Protein AF-0000000084319871 (afdb_homodimer)

Solvent-accessible surface area (backbone atoms only — not comparable to full-atom values): 32186 Å² total; per-residue (Å²): 137,81,80,76,77,73,80,80,78,73,72,76,67,77,72,72,72,78,71,80,51,62,66,51,58,63,46,41,56,54,48,49,52,47,47,46,64,62,41,46,49,56,52,48,31,56,57,41,17,25,28,37,56,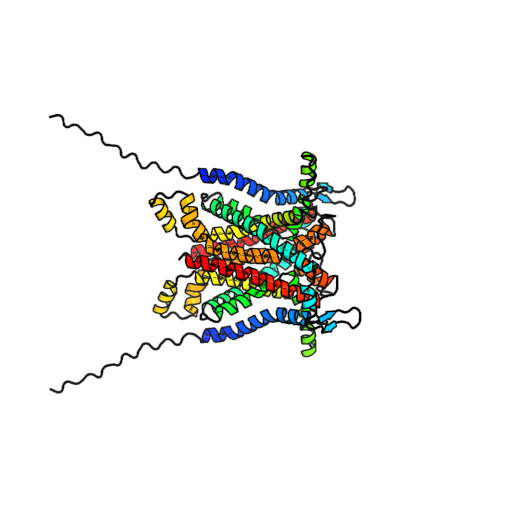38,95,78,86,43,78,39,83,52,54,62,48,38,53,58,50,50,77,67,31,63,57,49,52,50,5,48,50,48,43,50,53,45,40,69,48,44,48,55,53,29,49,50,50,12,46,52,50,21,51,50,46,68,69,46,66,76,84,58,38,60,59,48,52,48,60,44,30,45,42,49,56,40,33,66,67,54,46,43,50,32,45,44,48,36,46,28,55,87,85,9,59,38,26,50,47,16,64,74,66,70,45,83,72,54,51,38,32,59,86,29,27,64,56,45,50,41,52,53,49,36,52,26,44,23,21,56,51,14,50,52,44,34,52,45,57,70,65,51,62,63,63,58,53,51,53,37,51,72,70,66,55,50,70,69,52,41,40,65,70,48,51,49,61,57,36,47,67,54,46,42,51,50,49,36,52,47,49,46,49,51,70,40,46,42,65,59,72,66,49,46,52,80,71,34,94,57,28,62,68,54,68,39,52,30,53,51,40,27,30,49,41,30,39,70,73,60,53,26,47,11,44,18,30,33,49,45,51,49,50,35,51,50,45,50,52,52,37,47,56,50,46,55,55,41,48,54,52,56,59,62,72,103,137,81,78,76,78,71,77,79,77,72,74,74,64,79,72,72,74,76,72,79,53,62,65,53,60,65,45,41,58,56,48,49,52,48,48,46,63,64,41,47,48,56,51,48,32,54,56,42,17,24,28,38,55,38,96,79,86,43,79,39,81,50,54,64,47,39,52,56,50,50,77,68,31,62,58,51,52,50,6,46,50,48,44,51,53,46,42,70,50,45,46,56,52,29,48,51,50,11,46,51,50,21,52,50,47,66,70,45,65,78,84,59,38,59,58,48,50,47,61,46,31,46,43,48,57,40,32,65,67,54,47,45,49,32,47,44,49,38,46,26,56,87,84,9,61,38,27,52,47,16,64,72,68,72,45,84,72,53,53,41,32,58,86,29,28,65,55,45,51,40,51,52,50,36,53,26,44,23,22,57,51,15,51,54,45,35,53,44,58,69,66,52,61,64,64,59,54,52,52,37,52,72,70,63,55,50,69,69,53,41,39,64,69,47,50,50,62,58,36,48,66,54,46,43,52,51,50,36,53,46,50,45,50,52,71,41,48,42,66,58,74,66,50,44,51,81,69,31,84,68,27,61,67,54,68,38,52,29,53,52,39,26,30,49,40,28,39,70,73,60,53,26,48,11,45,19,30,34,49,45,52,51,49,34,49,50,45,50,51,52,38,48,56,49,45,56,56,41,49,55,52,55,58,62,73,102

Sequence (612 aa):
MAQARQPDAAARGPRKPRRPQAGLAFIAPFAALFALVFIVPILYAAYLSFFQDRLVGGTTFVGLDNYTKLVRDPQFWDGVARVARFTLVQVPIMLVLSMALALALDSMRLHGTKFLRVTIFLPYAVPAIVSTLMWGFLLGVKYGLFGSLNKALGTDFDPFSPGTTLISIGVMVTWAFTGFNMLIFYAALKAVPRELYEAAAIDGANELQVVRAIKLPALRGSLVVTVIFSIIGTFQMFNEPQILPSMVANSGVTTFYTPNLYAYNLAFTGSQQGYAAALALVMAAITIAVAYAVQIRGLRNASSGRMAQARQPDAAARGPRKPRRPQAGLAFIAPFAALFALVFIVPILYAAYLSFFQDRLVGGTTFVGLDNYTKLVRDPQFWDGVARVARFTLVQVPIMLVLSMALALALDSMRLHGTKFLRVTIFLPYAVPAIVSTLMWGFLLGVKYGLFGSLNKALGTDFDPFSPGTTLISIGVMVTWAFTGFNMLIFYAALKAVPRELYEAAAIDGANELQVVRAIKLPALRGSLVVTVIFSIIGTFQMFNEPQILPSMVANSGVTTFYTPNLYAYNLAFTGSQQGYAAALALVMAAITIAVAYAVQIRGLRNASSGR

Foldseek 3Di:
DDPPPDPDPPPPPPPPPPDPCVVVVVVVVVVVVVVCVVCVVLVVLVVLLQWWQDPPPGIDGNGCVLVVCQVVPPLAVLQVVLLVVLLVPLLVVLLVLLLVLLLVLVPDDDPCSVVSLCVQQVLLVQDPLNLLVVLLQQQPQPRHVVVVVCVVVVHRDRCLALVNLSVSVSVSVSSNCSSVLSVLLNVLQVPFDPVLVVVCVVVVHDPVRCCVPPSVLSCLVSVLVSSLVSLLVSLQDDNNLVCNCVRYVHSSRDCSNHLNSVLVCCVPVVVTSSSSSSSVVVSVVVSVVVSVVSNVVSVVVSVVVD/DPPPPDPPPPPPPDPPPPDPVVVVVVVVVVVVVVVCVVCVVLVVLVVLLQWWQDPPPGIDGNGCVLVVCQVVPPLAVLQVVLLVVLLVPLLVVLLVLLLVLLLVLVPDDDPCSVVVLCVQQVLLVQDPLNLLVVLLQQQAQPRHVVVVVCVVVVHRDRCLALVNLSVSVSVSVSSNCSSVLSVLLNVLQVVFDPVLVVVCVVVVHDPVRCCVPPSVLSCLVSSLVSSLVSLLVSLQDDNNLVCNCVRYPNSSRDCSNHLNSVLVCCVPVVVTSNSSSSSVVVSVVVSVVVSVVSNVVSVVVSVVVD

Organism: NCBI:txid1909395

InterPro domains:
  IPR000515 ABC transporter type 1, transmembrane domain MetI-like [PF00528] (113-292)
  IPR000515 ABC transporter type 1, transmembrane domain MetI-like [PS50928] (80-294)
  IPR000515 ABC transporter type 1, transmembrane domain MetI-like [cd06261] (87-270)
  IPR035906 MetI-like superfamily [G3DSA:1.10.3720.10] (60-301)
  IPR035906 MetI-like superfamily [SSF161098] (19-302)
  IPR050809 Bacterial G3P & Sugar ABC Transporter Permeases [PTHR43227] (17-302)

Secondary structure (DSSP, 8-state):
---------------------HHHHHHHHHHHHHHHHHHHHHHHHHHHTTEEEETTTEEEE-TTHHHHHHHT-HHHHHHHHHHHHHHHHHHHHHHHHHHHHHHHHHHS-GGGHHHHHHHHHHHHHS-HHHHHHHHHHHH-TTTSHHHHHHHHHT----TTSTTTHHHHHHHHHHHHHHHHHHHHHHHHHHTS-HHHHHHHHHTT--HHHHIIIIIHHHTHHHHHHHHHHHHHHHHT--HHHHHHHHHSTT----TTSSHHHHHHHHHHTS--HHHHHHHHHHHHHHHHHHHHHHHHHHHHHHHHT-/---------------------HHHHHHHHHHHHHHHHHHHHHHHHHHHTTEEEETTTEEEE-TTHHHHHHHT-HHHHHHHHHHHHHHHHHHHHHHHHHHHHHHHHHHS-THHHHHHHHHHHHHHHS-HHHHHHHHHHHH-TTTSHHHHHHHHHT----TTSTTTHHHHHHHHHHHHHHHHHHHHHHHHHHTS-HHHHHHHHHTT--HHHHIIIIIHHHTHHHHHHHHHHHHHHHHT--HHHHHHHHHSTT----TTSSHHHHHHHHHHTS--HHHHHHHHHHHHHHHHHHHHHHHHHHHHHHHHT-

Structure (mmCIF, N/CA/C/O backbone):
data_AF-0000000084319871-model_v1
#
loop_
_entity.id
_entity.type
_entity.pdbx_description
1 polymer 'Sugar ABC transporter permease'
#
loop_
_atom_site.group_PDB
_atom_site.id
_atom_site.type_symbol
_atom_site.label_atom_id
_atom_site.label_alt_id
_atom_site.label_comp_id
_atom_site.label_asym_id
_atom_site.label_entity_id
_atom_site.label_seq_id
_atom_site.pdbx_PDB_ins_code
_atom_site.Cartn_x
_atom_site.Cartn_y
_atom_site.Cartn_z
_atom_site.occupancy
_atom_site.B_iso_or_equiv
_atom_site.auth_seq_id
_atom_site.auth_comp_id
_atom_site.auth_asym_id
_atom_site.auth_atom_id
_atom_site.pdbx_PDB_model_num
ATOM 1 N N . MET A 1 1 ? 47.281 71.312 22.516 1 33.06 1 MET A N 1
ATOM 2 C CA . MET A 1 1 ? 46.281 70.375 23.016 1 33.06 1 MET A CA 1
ATOM 3 C C . MET A 1 1 ? 45.781 69.5 21.922 1 33.06 1 MET A C 1
ATOM 5 O O . MET A 1 1 ? 45 69.875 21.062 1 33.06 1 MET A O 1
ATOM 9 N N . ALA A 1 2 ? 46.688 68.562 21.375 1 43.88 2 ALA A N 1
ATOM 10 C CA . ALA A 1 2 ? 46.688 67.625 20.234 1 43.88 2 ALA A CA 1
ATOM 11 C C . ALA A 1 2 ? 45.594 66.562 20.391 1 43.88 2 ALA A C 1
ATOM 13 O O . ALA A 1 2 ? 45.531 65.875 21.422 1 43.88 2 ALA A O 1
ATOM 14 N N . GLN A 1 3 ? 44.438 66.812 19.766 1 39.69 3 GLN A N 1
ATOM 15 C CA . GLN A 1 3 ? 43.25 65.938 19.672 1 39.69 3 GLN A CA 1
ATOM 16 C C . GLN A 1 3 ? 43.656 64.562 19.125 1 39.69 3 GLN A C 1
ATOM 18 O O . GLN A 1 3 ? 44.188 64.5 18.031 1 39.69 3 GLN A O 1
ATOM 23 N N . ALA A 1 4 ? 44 63.594 20 1 44.62 4 ALA A N 1
ATOM 24 C CA . ALA A 1 4 ? 44.312 62.188 19.75 1 44.62 4 ALA A CA 1
ATOM 25 C C . ALA A 1 4 ? 43.156 61.5 18.984 1 44.62 4 ALA A C 1
ATOM 27 O O . ALA A 1 4 ? 42.031 61.5 19.438 1 44.62 4 ALA A O 1
ATOM 28 N N . ARG A 1 5 ? 43.219 61.562 17.625 1 43.03 5 ARG A N 1
ATOM 29 C CA . ARG A 1 5 ? 42.281 60.875 16.734 1 43.03 5 ARG A CA 1
ATOM 30 C C . ARG A 1 5 ? 42.219 59.406 17.062 1 43.03 5 ARG A C 1
ATOM 32 O O . ARG A 1 5 ? 43.219 58.688 17.047 1 43.03 5 ARG A O 1
ATOM 39 N N . GLN A 1 6 ? 41.312 59 18.016 1 43.16 6 GLN A N 1
ATOM 40 C CA . GLN A 1 6 ? 41.062 57.625 18.359 1 43.16 6 GLN A CA 1
ATOM 41 C C . GLN A 1 6 ? 40.781 56.781 17.125 1 43.16 6 GLN A C 1
ATOM 43 O O . GLN A 1 6 ? 40 57.188 16.266 1 43.16 6 GLN A O 1
ATOM 48 N N . PRO A 1 7 ? 41.688 55.875 16.672 1 47.66 7 PRO A N 1
ATOM 49 C CA . PRO A 1 7 ? 41.5 55.031 15.5 1 47.66 7 PRO A CA 1
ATOM 50 C C . PRO A 1 7 ? 40.125 54.344 15.492 1 47.66 7 PRO A C 1
ATOM 52 O O . PRO A 1 7 ? 39.562 54.062 16.562 1 47.66 7 PRO A O 1
ATOM 55 N N . ASP A 1 8 ? 39.25 54.594 14.492 1 44.5 8 ASP A N 1
ATOM 56 C CA . ASP A 1 8 ? 37.938 54 14.195 1 44.5 8 ASP A CA 1
ATOM 57 C C . ASP A 1 8 ? 38 52.469 14.25 1 44.5 8 ASP A C 1
ATOM 59 O O . ASP A 1 8 ? 38.781 51.844 13.523 1 44.5 8 ASP A O 1
ATOM 63 N N . ALA A 1 9 ? 37.875 51.781 15.422 1 46.97 9 ALA A N 1
ATOM 64 C CA . ALA A 1 9 ? 37.688 50.344 15.539 1 46.97 9 ALA A CA 1
ATOM 65 C C . ALA A 1 9 ? 36.781 49.812 14.453 1 46.97 9 ALA A C 1
ATOM 67 O O . ALA A 1 9 ? 35.562 50.125 14.445 1 46.97 9 ALA A O 1
ATOM 68 N N . ALA A 1 10 ? 37.281 49.625 13.258 1 45.78 10 ALA A N 1
ATOM 69 C CA . ALA A 1 10 ? 36.594 48.906 12.164 1 45.78 10 ALA A CA 1
ATOM 70 C C . ALA A 1 10 ? 35.875 47.688 12.672 1 45.78 10 ALA A C 1
ATOM 72 O O . ALA A 1 10 ? 36.469 46.781 13.281 1 45.78 10 ALA A O 1
ATOM 73 N N . ALA A 1 11 ? 34.594 47.812 12.945 1 47.28 11 ALA A N 1
ATOM 74 C CA . ALA A 1 11 ? 33.625 46.781 13.312 1 47.28 11 ALA A CA 1
ATOM 75 C C . ALA A 1 11 ? 33.781 45.562 12.43 1 47.28 11 ALA A C 1
ATOM 77 O O . ALA A 1 11 ? 33.656 45.656 11.203 1 47.28 11 ALA A O 1
ATOM 78 N N . ARG A 1 12 ? 34.812 44.688 12.703 1 45.12 12 ARG A N 1
ATOM 79 C CA . ARG A 1 12 ? 34.906 43.406 12.023 1 45.12 12 ARG A CA 1
ATOM 80 C C . ARG A 1 12 ? 33.5 42.844 11.758 1 45.12 12 ARG A C 1
ATOM 82 O O . ARG A 1 12 ? 32.688 42.719 12.672 1 45.12 12 ARG A O 1
ATOM 89 N N . GLY A 1 13 ? 33.031 43.094 10.602 1 41.41 13 GLY A N 1
ATOM 90 C CA . GLY A 1 13 ? 31.766 42.562 10.148 1 41.41 13 GLY A CA 1
ATOM 91 C C . GLY A 1 13 ? 31.562 41.125 10.539 1 41.41 13 GLY A C 1
ATOM 92 O O . GLY A 1 13 ? 32.531 40.406 10.828 1 41.41 13 GLY A O 1
ATOM 93 N N . PRO A 1 14 ? 30.5 40.781 11.211 1 46.41 14 PRO A N 1
ATOM 94 C CA . PRO A 1 14 ? 30.203 39.438 11.672 1 46.41 14 PRO A CA 1
ATOM 95 C C . PRO A 1 14 ? 30.578 38.375 10.648 1 46.41 14 PRO A C 1
ATOM 97 O O . PRO A 1 14 ? 30.406 38.562 9.445 1 46.41 14 PRO A O 1
ATOM 100 N N . ARG A 1 15 ? 31.766 37.719 10.766 1 42 15 ARG A N 1
ATOM 101 C CA . ARG A 1 15 ? 32.125 36.562 9.938 1 42 15 ARG A CA 1
ATOM 102 C C . ARG A 1 15 ? 30.891 35.75 9.562 1 42 15 ARG A C 1
ATOM 104 O O . ARG A 1 15 ? 30.062 35.438 10.43 1 42 15 ARG A O 1
ATOM 111 N N . LYS A 1 16 ? 30.5 35.906 8.383 1 44.88 16 LYS A N 1
ATOM 112 C CA . LYS A 1 16 ? 29.438 35.062 7.867 1 44.88 16 LYS A CA 1
ATOM 113 C C . LYS A 1 16 ? 29.609 33.594 8.336 1 44.88 16 LYS A C 1
ATOM 115 O O . LYS A 1 16 ? 30.688 33.031 8.18 1 44.88 16 LYS A O 1
ATOM 120 N N . PRO A 1 17 ? 29.016 33.125 9.375 1 45.03 17 PRO A N 1
ATOM 121 C CA . PRO A 1 17 ? 29.141 31.734 9.82 1 45.03 17 PRO A CA 1
ATOM 122 C C . PRO A 1 17 ? 29.281 30.766 8.656 1 45.03 17 PRO A C 1
ATOM 124 O O . PRO A 1 17 ? 28.609 30.922 7.629 1 45.03 17 PRO A O 1
ATOM 127 N N . ARG A 1 18 ? 30.5 30.391 8.336 1 41.28 18 ARG A N 1
ATOM 128 C CA . ARG A 1 18 ? 30.734 29.297 7.402 1 41.28 18 ARG A CA 1
ATOM 129 C C . ARG A 1 18 ? 29.562 28.312 7.379 1 41.28 18 ARG A C 1
ATOM 131 O O . ARG A 1 18 ? 29.172 27.781 8.414 1 41.28 18 ARG A O 1
ATOM 138 N N . ARG A 1 19 ? 28.719 28.359 6.547 1 45.41 19 ARG A N 1
ATOM 139 C CA . ARG A 1 19 ? 27.562 27.531 6.27 1 45.41 19 ARG A CA 1
ATOM 140 C C . ARG A 1 19 ? 27.875 26.047 6.469 1 45.41 19 ARG A C 1
ATOM 142 O O . ARG A 1 19 ? 28.891 25.562 5.988 1 45.41 19 ARG A O 1
ATOM 149 N N . PRO A 1 20 ? 27.484 25.312 7.535 1 46.09 20 PRO A N 1
ATOM 150 C CA . PRO A 1 20 ? 27.641 23.891 7.871 1 46.09 20 PRO A CA 1
ATOM 151 C C . PRO A 1 20 ? 27.578 22.984 6.645 1 46.09 20 PRO A C 1
ATOM 153 O O . PRO A 1 20 ? 26.484 22.516 6.277 1 46.09 20 PRO A O 1
ATOM 156 N N . GLN A 1 21 ? 28.266 23.266 5.566 1 45.03 21 GLN A N 1
ATOM 157 C CA . GLN A 1 21 ? 28.484 22.359 4.441 1 45.03 21 GLN A CA 1
ATOM 158 C C . GLN A 1 21 ? 29.031 21.016 4.914 1 45.03 21 GLN A C 1
ATOM 160 O O . GLN A 1 21 ? 28.953 20.016 4.184 1 45.03 21 GLN A O 1
ATOM 165 N N . ALA A 1 22 ? 29.75 20.984 5.965 1 47.22 22 ALA A N 1
ATOM 166 C CA . ALA A 1 22 ? 30.422 19.75 6.363 1 47.22 22 ALA A CA 1
ATOM 167 C C . ALA A 1 22 ? 29.406 18.641 6.656 1 47.22 22 ALA A C 1
ATOM 169 O O . ALA A 1 22 ? 29.656 17.469 6.367 1 47.22 22 ALA A O 1
ATOM 170 N N . GLY A 1 23 ? 28.438 18.922 7.324 1 46.09 23 GLY A N 1
ATOM 171 C CA . GLY A 1 23 ? 27.438 17.891 7.598 1 46.09 23 GLY A CA 1
ATOM 172 C C . GLY A 1 23 ? 26.828 17.297 6.344 1 46.09 23 GLY A C 1
ATOM 173 O O . GLY A 1 23 ? 26.578 16.094 6.285 1 46.09 23 GLY A O 1
ATOM 174 N N . LEU A 1 24 ? 26.734 18.141 5.371 1 49.44 24 LEU A N 1
ATOM 175 C CA . LEU A 1 24 ? 26.219 17.672 4.09 1 49.44 24 LEU A CA 1
ATOM 176 C C . LEU A 1 24 ? 27.234 16.766 3.396 1 49.44 24 LEU A C 1
ATOM 178 O O . LEU A 1 24 ? 26.844 15.812 2.717 1 49.44 24 LEU A O 1
ATOM 182 N N . ALA A 1 25 ? 28.484 17.125 3.52 1 52.53 25 ALA A N 1
ATOM 183 C CA . ALA A 1 25 ? 29.531 16.312 2.891 1 52.53 25 ALA A CA 1
ATOM 184 C C . ALA A 1 25 ? 29.547 14.898 3.469 1 52.53 25 ALA A C 1
ATOM 186 O O . ALA A 1 25 ? 29.859 13.93 2.764 1 52.53 25 ALA A O 1
ATOM 187 N N . PHE A 1 26 ? 29.266 14.773 4.672 1 50.03 26 PHE A N 1
ATOM 188 C CA . PHE A 1 26 ? 29.266 13.445 5.281 1 50.03 26 PHE A CA 1
ATOM 189 C C . PHE A 1 26 ? 28.016 12.664 4.879 1 50.03 26 PHE A C 1
ATOM 191 O O . PHE A 1 26 ? 28.078 11.438 4.723 1 50.03 26 PHE A O 1
ATOM 198 N N . ILE A 1 27 ? 27 13.32 4.695 1 54.38 27 ILE A N 1
ATOM 199 C CA . ILE A 1 27 ? 25.766 12.594 4.391 1 54.38 27 ILE A CA 1
ATOM 200 C C . ILE A 1 27 ? 25.703 12.281 2.896 1 54.38 27 ILE A C 1
ATOM 202 O O . ILE A 1 27 ? 25.125 11.273 2.486 1 54.38 27 ILE A O 1
ATOM 206 N N . ALA A 1 28 ? 26.5 13.008 2.148 1 55.25 28 ALA A N 1
ATOM 207 C CA . ALA A 1 28 ? 26.438 12.922 0.693 1 55.25 28 ALA A CA 1
ATOM 208 C C . ALA A 1 28 ? 26.859 11.539 0.207 1 55.25 28 ALA A C 1
ATOM 210 O O . ALA A 1 28 ? 26.188 10.93 -0.629 1 55.25 28 ALA A O 1
ATOM 211 N N . PRO A 1 29 ? 27.938 11.102 0.661 1 53.81 29 PRO A N 1
ATOM 212 C CA . PRO A 1 29 ? 28.328 9.789 0.137 1 53.81 29 PRO A CA 1
ATOM 213 C C . PRO A 1 29 ? 27.297 8.703 0.457 1 53.81 29 PRO A C 1
ATOM 215 O O . PRO A 1 29 ? 27.047 7.824 -0.369 1 53.81 29 PRO A O 1
ATOM 218 N N . PHE A 1 30 ? 26.781 8.797 1.613 1 54.53 30 PHE A N 1
ATOM 219 C CA . PHE A 1 30 ? 25.797 7.797 2 1 54.53 30 PHE A CA 1
ATOM 220 C C . PHE A 1 30 ? 24.516 7.945 1.179 1 54.53 30 PHE A C 1
ATOM 222 O O . PHE A 1 30 ? 23.922 6.953 0.749 1 54.53 30 PHE A O 1
ATOM 229 N N . ALA A 1 31 ? 24.312 9.227 0.997 1 56.34 31 ALA A N 1
ATOM 230 C CA . ALA A 1 31 ? 23.141 9.469 0.161 1 56.34 31 ALA A CA 1
ATOM 231 C C . ALA A 1 31 ? 23.375 8.977 -1.265 1 56.34 31 ALA A C 1
ATOM 233 O O . ALA A 1 31 ? 22.469 8.414 -1.886 1 56.34 31 ALA A O 1
ATOM 234 N N . ALA A 1 32 ? 24.562 9.211 -1.717 1 54.97 32 ALA A N 1
ATOM 235 C CA . ALA A 1 32 ? 24.891 8.742 -3.061 1 54.97 32 ALA A CA 1
ATOM 236 C C . 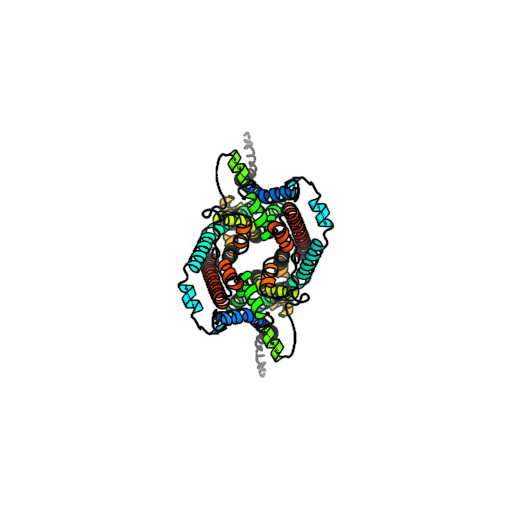ALA A 1 32 ? 24.844 7.223 -3.143 1 54.97 32 ALA A C 1
ATOM 238 O O . ALA A 1 32 ? 24.328 6.664 -4.105 1 54.97 32 ALA A O 1
ATOM 239 N N . LEU A 1 33 ? 25.391 6.574 -2.205 1 55.53 33 LEU A N 1
ATOM 240 C CA . LEU A 1 33 ? 25.359 5.117 -2.17 1 55.53 33 LEU A CA 1
ATOM 241 C C . LEU A 1 33 ? 23.922 4.605 -2.1 1 55.53 33 LEU A C 1
ATOM 243 O O . LEU A 1 33 ? 23.562 3.635 -2.773 1 55.53 33 LEU A O 1
ATOM 247 N N . PHE A 1 34 ? 23.359 5.406 -1.319 1 56.28 34 PHE A N 1
ATOM 248 C CA . PHE A 1 34 ? 21.953 5.031 -1.169 1 56.28 34 PHE A CA 1
ATOM 249 C C . PHE A 1 34 ? 21.203 5.223 -2.479 1 56.28 34 PHE A C 1
ATOM 251 O O . PHE A 1 34 ? 20.438 4.352 -2.893 1 56.28 34 PHE A O 1
ATOM 258 N N . ALA A 1 35 ? 21.531 6.34 -3.043 1 58.28 35 ALA A N 1
ATOM 259 C CA . ALA A 1 35 ? 20.906 6.598 -4.336 1 58.28 35 ALA A CA 1
ATOM 260 C C . ALA A 1 35 ? 21.297 5.531 -5.355 1 58.28 35 ALA A C 1
ATOM 262 O O . ALA A 1 35 ? 20.469 5.094 -6.152 1 58.28 35 ALA A O 1
ATOM 263 N N . LEU A 1 36 ? 22.453 5.121 -5.262 1 58.5 36 LEU A N 1
ATOM 264 C CA . LEU A 1 36 ? 22.938 4.102 -6.184 1 58.5 36 LEU A CA 1
ATOM 265 C C . LEU A 1 36 ? 22.203 2.783 -5.973 1 58.5 36 LEU A C 1
ATOM 267 O O . LEU A 1 36 ? 21.812 2.125 -6.941 1 58.5 36 LEU A O 1
ATOM 271 N N . VAL A 1 37 ? 22.016 2.533 -4.762 1 62.91 37 VAL A N 1
ATOM 272 C CA . VAL A 1 37 ? 21.344 1.271 -4.473 1 62.91 37 VAL A CA 1
ATOM 273 C C . VAL A 1 37 ? 19.875 1.345 -4.922 1 62.91 37 VAL A C 1
ATOM 275 O O . VAL A 1 37 ? 19.297 0.335 -5.32 1 62.91 37 VAL A O 1
ATOM 278 N N . PHE A 1 38 ? 19.484 2.6 -5.02 1 70.81 38 PHE A N 1
ATOM 279 C CA . PHE A 1 38 ? 18.094 2.805 -5.402 1 70.81 38 PHE A CA 1
ATOM 280 C C . PHE A 1 38 ? 17.938 2.775 -6.918 1 70.81 38 PHE A C 1
ATOM 282 O O . PHE A 1 38 ? 16.875 2.418 -7.43 1 70.81 38 PHE A O 1
ATOM 289 N N . ILE A 1 39 ? 19.078 2.93 -7.566 1 74.56 39 ILE A N 1
ATOM 290 C CA . ILE A 1 39 ? 18.969 3.082 -9.016 1 74.56 39 ILE A CA 1
ATOM 291 C C . ILE A 1 39 ? 19.359 1.771 -9.703 1 74.56 39 ILE A C 1
ATOM 293 O O . ILE A 1 39 ? 18.906 1.491 -10.812 1 74.56 39 ILE A O 1
ATOM 297 N N . VAL A 1 40 ? 20.016 0.933 -9.023 1 76.75 40 VAL A N 1
ATOM 298 C CA . VAL A 1 40 ? 20.609 -0.257 -9.625 1 76.75 40 VAL A CA 1
ATOM 299 C C . VAL A 1 40 ? 19.516 -1.181 -10.141 1 76.75 40 VAL A C 1
ATOM 301 O O . VAL A 1 40 ? 19.562 -1.634 -11.289 1 76.75 40 VAL A O 1
ATOM 304 N N . PRO A 1 41 ? 18.516 -1.426 -9.328 1 76.5 41 PRO A N 1
ATOM 305 C CA . PRO A 1 41 ? 17.469 -2.318 -9.859 1 76.5 41 PRO A CA 1
ATOM 306 C C . PRO A 1 41 ? 16.781 -1.749 -11.094 1 76.5 41 PRO A C 1
ATOM 308 O O . PRO A 1 41 ? 16.422 -2.498 -12.008 1 76.5 41 PRO A O 1
ATOM 311 N N . ILE A 1 42 ? 16.641 -0.518 -11.086 1 79.69 42 ILE A N 1
ATOM 312 C CA . ILE A 1 42 ? 15.977 0.131 -12.219 1 79.69 42 ILE A CA 1
ATOM 313 C C . ILE A 1 42 ? 16.875 0.051 -13.453 1 79.69 42 ILE A C 1
ATOM 315 O O . ILE A 1 42 ? 16.391 -0.233 -14.555 1 79.69 42 ILE A O 1
ATOM 319 N N . LEU A 1 43 ? 18.172 0.276 -13.258 1 81.25 43 LEU A N 1
ATOM 320 C CA . LEU A 1 43 ? 19.109 0.196 -14.359 1 81.25 43 LEU A CA 1
ATOM 321 C C . LEU A 1 43 ? 19.203 -1.229 -14.898 1 81.25 43 LEU A C 1
ATOM 323 O O . LEU A 1 43 ? 19.359 -1.434 -16.109 1 81.25 43 LEU A O 1
ATOM 327 N N . TYR A 1 44 ? 19.109 -2.104 -14.055 1 78.81 44 TYR A N 1
ATOM 328 C CA . TYR A 1 44 ? 19.156 -3.498 -14.484 1 78.81 44 TYR A CA 1
ATOM 329 C C . TYR A 1 44 ? 17.906 -3.859 -15.289 1 78.81 44 TYR A C 1
ATOM 331 O O . TYR A 1 44 ? 18 -4.586 -16.281 1 78.81 44 TYR A O 1
ATOM 339 N N . ALA A 1 45 ? 16.797 -3.436 -14.781 1 80.62 45 ALA A N 1
ATOM 340 C CA . ALA A 1 45 ? 15.57 -3.65 -15.555 1 80.62 45 ALA A CA 1
ATOM 341 C C . ALA A 1 45 ? 15.68 -3.02 -16.938 1 80.62 45 ALA A C 1
ATOM 343 O O . ALA A 1 45 ? 15.227 -3.6 -17.922 1 80.62 45 ALA A O 1
ATOM 344 N N . ALA A 1 46 ? 16.266 -1.854 -16.953 1 85.12 46 ALA A N 1
ATOM 345 C CA . ALA A 1 46 ? 16.5 -1.189 -18.234 1 85.12 46 ALA A CA 1
ATOM 346 C C . ALA A 1 46 ? 17.406 -2.021 -19.141 1 85.12 46 ALA A C 1
ATOM 348 O O . ALA A 1 46 ? 17.156 -2.154 -20.328 1 85.12 46 ALA A O 1
ATOM 349 N N . TYR A 1 47 ? 18.375 -2.566 -18.531 1 84.62 47 TYR A N 1
ATOM 350 C CA . TYR A 1 47 ? 19.297 -3.434 -19.25 1 84.62 47 TYR A CA 1
ATOM 351 C C . TYR A 1 47 ? 18.562 -4.652 -19.812 1 84.62 47 TYR A C 1
ATOM 353 O O . TYR A 1 47 ? 18.734 -4.996 -20.984 1 84.62 47 TYR A O 1
ATOM 361 N N . LEU A 1 48 ? 17.75 -5.324 -19.047 1 82.81 48 LEU A N 1
ATOM 362 C CA . LEU A 1 48 ? 17.016 -6.508 -19.469 1 82.81 48 LEU A CA 1
ATOM 363 C C . LEU A 1 48 ? 16.031 -6.168 -20.594 1 82.81 48 LEU A C 1
ATOM 365 O O . LEU A 1 48 ? 15.742 -7.004 -21.453 1 82.81 48 LEU A O 1
ATOM 369 N N . SER A 1 49 ? 15.523 -4.945 -20.531 1 88.5 49 SER A N 1
ATOM 370 C CA . SER A 1 49 ? 14.5 -4.531 -21.484 1 88.5 49 SER A CA 1
ATOM 371 C C . SER A 1 49 ? 15.047 -4.48 -22.906 1 88.5 49 SER A C 1
ATOM 373 O O . SER A 1 49 ? 14.289 -4.434 -23.875 1 88.5 49 SER A O 1
ATOM 375 N N . PHE A 1 50 ? 16.328 -4.559 -23 1 92.06 50 PHE A N 1
ATOM 376 C CA . PHE A 1 50 ? 16.953 -4.508 -24.328 1 92.06 50 PHE A CA 1
ATOM 377 C C . PHE A 1 50 ? 17.172 -5.91 -24.875 1 92.06 50 PHE A C 1
ATOM 379 O O . PHE A 1 50 ? 17.734 -6.074 -25.953 1 92.06 50 PHE A O 1
ATOM 386 N N . PHE A 1 51 ? 16.719 -6.895 -24.125 1 88.19 51 PHE A N 1
ATOM 387 C CA . PHE A 1 51 ? 16.922 -8.273 -24.547 1 88.19 51 PHE A CA 1
ATOM 388 C C . PHE A 1 51 ? 15.586 -8.984 -24.766 1 88.19 51 PHE A C 1
ATOM 390 O O . PHE A 1 51 ? 14.547 -8.523 -24.281 1 88.19 51 PHE A O 1
ATOM 397 N N . GLN A 1 52 ? 15.641 -10 -25.625 1 86.5 52 GLN A N 1
ATOM 398 C CA . GLN A 1 52 ? 14.484 -10.852 -25.859 1 86.5 52 GLN A CA 1
ATOM 399 C C . GLN A 1 52 ? 14.859 -12.328 -25.797 1 86.5 52 GLN A C 1
ATOM 401 O O . GLN A 1 52 ? 15.938 -12.719 -26.25 1 86.5 52 GLN A O 1
ATOM 406 N N . ASP A 1 53 ? 14.016 -13.031 -25.094 1 78.06 53 ASP A N 1
ATOM 407 C CA . ASP A 1 53 ? 14.219 -14.477 -25.078 1 78.06 53 ASP A CA 1
ATOM 408 C C . ASP A 1 53 ? 13.555 -15.125 -26.297 1 78.06 53 ASP A C 1
ATOM 410 O O . ASP A 1 53 ? 12.336 -15.039 -26.453 1 78.06 53 ASP A O 1
ATOM 414 N N . ARG A 1 54 ? 14.406 -15.602 -27.172 1 71.56 54 ARG A N 1
ATOM 415 C CA . ARG A 1 54 ? 13.891 -16.266 -28.359 1 71.56 54 ARG A CA 1
ATOM 416 C C . ARG A 1 54 ? 13.984 -17.781 -28.219 1 71.56 54 ARG A C 1
ATOM 418 O O . ARG A 1 54 ? 14.828 -18.297 -27.469 1 71.56 54 ARG A O 1
ATOM 425 N N . LEU A 1 55 ? 12.914 -18.438 -28.672 1 63.56 55 LEU A N 1
ATOM 426 C CA . LEU A 1 55 ? 12.883 -19.906 -28.656 1 63.56 55 LEU A CA 1
ATOM 427 C C . LEU A 1 55 ? 14.156 -20.484 -29.25 1 63.56 55 LEU A C 1
ATOM 429 O O . LEU A 1 55 ? 14.68 -21.484 -28.75 1 63.56 55 LEU A O 1
ATOM 433 N N . VAL A 1 56 ? 14.562 -19.766 -30.391 1 64.25 56 VAL A N 1
ATOM 434 C CA . VAL A 1 56 ? 15.773 -20.219 -31.062 1 64.25 56 VAL A CA 1
ATOM 435 C C . VAL A 1 56 ? 16.891 -19.203 -30.828 1 64.25 56 VAL A C 1
ATOM 437 O O . VAL A 1 56 ? 16.766 -18.031 -31.172 1 64.25 56 VAL A O 1
ATOM 440 N N . GLY A 1 57 ? 18.078 -19.484 -30.031 1 62.75 57 GLY A N 1
ATOM 441 C CA . GLY A 1 57 ? 19.234 -18.625 -29.859 1 62.75 57 GLY A CA 1
ATOM 442 C C . GLY A 1 57 ? 19.406 -18.109 -28.438 1 62.75 57 GLY A C 1
ATOM 443 O O . GLY A 1 57 ? 20.453 -17.562 -28.094 1 62.75 57 GLY A O 1
ATOM 444 N N . GLY A 1 58 ? 18.281 -18.297 -27.531 1 73.06 58 GLY A N 1
ATOM 445 C CA . GLY A 1 58 ? 18.422 -17.875 -26.141 1 73.06 58 GLY A CA 1
ATOM 446 C C . GLY A 1 58 ? 18.156 -16.406 -25.922 1 73.06 58 GLY A C 1
ATOM 447 O O . GLY A 1 58 ? 17.281 -15.82 -26.578 1 73.06 58 GLY A O 1
ATOM 448 N N . THR A 1 59 ? 18.859 -15.711 -25.125 1 79.06 59 THR A N 1
ATOM 449 C CA . THR A 1 59 ? 18.734 -14.289 -24.797 1 79.06 59 THR A CA 1
ATOM 450 C C . THR A 1 59 ? 19.531 -13.438 -25.797 1 79.06 59 THR A C 1
ATOM 452 O O . THR A 1 59 ? 20.75 -13.578 -25.906 1 79.06 59 THR A O 1
ATOM 455 N N . THR A 1 60 ? 18.812 -12.641 -26.719 1 86.38 60 THR A N 1
ATOM 456 C CA . THR A 1 60 ? 19.438 -11.828 -27.75 1 86.38 60 THR A CA 1
ATOM 457 C C . THR A 1 60 ? 19.188 -10.344 -27.5 1 86.38 60 THR A C 1
ATOM 459 O O . THR A 1 60 ? 18.109 -9.969 -27.031 1 86.38 60 THR A O 1
ATOM 462 N N . PHE A 1 61 ? 20.219 -9.594 -27.828 1 90.88 61 PHE A N 1
ATOM 463 C CA . PHE A 1 61 ? 20.062 -8.148 -27.734 1 90.88 61 PHE A CA 1
ATOM 464 C C . PHE A 1 61 ? 19.203 -7.621 -28.891 1 90.88 61 PHE A C 1
ATOM 466 O O . PHE A 1 61 ? 19.516 -7.852 -30.062 1 90.88 61 PHE A O 1
ATOM 473 N N . VAL A 1 62 ? 18.125 -6.93 -28.578 1 91.69 62 VAL A N 1
ATOM 474 C CA . VAL A 1 62 ? 17.203 -6.5 -29.609 1 91.69 62 VAL A CA 1
ATOM 475 C C . VAL A 1 62 ? 17.062 -4.98 -29.594 1 91.69 62 VAL A C 1
ATOM 477 O O . VAL A 1 62 ? 16.188 -4.418 -30.266 1 91.69 62 VAL A O 1
ATOM 480 N N . GLY A 1 63 ? 17.844 -4.32 -28.75 1 92.56 63 GLY A N 1
ATOM 481 C CA . GLY A 1 63 ? 17.781 -2.869 -28.672 1 92.56 63 GLY A CA 1
ATOM 482 C C . GLY A 1 63 ? 16.422 -2.365 -28.203 1 92.56 63 GLY A C 1
ATOM 483 O O . GLY A 1 63 ? 15.922 -2.801 -27.156 1 92.56 63 GLY A O 1
ATOM 484 N N . LEU A 1 64 ? 15.781 -1.575 -29.125 1 93.94 64 LEU A N 1
ATOM 485 C CA . LEU A 1 64 ? 14.539 -0.929 -28.719 1 93.94 64 LEU A CA 1
ATOM 486 C C . LEU A 1 64 ? 13.328 -1.677 -29.266 1 93.94 64 LEU A C 1
ATOM 488 O O . LEU A 1 64 ? 12.211 -1.167 -29.219 1 93.94 64 LEU A O 1
ATOM 492 N N . ASP A 1 65 ? 13.469 -2.893 -29.641 1 94.06 65 ASP A N 1
ATOM 493 C CA . ASP A 1 65 ? 12.398 -3.668 -30.25 1 94.06 65 ASP A CA 1
ATOM 494 C C . ASP A 1 65 ? 11.273 -3.93 -29.266 1 94.06 65 ASP A C 1
ATOM 496 O O . ASP A 1 65 ? 10.094 -3.904 -29.625 1 94.06 65 ASP A O 1
ATOM 500 N N . ASN A 1 66 ? 11.68 -4.18 -28.047 1 94.25 66 ASN A N 1
ATOM 501 C CA . ASN A 1 66 ? 10.664 -4.398 -27.031 1 94.25 66 ASN A CA 1
ATOM 502 C C . ASN A 1 66 ? 9.758 -3.18 -26.859 1 94.25 66 ASN A C 1
ATOM 504 O O . ASN A 1 66 ? 8.555 -3.318 -26.656 1 94.25 66 ASN A O 1
ATOM 508 N N . TYR A 1 67 ? 10.344 -2.068 -27.062 1 95 67 TYR A N 1
ATOM 509 C CA . TYR A 1 67 ? 9.578 -0.837 -26.906 1 95 67 TYR A CA 1
ATOM 510 C C . TYR A 1 67 ? 8.695 -0.581 -28.109 1 95 67 TYR A C 1
ATOM 512 O O . TYR A 1 67 ? 7.555 -0.137 -27.969 1 95 67 TYR A O 1
ATOM 520 N N . THR A 1 68 ? 9.188 -0.852 -29.203 1 95.19 68 THR A N 1
ATOM 521 C CA . THR A 1 68 ? 8.391 -0.706 -30.422 1 95.19 68 THR A CA 1
ATOM 522 C C . THR A 1 68 ? 7.211 -1.672 -30.406 1 95.19 68 THR A C 1
ATOM 524 O O . THR A 1 68 ? 6.094 -1.303 -30.781 1 95.19 68 THR A O 1
ATOM 527 N N . LYS A 1 69 ? 7.48 -2.844 -29.969 1 94.5 69 LYS A N 1
ATOM 528 C CA . LYS A 1 69 ? 6.426 -3.846 -29.844 1 94.5 69 LYS A CA 1
ATOM 529 C C . LYS A 1 69 ? 5.383 -3.41 -28.812 1 94.5 69 LYS A C 1
ATOM 531 O O . LYS A 1 69 ? 4.184 -3.584 -29.031 1 94.5 69 LYS A O 1
ATOM 536 N N . LEU A 1 70 ? 5.863 -2.861 -27.859 1 94.88 70 LEU A N 1
ATOM 537 C CA . LEU A 1 70 ? 4.988 -2.457 -26.75 1 94.88 70 LEU A CA 1
ATOM 538 C C . LEU A 1 70 ? 4.047 -1.34 -27.188 1 94.88 70 LEU A C 1
ATOM 540 O O . LEU A 1 70 ? 2.863 -1.353 -26.859 1 94.88 70 LEU A O 1
ATOM 544 N N . VAL A 1 71 ? 4.555 -0.36 -27.938 1 95.12 71 VAL A N 1
ATOM 545 C CA . VAL A 1 71 ? 3.764 0.783 -28.375 1 95.12 71 VAL A CA 1
ATOM 546 C C . VAL A 1 71 ? 2.621 0.306 -29.281 1 95.12 71 VAL A C 1
ATOM 548 O O . VAL A 1 71 ? 1.537 0.892 -29.281 1 95.12 71 VAL A O 1
ATOM 551 N N . ARG A 1 72 ? 2.816 -0.818 -29.859 1 95.56 72 ARG A N 1
ATOM 552 C CA . ARG A 1 72 ? 1.827 -1.329 -30.812 1 95.56 72 ARG A CA 1
ATOM 553 C C . ARG A 1 72 ? 1.017 -2.465 -30.188 1 95.56 72 ARG A C 1
ATOM 555 O O . ARG A 1 72 ? 0.161 -3.055 -30.859 1 95.56 72 ARG A O 1
ATOM 562 N N . ASP A 1 73 ? 1.241 -2.779 -29.016 1 96.31 73 ASP A N 1
ATOM 563 C CA . ASP A 1 73 ? 0.589 -3.91 -28.359 1 96.31 73 ASP A CA 1
ATOM 564 C C . ASP A 1 73 ? -0.794 -3.521 -27.844 1 96.31 73 ASP A C 1
ATOM 566 O O . ASP A 1 73 ? -0.913 -2.834 -26.828 1 96.31 73 ASP A O 1
ATOM 570 N N . PRO A 1 74 ? -1.852 -3.949 -28.5 1 96.19 74 PRO A N 1
ATOM 571 C CA . PRO A 1 74 ? -3.203 -3.578 -28.062 1 96.19 74 PRO A CA 1
ATOM 572 C C . PRO A 1 74 ? -3.547 -4.113 -26.688 1 96.19 74 PRO A C 1
ATOM 574 O O . PRO A 1 74 ? -4.328 -3.49 -25.953 1 96.19 74 PRO A O 1
ATOM 577 N N . GLN A 1 75 ? -2.992 -5.238 -26.328 1 95.56 75 GLN A N 1
ATOM 578 C CA . GLN A 1 75 ? -3.271 -5.805 -25.016 1 95.56 75 GLN A CA 1
ATOM 579 C C . GLN A 1 75 ? -2.756 -4.898 -23.906 1 95.56 75 GLN A C 1
ATOM 581 O O . GLN A 1 75 ? -3.418 -4.727 -22.875 1 95.56 75 GLN A O 1
ATOM 586 N N . PHE A 1 76 ? -1.587 -4.328 -24.188 1 95.88 76 PHE A N 1
ATOM 587 C CA . PHE A 1 76 ? -1.013 -3.41 -23.203 1 95.88 76 PHE A CA 1
ATOM 588 C C . PHE A 1 76 ? -1.883 -2.168 -23.047 1 95.88 76 PHE A C 1
ATOM 590 O O . PHE A 1 76 ? -2.242 -1.789 -21.938 1 95.88 76 PHE A O 1
ATOM 597 N N . TRP A 1 77 ? -2.277 -1.602 -24.094 1 96.31 77 TRP A N 1
ATOM 598 C CA . TRP A 1 77 ? -3.008 -0.34 -24.062 1 96.31 77 TRP A CA 1
ATOM 599 C C . TRP A 1 77 ? -4.438 -0.554 -23.578 1 96.31 77 TRP A C 1
ATOM 601 O O . TRP A 1 77 ? -5.027 0.331 -22.953 1 96.31 77 TRP A O 1
ATOM 611 N N . ASP A 1 78 ? -4.961 -1.736 -23.797 1 95.69 78 ASP A N 1
ATOM 612 C CA . ASP A 1 78 ? -6.258 -2.076 -23.219 1 95.69 78 ASP A CA 1
ATOM 613 C C . ASP A 1 78 ? -6.199 -2.094 -21.688 1 95.69 78 ASP A C 1
ATOM 615 O O . ASP A 1 78 ? -7.098 -1.578 -21.016 1 95.69 78 ASP A O 1
ATOM 619 N N . GLY A 1 79 ? -5.125 -2.684 -21.219 1 95.06 79 GLY A N 1
ATOM 620 C CA . GLY A 1 79 ? -4.922 -2.697 -19.766 1 95.06 79 GLY A CA 1
ATOM 621 C C . GLY A 1 79 ? -4.73 -1.312 -19.188 1 95.06 79 GLY A C 1
ATOM 622 O O . GLY A 1 79 ? -5.301 -0.989 -18.141 1 95.06 79 GLY A O 1
ATOM 623 N N . VAL A 1 80 ? -4.008 -0.506 -19.938 1 95.38 80 VAL A N 1
ATOM 624 C CA . VAL A 1 80 ? -3.744 0.856 -19.484 1 95.38 80 VAL A CA 1
ATOM 625 C C . VAL A 1 80 ? -5.051 1.646 -19.438 1 95.38 80 VAL A C 1
ATOM 627 O O . VAL A 1 80 ? -5.328 2.346 -18.469 1 95.38 80 VAL A O 1
ATOM 630 N N . ALA A 1 81 ? -5.816 1.494 -20.422 1 95.56 81 ALA A N 1
ATOM 631 C CA . ALA A 1 81 ? -7.086 2.209 -20.5 1 95.56 81 ALA A CA 1
ATOM 632 C C . ALA A 1 81 ? -8.039 1.763 -19.406 1 95.56 81 ALA A C 1
ATOM 634 O O . ALA A 1 81 ? -8.766 2.58 -18.828 1 95.56 81 ALA A O 1
ATOM 635 N N . ARG A 1 82 ? -8.031 0.542 -19.141 1 95.06 82 ARG A N 1
ATOM 636 C CA . ARG A 1 82 ? -8.883 0.01 -18.078 1 95.06 82 ARG A CA 1
ATOM 637 C C . ARG A 1 82 ? -8.484 0.58 -16.719 1 95.06 82 ARG A C 1
ATOM 639 O O . ARG A 1 82 ? -9.344 1.025 -15.953 1 95.06 82 ARG A O 1
ATOM 646 N N . VAL A 1 83 ? -7.227 0.618 -16.5 1 94.44 83 VAL A N 1
ATOM 647 C CA . VAL A 1 83 ? -6.73 1.132 -15.227 1 94.44 83 VAL A CA 1
ATOM 648 C C . VAL A 1 83 ? -6.98 2.637 -15.148 1 94.44 83 VAL A C 1
ATOM 650 O O . VAL A 1 83 ? -7.336 3.156 -14.086 1 94.44 83 VAL A O 1
ATOM 653 N N . ALA A 1 84 ? -6.789 3.309 -16.219 1 94.62 84 ALA A N 1
ATOM 654 C CA . ALA A 1 84 ? -7.035 4.75 -16.25 1 94.62 84 ALA A CA 1
ATOM 655 C C . ALA A 1 84 ? -8.5 5.059 -15.945 1 94.62 84 ALA A C 1
ATOM 657 O O . ALA A 1 84 ? -8.797 5.953 -15.148 1 94.62 84 ALA A O 1
ATOM 658 N N . ARG A 1 85 ? -9.367 4.324 -16.547 1 94.56 85 ARG A N 1
ATOM 659 C CA . ARG A 1 85 ? -10.789 4.512 -16.297 1 94.56 85 ARG A CA 1
ATOM 660 C C . ARG A 1 85 ? -11.133 4.176 -14.844 1 94.56 85 ARG A C 1
ATOM 662 O O . ARG A 1 85 ? -11.922 4.879 -14.211 1 94.56 85 ARG A O 1
ATOM 669 N N . PHE A 1 86 ? -10.586 3.172 -14.414 1 95.5 86 PHE A N 1
ATOM 670 C CA . PHE A 1 86 ? -10.758 2.775 -13.023 1 95.5 86 PHE A CA 1
ATOM 671 C C . PHE A 1 86 ? -10.32 3.896 -12.086 1 95.5 86 PHE A C 1
ATOM 673 O O . PHE A 1 86 ? -11.047 4.254 -11.156 1 95.5 86 PHE A O 1
ATOM 680 N N . THR A 1 87 ? -9.188 4.395 -12.367 1 95.25 87 THR A N 1
ATOM 681 C CA . THR A 1 87 ? -8.617 5.449 -11.539 1 95.25 87 THR A CA 1
ATOM 682 C C . THR A 1 87 ? -9.5 6.695 -11.562 1 95.25 87 THR A C 1
ATOM 684 O O . THR A 1 87 ? -9.781 7.285 -10.516 1 95.25 87 THR A O 1
ATOM 687 N N . LEU A 1 88 ? -9.992 7.09 -12.664 1 94.88 88 LEU A N 1
ATOM 688 C CA . LEU A 1 88 ? -10.766 8.312 -12.852 1 94.88 88 LEU A CA 1
ATOM 689 C C . LEU A 1 88 ? -12.102 8.227 -12.117 1 94.88 88 LEU A C 1
ATOM 691 O O . LEU A 1 88 ? -12.695 9.25 -11.766 1 94.88 88 LEU A O 1
ATOM 695 N N . VAL A 1 89 ? -12.516 7.039 -11.859 1 95.5 89 VAL A N 1
ATOM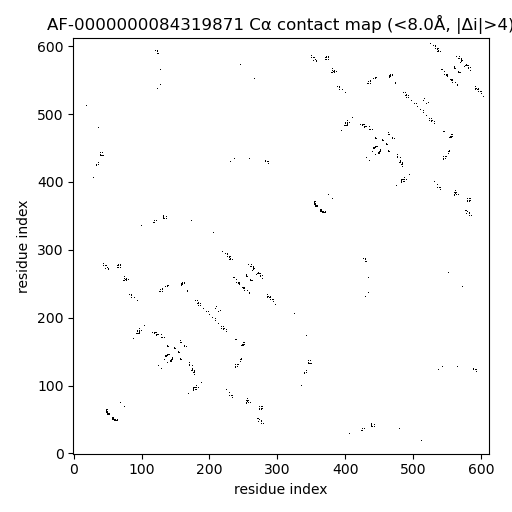 696 C CA . VAL A 1 89 ? -13.82 6.871 -11.227 1 95.5 89 VAL A CA 1
ATOM 697 C C . VAL A 1 89 ? -13.641 6.531 -9.75 1 95.5 89 VAL A C 1
ATOM 699 O O . VAL A 1 89 ? -14.18 7.219 -8.875 1 95.5 89 VAL A O 1
ATOM 702 N N . GLN A 1 90 ? -12.867 5.57 -9.531 1 95.81 90 GLN A N 1
ATOM 703 C CA . GLN A 1 90 ? -12.75 5.02 -8.18 1 95.81 90 GLN A CA 1
ATOM 704 C C . GLN A 1 90 ? -12.055 6 -7.246 1 95.81 90 GLN A C 1
ATOM 706 O O . GLN A 1 90 ? -12.461 6.164 -6.094 1 95.81 90 GLN A O 1
ATOM 711 N N . VAL A 1 91 ? -11.039 6.668 -7.676 1 95.69 91 VAL A N 1
ATOM 712 C CA . VAL A 1 91 ? -10.234 7.52 -6.812 1 95.69 91 VAL A CA 1
ATOM 713 C C . VAL A 1 91 ? -11.07 8.703 -6.328 1 95.69 91 VAL A C 1
ATOM 715 O O . VAL A 1 91 ? -11.125 8.984 -5.129 1 95.69 91 VAL A O 1
ATOM 718 N N . PRO A 1 92 ? -11.758 9.422 -7.234 1 95.75 92 PRO A N 1
ATOM 719 C CA . PRO A 1 92 ? -12.586 10.523 -6.746 1 95.75 92 PRO A CA 1
ATOM 720 C C . PRO A 1 92 ? -13.68 10.062 -5.781 1 95.75 92 PRO A C 1
ATOM 722 O O . PRO A 1 92 ? -13.938 10.719 -4.77 1 95.75 92 PRO A O 1
ATOM 725 N N . ILE A 1 93 ? -14.281 9 -6.07 1 94.75 93 ILE A N 1
ATOM 726 C CA . ILE A 1 93 ? -15.336 8.484 -5.199 1 94.75 93 ILE A CA 1
ATOM 727 C C . ILE A 1 93 ? -14.758 8.18 -3.818 1 94.75 93 ILE A C 1
ATOM 729 O O . ILE A 1 93 ? -15.32 8.578 -2.799 1 94.75 93 ILE A O 1
ATOM 733 N N . MET A 1 94 ? -13.648 7.512 -3.818 1 95.12 94 MET A N 1
ATOM 734 C CA . MET A 1 94 ? -12.992 7.113 -2.574 1 95.12 94 MET A CA 1
ATOM 735 C C . MET A 1 94 ? -12.57 8.336 -1.769 1 95.12 94 MET A C 1
ATOM 737 O O . MET A 1 94 ? -12.797 8.398 -0.559 1 95.12 94 MET A O 1
ATOM 741 N N . LEU A 1 95 ? -12.031 9.32 -2.438 1 95 95 LEU A N 1
ATOM 742 C CA . LEU A 1 95 ? -11.523 10.492 -1.734 1 95 95 LEU A CA 1
ATOM 743 C C . LEU A 1 95 ? -12.672 11.359 -1.232 1 95 95 LEU A C 1
ATOM 745 O O . LEU A 1 95 ? -12.578 11.953 -0.153 1 95 95 LEU A O 1
ATOM 749 N N . VAL A 1 96 ? -13.711 11.453 -2.008 1 93.69 96 VAL A N 1
ATOM 750 C CA . VAL A 1 96 ? -14.883 12.195 -1.565 1 93.69 96 VAL A CA 1
ATOM 751 C C . VAL A 1 96 ? -15.484 11.523 -0.334 1 93.69 96 VAL A C 1
ATOM 753 O O . VAL A 1 96 ? -15.828 12.195 0.644 1 93.69 96 VAL A O 1
ATOM 756 N N . LEU A 1 97 ? -15.555 10.242 -0.417 1 90.5 97 LEU A N 1
ATOM 757 C CA . LEU A 1 97 ? -16.062 9.5 0.73 1 90.5 97 LEU A CA 1
ATOM 758 C C . LEU A 1 97 ? -15.164 9.68 1.943 1 90.5 97 LEU A C 1
ATOM 760 O O . LEU A 1 97 ? -15.641 9.891 3.059 1 90.5 97 LEU A O 1
ATOM 764 N N . SER A 1 98 ? -13.891 9.57 1.728 1 93.12 98 SER A N 1
ATOM 765 C CA . SER A 1 98 ? -12.93 9.742 2.811 1 93.12 98 SER A CA 1
ATOM 766 C C . SER A 1 98 ? -13.031 11.141 3.422 1 93.12 98 SER A C 1
ATOM 768 O O . SER A 1 98 ? -12.977 11.289 4.645 1 93.12 98 SER A O 1
ATOM 770 N N . MET A 1 99 ? -13.141 12.109 2.574 1 91.88 99 MET A N 1
ATOM 771 C CA . MET A 1 99 ? -13.266 13.484 3.049 1 91.88 99 MET A CA 1
ATOM 772 C C . MET A 1 99 ? -14.562 13.672 3.828 1 91.88 99 MET A C 1
ATOM 774 O O . MET A 1 99 ? -14.57 14.312 4.883 1 91.88 99 MET A O 1
ATOM 778 N N . ALA A 1 100 ? -15.617 13.141 3.285 1 89.38 100 ALA A N 1
ATOM 779 C CA . ALA A 1 100 ? -16.906 13.234 3.967 1 89.38 100 ALA A CA 1
ATOM 780 C C . ALA A 1 100 ? -16.844 12.594 5.352 1 89.38 100 ALA A C 1
ATOM 782 O O . ALA A 1 100 ? -17.359 13.156 6.324 1 89.38 100 ALA A O 1
ATOM 783 N N . LEU A 1 101 ? -16.203 11.508 5.418 1 87.06 101 LEU A N 1
ATOM 784 C CA . LEU A 1 101 ? -16.094 10.812 6.699 1 87.06 101 LEU A CA 1
ATOM 785 C C . LEU A 1 101 ? -15.195 11.594 7.656 1 87.06 101 LEU A C 1
ATOM 787 O O . LEU A 1 101 ? -15.469 11.656 8.859 1 87.06 101 LEU A O 1
ATOM 791 N N . ALA A 1 102 ? -14.148 12.141 7.125 1 87.56 102 ALA A N 1
ATOM 792 C CA . ALA A 1 102 ? -13.266 12.953 7.957 1 87.56 102 ALA A CA 1
ATOM 793 C C . ALA A 1 102 ? -14 14.172 8.508 1 87.56 102 ALA A C 1
ATOM 795 O O . ALA A 1 102 ? -13.844 14.523 9.68 1 87.56 102 ALA A O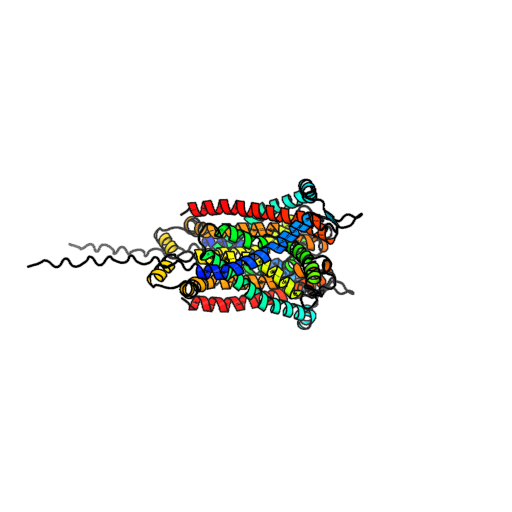 1
ATOM 796 N N . LEU A 1 103 ? -14.742 14.797 7.695 1 86.38 103 LEU A N 1
ATOM 797 C CA . LEU A 1 103 ? -15.508 15.969 8.117 1 86.38 103 LEU A CA 1
ATOM 798 C C . LEU A 1 103 ? -16.562 15.594 9.156 1 86.38 103 LEU A C 1
ATOM 800 O O . LEU A 1 103 ? -16.766 16.328 10.117 1 86.38 103 LEU A O 1
ATOM 804 N N . ALA A 1 104 ? -17.188 14.461 8.906 1 83.81 104 ALA A N 1
ATOM 805 C CA . ALA A 1 104 ? -18.188 13.984 9.867 1 83.81 104 ALA A CA 1
ATOM 806 C C . ALA A 1 104 ? -17.547 13.688 11.219 1 83.81 104 ALA A C 1
ATOM 808 O O . ALA A 1 104 ? -18.094 14.031 12.266 1 83.81 104 ALA A O 1
ATOM 809 N N . LEU A 1 105 ? -16.469 13.109 11.18 1 81.62 105 LEU A N 1
ATOM 810 C CA . LEU A 1 105 ? -15.766 12.766 12.406 1 81.62 105 LEU A CA 1
ATOM 811 C C . LEU A 1 105 ? -15.297 14.023 13.141 1 81.62 105 LEU A C 1
ATOM 813 O O . LEU A 1 105 ? -15.32 14.078 14.367 1 81.62 105 LEU A O 1
ATOM 817 N N . ASP A 1 106 ? -14.891 14.914 12.352 1 80.38 106 ASP A N 1
ATOM 818 C CA . ASP A 1 106 ? -14.406 16.156 12.93 1 80.38 106 ASP A CA 1
ATOM 819 C C . ASP A 1 106 ? -15.547 16.922 13.602 1 80.38 106 ASP A C 1
ATOM 821 O O . ASP A 1 106 ? -15.32 17.656 14.57 1 80.38 106 ASP A O 1
ATOM 825 N N . SER A 1 107 ? -16.688 16.828 13.07 1 74.56 107 SER A N 1
ATOM 826 C CA . SER A 1 107 ? -17.844 17.547 13.594 1 74.56 107 SER A CA 1
ATOM 827 C C . SER A 1 107 ? -18.391 16.859 14.844 1 74.56 107 SER A C 1
ATOM 829 O O . SER A 1 107 ? -19.109 17.484 15.625 1 74.56 107 SER A O 1
ATOM 831 N N . MET A 1 108 ? -18.219 15.562 14.844 1 63 108 MET A N 1
ATOM 832 C CA . MET A 1 108 ? -18.812 14.797 15.93 1 63 108 MET A CA 1
ATOM 833 C C . MET A 1 108 ? -18.062 15.031 17.234 1 63 108 MET A C 1
ATOM 835 O O . MET A 1 108 ? -16.875 15.352 17.234 1 63 108 MET A O 1
ATOM 839 N N . ARG A 1 109 ? -18.891 15.125 18.25 1 58.12 109 ARG A N 1
ATOM 840 C CA . ARG A 1 109 ? -18.328 15.234 19.594 1 58.12 109 ARG A CA 1
ATOM 841 C C . ARG A 1 109 ? -17.5 14 19.938 1 58.12 109 ARG A C 1
ATOM 843 O O . ARG A 1 109 ? -17.594 12.969 19.266 1 58.12 109 ARG A O 1
ATOM 850 N N . LEU A 1 110 ? -16.547 13.93 21.016 1 53.62 110 LEU A N 1
ATOM 851 C CA . LEU A 1 110 ? -15.406 13.141 21.469 1 53.62 110 LEU A CA 1
ATOM 852 C C . LEU A 1 110 ? -15.75 11.656 21.484 1 53.62 110 LEU A C 1
ATOM 854 O O . LEU A 1 110 ? -14.945 10.82 21.062 1 53.62 110 LEU A O 1
ATOM 858 N N . HIS A 1 111 ? -16.953 11.164 22.078 1 52.72 111 HIS A N 1
ATOM 859 C CA . HIS A 1 111 ? -16.984 9.805 22.594 1 52.72 111 HIS A CA 1
ATOM 860 C C . HIS A 1 111 ? -17.062 8.781 21.469 1 52.72 111 HIS A C 1
ATOM 862 O O . HIS A 1 111 ? -16.484 7.691 21.578 1 52.72 111 HIS A O 1
ATOM 868 N N . GLY A 1 112 ? -17.641 9.125 20.359 1 61.44 112 GLY A N 1
ATOM 869 C CA . GLY A 1 112 ? -17.844 8.117 19.328 1 61.44 112 GLY A CA 1
ATOM 870 C C . GLY A 1 112 ? -16.844 8.227 18.188 1 61.44 112 GLY A C 1
ATOM 871 O O . GLY A 1 112 ? -16.797 7.352 17.312 1 61.44 112 GLY A O 1
ATOM 872 N N . THR A 1 113 ? -15.977 9.117 18.406 1 71 113 THR A N 1
ATOM 873 C CA . THR A 1 113 ? -15.094 9.414 17.281 1 71 113 THR A CA 1
ATOM 874 C C . THR A 1 113 ? -13.969 8.383 17.203 1 71 113 THR A C 1
ATOM 876 O O . THR A 1 113 ? -13.609 7.941 16.109 1 71 113 THR A O 1
ATOM 879 N N . LYS A 1 114 ? -13.617 7.91 18.344 1 71.88 114 LYS A N 1
ATOM 880 C CA . LYS A 1 114 ? -12.531 6.938 18.344 1 71.88 114 LYS A CA 1
ATOM 881 C C . LYS A 1 114 ? -12.992 5.609 17.734 1 71.88 114 LYS A C 1
ATOM 883 O O . LYS A 1 114 ? -12.281 5.016 16.922 1 71.88 114 LYS A O 1
ATOM 888 N N . PHE A 1 115 ? -14.156 5.258 18.172 1 72.38 115 PHE A N 1
ATOM 889 C CA . PHE A 1 115 ? -14.688 3.992 17.688 1 72.38 115 PHE A CA 1
ATOM 890 C C . PHE A 1 115 ? -14.93 4.055 16.172 1 72.38 115 PHE A C 1
ATOM 892 O O . PHE A 1 115 ? -14.609 3.113 15.453 1 72.38 115 PHE A O 1
ATOM 899 N N . LEU A 1 116 ? -15.414 5.086 15.766 1 75 116 LEU A N 1
ATOM 900 C CA . LEU A 1 116 ? -15.719 5.223 14.344 1 75 116 LEU A CA 1
ATOM 901 C C . LEU A 1 116 ? -14.445 5.301 13.508 1 75 116 LEU A C 1
ATOM 903 O O . LEU A 1 116 ? -14.375 4.73 12.422 1 75 116 LEU A O 1
ATOM 907 N N . ARG A 1 117 ? -13.508 5.918 14.07 1 78 117 ARG A N 1
ATOM 908 C CA . ARG A 1 117 ? -12.234 6.02 13.359 1 78 117 ARG A CA 1
ATOM 909 C C . ARG A 1 117 ? -11.594 4.648 13.188 1 78 117 ARG A C 1
ATOM 911 O O . ARG A 1 117 ? -11.102 4.316 12.109 1 78 117 ARG A O 1
ATOM 918 N N . VAL A 1 118 ? -11.758 3.881 14.172 1 73.81 118 VAL A N 1
ATOM 919 C CA . VAL A 1 118 ? -11.148 2.559 14.141 1 73.81 118 VAL A CA 1
ATOM 920 C C . VAL A 1 118 ? -11.914 1.649 13.188 1 73.81 118 VAL A C 1
ATOM 922 O O . VAL A 1 118 ? -11.32 0.905 12.406 1 73.81 118 VAL A O 1
ATOM 925 N N . THR A 1 119 ? -13.125 1.775 13.258 1 76.19 119 THR A N 1
ATOM 926 C CA . THR A 1 119 ? -13.961 0.917 12.438 1 76.19 119 THR A CA 1
ATOM 927 C C . THR A 1 119 ? -13.773 1.233 10.953 1 76.19 119 THR A C 1
ATOM 929 O O . THR A 1 119 ? -13.695 0.324 10.125 1 76.19 119 THR A O 1
ATOM 932 N N . ILE A 1 120 ? -13.625 2.467 10.711 1 81 120 ILE A N 1
ATOM 933 C CA . ILE A 1 120 ? -13.492 2.891 9.32 1 81 120 ILE A CA 1
ATOM 934 C C . ILE A 1 120 ? -12.086 2.576 8.82 1 81 120 ILE A C 1
ATOM 936 O O . ILE A 1 120 ? -11.883 2.33 7.629 1 81 120 ILE A O 1
ATOM 940 N N . PHE A 1 121 ? -11.227 2.469 9.742 1 80.25 121 PHE A N 1
ATOM 941 C CA . PHE A 1 121 ? -9.836 2.219 9.383 1 80.25 121 PHE A CA 1
ATOM 942 C C . PHE A 1 121 ? -9.562 0.723 9.289 1 80.25 121 PHE A C 1
ATOM 944 O O . PHE A 1 121 ? -8.625 0.301 8.609 1 80.25 121 PHE A O 1
ATOM 951 N N . LEU A 1 122 ? -10.383 -0.13 9.781 1 78.31 122 LEU A N 1
ATOM 952 C CA . LEU A 1 122 ? -10.172 -1.563 9.945 1 78.31 122 LEU A CA 1
ATOM 953 C C . LEU A 1 122 ? -9.945 -2.24 8.594 1 78.31 122 LEU A C 1
ATOM 955 O O . LEU A 1 122 ? -9.078 -3.109 8.469 1 78.31 122 LEU A O 1
ATOM 959 N N . PRO A 1 123 ? -10.664 -1.905 7.586 1 84.75 123 PRO A N 1
ATOM 960 C CA . PRO A 1 123 ? -10.477 -2.562 6.289 1 84.75 123 PRO A CA 1
ATOM 961 C C . PRO A 1 123 ? -9.055 -2.41 5.754 1 84.75 123 PRO A C 1
ATOM 963 O O . PRO A 1 123 ? -8.547 -3.305 5.07 1 84.75 123 PRO A O 1
ATOM 966 N N . TYR A 1 124 ? -8.5 -1.324 6.07 1 85.56 124 TYR A N 1
ATOM 967 C CA . TYR A 1 124 ? -7.145 -1.084 5.59 1 85.56 124 TYR A CA 1
ATOM 968 C C . TYR A 1 124 ? -6.16 -2.066 6.215 1 85.56 124 TYR A C 1
ATOM 970 O O . TYR A 1 124 ? -5.133 -2.391 5.617 1 85.56 124 TYR A O 1
ATOM 978 N N . ALA A 1 125 ? -6.496 -2.553 7.367 1 77.44 125 ALA A N 1
ATOM 979 C CA . ALA A 1 125 ? -5.613 -3.469 8.086 1 77.44 125 ALA A CA 1
ATOM 980 C C . ALA A 1 125 ? -5.75 -4.891 7.555 1 77.44 125 ALA A C 1
ATOM 982 O O . ALA A 1 125 ? -4.945 -5.766 7.887 1 77.44 125 ALA A O 1
ATOM 983 N N . VAL A 1 126 ? -6.742 -5.094 6.727 1 77 126 VAL A N 1
ATOM 984 C CA . VAL A 1 126 ? -6.969 -6.41 6.137 1 77 126 VAL A CA 1
ATOM 985 C C . VAL A 1 126 ? -6.074 -6.59 4.914 1 77 126 VAL A C 1
ATOM 987 O O . VAL A 1 126 ? -6.102 -5.766 3.994 1 77 126 VAL A O 1
ATOM 990 N N . PRO A 1 127 ? -5.273 -7.582 4.906 1 75.62 127 PRO A N 1
ATOM 991 C CA . PRO A 1 127 ? -4.441 -7.82 3.727 1 75.62 127 PRO A CA 1
ATOM 992 C C . PRO A 1 127 ? -5.258 -7.969 2.445 1 75.62 127 PRO A C 1
ATOM 994 O O . PRO A 1 127 ? -6.387 -8.461 2.484 1 75.62 127 PRO A O 1
ATOM 997 N N . ALA A 1 128 ? -4.652 -7.543 1.411 1 74.38 128 ALA A N 1
ATOM 998 C CA . ALA A 1 128 ? -5.336 -7.512 0.121 1 74.38 128 ALA A CA 1
ATOM 999 C C . ALA A 1 128 ? -5.84 -8.898 -0.271 1 74.38 128 ALA A C 1
ATOM 1001 O O . ALA A 1 128 ? -6.938 -9.039 -0.814 1 74.38 128 ALA A O 1
ATOM 1002 N N . ILE A 1 129 ? -5.055 -9.844 -0.006 1 73.69 129 ILE A N 1
ATOM 1003 C CA . ILE A 1 129 ? -5.434 -11.195 -0.396 1 73.69 129 ILE A CA 1
ATOM 1004 C C . ILE A 1 129 ? -6.656 -11.641 0.405 1 73.69 129 ILE A C 1
ATOM 1006 O O . ILE A 1 129 ? -7.59 -12.227 -0.147 1 73.69 129 ILE A O 1
ATOM 1010 N N . VAL A 1 130 ? -6.566 -11.367 1.655 1 71.69 130 VAL A N 1
ATOM 1011 C CA . VAL A 1 130 ? -7.672 -11.734 2.531 1 71.69 130 VAL A CA 1
ATOM 1012 C C . VAL A 1 130 ? -8.93 -10.969 2.127 1 71.69 130 VAL A C 1
ATOM 1014 O O . VAL A 1 130 ? -10.023 -11.531 2.086 1 71.69 130 VAL A O 1
ATOM 1017 N N . SER A 1 131 ? -8.672 -9.758 1.831 1 79.06 131 SER A N 1
ATOM 1018 C CA . SER A 1 131 ? -9.789 -8.938 1.376 1 79.06 131 SER A CA 1
ATOM 1019 C C . SER A 1 131 ? -10.398 -9.492 0.093 1 79.06 131 SER A C 1
ATOM 1021 O O . SER A 1 131 ? -11.617 -9.57 -0.037 1 79.06 131 SER A O 1
ATOM 1023 N N . THR A 1 132 ? -9.562 -9.859 -0.789 1 76.75 132 THR A N 1
ATOM 1024 C CA . THR A 1 132 ? -10.047 -10.383 -2.062 1 76.75 132 THR A CA 1
ATOM 1025 C C . THR A 1 132 ? -10.805 -11.688 -1.858 1 76.75 132 THR A C 1
ATOM 1027 O O . THR A 1 132 ? -11.828 -11.93 -2.5 1 76.75 132 THR A O 1
ATOM 1030 N N . LEU A 1 133 ? -10.344 -12.484 -1.001 1 72.06 133 LEU A N 1
ATOM 1031 C CA . LEU A 1 133 ? -11.023 -13.734 -0.691 1 72.06 133 LEU A CA 1
ATOM 1032 C C . LEU A 1 133 ? -12.391 -13.469 -0.06 1 72.06 133 LEU A C 1
ATOM 1034 O O . LEU A 1 133 ? -13.391 -14.078 -0.449 1 72.06 133 LEU A O 1
ATOM 1038 N N . MET A 1 134 ? -12.32 -12.547 0.854 1 74.56 134 MET A N 1
ATOM 1039 C CA . MET A 1 134 ? -13.555 -12.203 1.56 1 74.56 134 MET A CA 1
ATOM 1040 C C . MET A 1 134 ? -14.617 -11.695 0.589 1 74.56 134 MET A C 1
ATOM 1042 O O . MET A 1 134 ? -15.758 -12.156 0.61 1 74.56 134 MET A O 1
ATOM 1046 N N . TRP A 1 135 ? -14.242 -10.844 -0.218 1 77.31 135 TRP A N 1
ATOM 1047 C CA . TRP A 1 135 ? -15.172 -10.266 -1.18 1 77.31 135 TRP A CA 1
ATOM 1048 C C . TRP A 1 135 ? -15.531 -11.273 -2.268 1 77.31 135 TRP A C 1
ATOM 1050 O O . TRP A 1 135 ? -16.656 -11.289 -2.768 1 77.31 135 TRP A O 1
ATOM 1060 N N . GLY A 1 136 ? -14.547 -12.047 -2.662 1 73.5 136 GLY A N 1
ATOM 1061 C CA . GLY A 1 136 ? -14.828 -13.086 -3.637 1 73.5 136 GLY A CA 1
ATOM 1062 C C . GLY A 1 136 ? -15.891 -14.062 -3.18 1 73.5 136 GLY A C 1
ATOM 1063 O O . GLY A 1 136 ? -16.766 -14.438 -3.959 1 73.5 136 GLY A O 1
ATOM 1064 N N . PHE A 1 137 ? -15.773 -14.375 -1.976 1 69.56 137 PHE A N 1
ATOM 1065 C CA . PHE A 1 137 ? -16.75 -15.305 -1.424 1 69.56 137 PHE A CA 1
ATOM 1066 C C . PHE A 1 137 ? -18.094 -14.617 -1.225 1 69.56 137 PHE A C 1
ATOM 1068 O O . PHE A 1 137 ? -19.156 -15.219 -1.428 1 69.56 137 PHE A O 1
ATOM 1075 N N . LEU A 1 138 ? -17.984 -13.383 -0.823 1 72.56 138 LEU A N 1
ATOM 1076 C CA . LEU A 1 138 ? -19.188 -12.617 -0.571 1 72.56 138 LEU A CA 1
ATOM 1077 C C . LEU A 1 138 ? -19.953 -12.352 -1.87 1 72.56 138 LEU A C 1
ATOM 1079 O O . LEU A 1 138 ? -21.172 -12.5 -1.924 1 72.56 138 LEU A O 1
ATOM 1083 N N . LEU A 1 139 ? -19.156 -12.023 -2.842 1 66.31 139 LEU A N 1
ATOM 1084 C CA . LEU A 1 139 ? -19.766 -11.641 -4.109 1 66.31 139 LEU A CA 1
ATOM 1085 C C . LEU A 1 139 ? -19.969 -12.852 -5.008 1 66.31 139 LEU A C 1
ATOM 1087 O O . LEU A 1 139 ? -20.672 -12.773 -6.023 1 66.31 139 LEU A O 1
ATOM 1091 N N . GLY A 1 140 ? -19.188 -13.875 -4.668 1 60.72 140 GLY A N 1
ATOM 1092 C CA . GLY A 1 140 ? -19.266 -15.07 -5.496 1 60.72 140 GLY A CA 1
ATOM 1093 C C . GLY A 1 140 ? -20.688 -15.609 -5.617 1 60.72 140 GLY A C 1
ATOM 1094 O O . GLY A 1 140 ? -21.531 -15.344 -4.754 1 60.72 140 GLY A O 1
ATOM 1095 N N . VAL A 1 141 ? -21 -15.93 -6.867 1 51.97 141 VAL A N 1
ATOM 1096 C CA . VAL A 1 141 ? -22.328 -16.25 -7.398 1 51.97 141 VAL A CA 1
ATOM 1097 C C . VAL A 1 141 ? -22.859 -17.5 -6.727 1 51.97 141 VAL A C 1
ATOM 1099 O O . VAL A 1 141 ? -24.047 -17.578 -6.391 1 51.97 141 VAL A O 1
ATOM 1102 N N . LYS A 1 142 ? -22.188 -18.469 -6.816 1 50.09 142 LYS A N 1
ATOM 1103 C CA . LYS A 1 142 ? -22.969 -19.656 -6.559 1 50.09 142 LYS A CA 1
ATOM 1104 C C . LYS A 1 142 ? -23.375 -19.75 -5.09 1 50.09 142 LYS A C 1
ATOM 1106 O O . LYS A 1 142 ? -24.516 -20.094 -4.77 1 50.09 142 LYS A O 1
ATOM 1111 N N . TYR A 1 143 ? -22.484 -19.359 -4.125 1 50.91 143 TYR A N 1
ATOM 1112 C CA . TYR A 1 143 ? -22.828 -19.594 -2.73 1 50.91 143 TYR A CA 1
ATOM 1113 C C . TYR A 1 143 ? -22.562 -18.359 -1.881 1 50.91 143 TYR A C 1
ATOM 1115 O O . TYR A 1 143 ? -22.609 -18.422 -0.65 1 50.91 143 TYR A O 1
ATOM 1123 N N . GLY A 1 144 ? -22.5 -17.156 -2.586 1 59.81 144 GLY A N 1
ATOM 1124 C CA . GLY A 1 144 ? -22.203 -15.984 -1.787 1 59.81 144 GLY A CA 1
ATOM 1125 C C . GLY A 1 144 ? -23.422 -15.133 -1.489 1 59.81 144 GLY A C 1
ATOM 1126 O O . GLY A 1 144 ? -24.547 -15.531 -1.78 1 59.81 144 GLY A O 1
ATOM 1127 N N . LEU A 1 145 ? -23.234 -14.109 -0.649 1 62.44 145 LEU A N 1
ATOM 1128 C CA . LEU A 1 145 ? -24.281 -13.18 -0.246 1 62.44 145 LEU A CA 1
ATOM 1129 C C . LEU A 1 145 ? -25.062 -12.672 -1.459 1 62.44 145 LEU A C 1
ATOM 1131 O O . LEU A 1 145 ? -26.281 -12.555 -1.414 1 62.44 145 LEU A O 1
ATOM 1135 N N . PHE A 1 146 ? -24.375 -12.555 -2.584 1 64.88 146 PHE A N 1
ATOM 1136 C CA . PHE A 1 146 ? -25.047 -12.031 -3.762 1 64.88 146 PHE A CA 1
ATOM 1137 C C . PHE A 1 146 ? -25.891 -13.117 -4.43 1 64.88 146 PHE A C 1
ATOM 1139 O O . PHE A 1 146 ? -26.938 -12.828 -5.023 1 64.88 146 PHE A O 1
ATOM 1146 N N . GLY A 1 147 ? -25.359 -14.336 -4.324 1 62.94 147 GLY A N 1
ATOM 1147 C CA . GLY A 1 147 ? -26.219 -15.422 -4.773 1 62.94 147 GLY A CA 1
ATOM 1148 C C . GLY A 1 147 ? -27.531 -15.516 -4.016 1 62.94 147 GLY A C 1
ATOM 1149 O O . GLY A 1 147 ? -28.594 -15.633 -4.617 1 62.94 147 GLY A O 1
ATOM 1150 N N . SER A 1 148 ? -27.375 -15.305 -2.762 1 65.69 148 SER A N 1
ATOM 1151 C CA . SER A 1 148 ? -28.562 -15.375 -1.92 1 65.69 148 SER A CA 1
ATOM 1152 C C . SER A 1 148 ? -29.484 -14.188 -2.168 1 65.69 148 SER A C 1
ATOM 1154 O O . SER A 1 148 ? -30.703 -14.336 -2.172 1 65.69 148 SER A O 1
ATOM 1156 N N . LEU A 1 149 ? -28.844 -13.094 -2.338 1 65.12 149 LEU A N 1
ATOM 1157 C CA . LEU A 1 149 ? -29.641 -11.906 -2.613 1 65.12 149 LEU A CA 1
ATOM 1158 C C . LEU A 1 149 ? -30.344 -12.023 -3.959 1 65.12 149 LEU A C 1
ATOM 1160 O O . LEU A 1 149 ? -31.5 -11.617 -4.094 1 65.12 149 LEU A O 1
ATOM 1164 N N . ASN A 1 150 ? -29.594 -12.617 -4.883 1 68.19 150 ASN A N 1
ATOM 1165 C CA . ASN A 1 150 ? -30.203 -12.859 -6.188 1 68.19 150 ASN A CA 1
ATOM 1166 C C . ASN A 1 150 ? -31.406 -13.805 -6.082 1 68.19 150 ASN A C 1
ATOM 1168 O O . ASN A 1 150 ? -32.438 -13.586 -6.727 1 68.19 150 ASN A O 1
ATOM 1172 N N . LYS A 1 151 ? -31.219 -14.773 -5.312 1 68 151 LYS A N 1
ATOM 1173 C CA . LYS A 1 151 ? -32.312 -15.727 -5.129 1 68 151 LYS A CA 1
ATOM 1174 C C . LYS A 1 151 ? -33.5 -15.086 -4.434 1 68 151 LYS A C 1
ATOM 1176 O O . LYS A 1 151 ? -34.656 -15.312 -4.816 1 68 151 LYS A O 1
ATOM 1181 N N . ALA A 1 152 ? -33.219 -14.25 -3.51 1 67.94 152 ALA A N 1
ATOM 1182 C CA . ALA A 1 152 ? -34.281 -13.625 -2.732 1 67.94 152 ALA A CA 1
ATOM 1183 C C . ALA A 1 152 ? -35.031 -12.562 -3.555 1 67.94 152 ALA A C 1
ATOM 1185 O O . ALA A 1 152 ? -36.25 -12.406 -3.439 1 67.94 152 ALA A O 1
ATOM 1186 N N . LEU A 1 153 ? -34.219 -11.922 -4.348 1 71.06 153 LEU A N 1
ATOM 1187 C CA . LEU A 1 153 ? -34.781 -10.805 -5.082 1 71.06 153 LEU A CA 1
ATOM 1188 C C . LEU A 1 153 ? -35.156 -11.219 -6.496 1 71.06 153 LEU A C 1
ATOM 1190 O O . LEU A 1 153 ? -35.844 -10.484 -7.203 1 71.06 153 LEU A O 1
ATOM 1194 N N . GLY A 1 154 ? -34.75 -12.414 -6.867 1 72.25 154 GLY A N 1
ATOM 1195 C CA . GLY A 1 154 ? -35.031 -12.875 -8.219 1 72.25 154 GLY A CA 1
ATOM 1196 C C . GLY A 1 154 ? -34.188 -12.18 -9.266 1 72.25 154 GLY A C 1
ATOM 1197 O O . GLY A 1 154 ? -34.625 -11.969 -10.398 1 72.25 154 GLY A O 1
ATOM 1198 N N . THR A 1 155 ? -33.094 -11.672 -8.766 1 72.06 155 THR A N 1
ATOM 1199 C CA . THR A 1 155 ? -32.219 -10.984 -9.695 1 72.06 155 THR A CA 1
ATOM 1200 C C . THR A 1 155 ? -31.016 -11.867 -10.047 1 72.06 155 THR A C 1
ATOM 1202 O O . THR A 1 155 ? -30.828 -12.938 -9.461 1 72.06 155 THR A O 1
ATOM 1205 N N . ASP A 1 156 ? -30.391 -11.672 -11.227 1 70.19 156 ASP A N 1
ATOM 1206 C CA . ASP A 1 156 ? -29.219 -12.43 -11.641 1 70.19 156 ASP A CA 1
ATOM 1207 C C . ASP A 1 156 ? -28 -11.523 -11.758 1 70.19 156 ASP A C 1
ATOM 1209 O O . ASP A 1 156 ? -27.234 -11.617 -12.719 1 70.19 156 ASP A O 1
ATOM 1213 N N . PHE A 1 157 ? -27.984 -10.672 -10.766 1 70.31 157 PHE A N 1
ATOM 1214 C CA . PHE A 1 157 ? -26.859 -9.758 -10.797 1 70.31 157 PHE A CA 1
ATOM 1215 C C . PHE A 1 157 ? -25.562 -10.492 -10.477 1 70.31 157 PHE A C 1
ATOM 1217 O O . PHE A 1 157 ? -25.469 -11.219 -9.484 1 70.31 157 PHE A O 1
ATOM 1224 N N . ASP A 1 158 ? -24.672 -10.523 -11.523 1 72.94 158 ASP A N 1
ATOM 1225 C CA . ASP A 1 158 ? -23.344 -11.117 -11.328 1 72.94 158 ASP A CA 1
ATOM 1226 C C . ASP A 1 158 ? -22.281 -10.039 -11.148 1 72.94 158 ASP A C 1
ATOM 1228 O O . ASP A 1 158 ? -21.906 -9.367 -12.109 1 72.94 158 ASP A O 1
ATOM 1232 N N . PRO A 1 159 ? -21.906 -9.875 -9.93 1 74.31 159 PRO A N 1
ATOM 1233 C CA . PRO A 1 159 ? -20.938 -8.82 -9.664 1 74.31 159 PRO A CA 1
ATOM 1234 C C . PRO A 1 159 ? -19.578 -9.086 -10.328 1 74.31 159 PRO A C 1
ATOM 1236 O O . PRO A 1 159 ? -18.734 -8.188 -10.414 1 74.31 159 PRO A O 1
ATOM 1239 N N . PHE A 1 160 ? -19.422 -10.32 -10.859 1 74.75 160 PHE A N 1
ATOM 1240 C CA . PHE A 1 160 ? -18.125 -10.656 -11.43 1 74.75 160 PHE A CA 1
ATOM 1241 C C . PHE A 1 160 ? -18.25 -11.062 -12.898 1 74.75 160 PHE A C 1
ATOM 1243 O O . PHE A 1 160 ? -17.438 -11.828 -13.414 1 74.75 160 PHE A O 1
ATOM 1250 N N . SER A 1 161 ? -19.312 -10.523 -13.469 1 77.25 161 SER A N 1
ATOM 1251 C CA . SER A 1 161 ? -19.359 -10.641 -14.922 1 77.25 161 SER A CA 1
ATOM 1252 C C . SER A 1 161 ? -18.297 -9.773 -15.578 1 77.25 161 SER A C 1
ATOM 1254 O O . SER A 1 161 ? -17.797 -8.828 -14.969 1 77.25 161 SER A O 1
ATOM 1256 N N . PRO A 1 162 ? -17.859 -10.094 -16.688 1 80.25 162 PRO A N 1
ATOM 1257 C CA . PRO A 1 162 ? -16.797 -9.344 -17.359 1 80.25 162 PRO A CA 1
ATOM 1258 C C . PRO A 1 162 ? -17.047 -7.84 -17.375 1 80.25 162 PRO A C 1
ATOM 1260 O O . PRO A 1 162 ? -16.109 -7.051 -17.266 1 80.25 162 PRO A O 1
ATOM 1263 N N . GLY A 1 163 ? -18.234 -7.484 -17.375 1 81.31 163 GLY A N 1
ATOM 1264 C CA . GLY A 1 163 ? -18.531 -6.059 -17.406 1 81.31 163 GLY A CA 1
ATOM 1265 C C . GLY A 1 163 ? -18.594 -5.438 -16.016 1 81.31 163 GLY A C 1
ATOM 1266 O O . GLY A 1 163 ? -18.5 -4.215 -15.883 1 81.31 163 GLY A O 1
ATOM 1267 N N . THR A 1 164 ? -18.609 -6.25 -14.984 1 84.94 164 THR A N 1
ATOM 1268 C CA . THR A 1 164 ? -18.828 -5.699 -13.648 1 84.94 164 THR A CA 1
ATOM 1269 C C . THR A 1 164 ? -17.656 -6.039 -12.727 1 84.94 164 THR A C 1
ATOM 1271 O O . THR A 1 164 ? -17.594 -5.559 -11.594 1 84.94 164 THR A O 1
ATOM 1274 N N . THR A 1 165 ? -16.75 -6.77 -13.281 1 87.88 165 THR A N 1
ATOM 1275 C CA . THR A 1 165 ? -15.617 -7.195 -12.469 1 87.88 165 THR A CA 1
ATOM 1276 C C . THR A 1 165 ? -14.812 -5.992 -11.984 1 87.88 165 THR A C 1
ATOM 1278 O O . THR A 1 165 ? -14.422 -5.926 -10.812 1 87.88 165 THR A O 1
ATOM 1281 N N . LEU A 1 166 ? -14.68 -5.047 -12.906 1 90 166 LEU A N 1
ATOM 1282 C CA . LEU A 1 166 ? -13.898 -3.865 -12.547 1 90 166 LEU A CA 1
ATOM 1283 C C . LEU A 1 166 ? -14.609 -3.051 -11.469 1 90 166 LEU A C 1
ATOM 1285 O O . LEU A 1 166 ? -13.961 -2.467 -10.602 1 90 166 LEU A O 1
ATOM 1289 N N . ILE A 1 167 ? -15.875 -3.07 -11.469 1 88.75 167 ILE A N 1
ATOM 1290 C CA . ILE A 1 167 ? -16.672 -2.371 -10.461 1 88.75 167 ILE A CA 1
ATOM 1291 C C . ILE A 1 167 ? -16.516 -3.066 -9.109 1 88.75 167 ILE A C 1
ATOM 1293 O O . ILE A 1 167 ? -16.359 -2.406 -8.078 1 88.75 167 ILE A O 1
ATOM 1297 N N . SER A 1 168 ? -16.5 -4.359 -9.188 1 86.25 168 SER A N 1
ATOM 1298 C CA . SER A 1 168 ? -16.328 -5.125 -7.953 1 86.25 168 SER A CA 1
ATOM 1299 C C . SER A 1 168 ? -14.961 -4.859 -7.328 1 86.25 168 SER A C 1
ATOM 1301 O O . SER A 1 168 ? -14.859 -4.68 -6.113 1 86.25 168 SER A O 1
ATOM 1303 N N . ILE A 1 169 ? -14 -4.812 -8.188 1 89.81 169 ILE A N 1
ATOM 1304 C CA . ILE A 1 169 ? -12.664 -4.5 -7.703 1 89.81 169 ILE A CA 1
ATOM 1305 C C . ILE A 1 169 ? -12.641 -3.094 -7.102 1 89.81 169 ILE A C 1
ATOM 1307 O O . ILE A 1 169 ? -12.023 -2.865 -6.059 1 89.81 169 ILE A O 1
ATOM 1311 N N . GLY A 1 170 ? -13.328 -2.207 -7.754 1 91.38 170 GLY A N 1
ATOM 1312 C CA . GLY A 1 170 ? -13.422 -0.845 -7.254 1 91.38 170 GLY A CA 1
ATOM 1313 C C . GLY A 1 170 ? -14.055 -0.759 -5.879 1 91.38 170 GLY A C 1
ATOM 1314 O O . GLY A 1 170 ? -13.594 0.006 -5.027 1 91.38 170 GLY A O 1
ATOM 1315 N N . VAL A 1 171 ? -15.023 -1.501 -5.715 1 87.56 171 VAL A N 1
ATOM 1316 C CA . VAL A 1 171 ? -15.695 -1.527 -4.422 1 87.56 171 VAL A CA 1
ATOM 1317 C C . VAL A 1 171 ? -14.75 -2.068 -3.354 1 87.56 171 VAL A C 1
ATOM 1319 O O . VAL A 1 171 ? -14.688 -1.536 -2.242 1 87.56 171 VAL A O 1
ATOM 1322 N N . MET A 1 172 ? -14.008 -3.082 -3.68 1 87.12 172 MET A N 1
ATOM 1323 C CA . MET A 1 172 ? -13.07 -3.693 -2.748 1 87.12 172 MET A CA 1
ATOM 1324 C C . MET A 1 172 ? -11.961 -2.711 -2.367 1 87.12 172 MET A C 1
ATOM 1326 O O . MET A 1 172 ? -11.648 -2.555 -1.186 1 87.12 172 MET A O 1
ATOM 1330 N N . VAL A 1 173 ? -11.477 -2.066 -3.344 1 91 173 VAL A N 1
ATOM 1331 C CA . VAL A 1 173 ? -10.367 -1.137 -3.127 1 91 173 VAL A CA 1
ATOM 1332 C C . VAL A 1 173 ? -10.867 0.079 -2.346 1 91 173 VAL A C 1
ATOM 1334 O O . VAL A 1 173 ? -10.18 0.561 -1.439 1 91 173 VAL A O 1
ATOM 1337 N N . THR A 1 174 ? -11.992 0.542 -2.709 1 91.62 174 THR A N 1
ATOM 1338 C CA . THR A 1 174 ? -12.57 1.668 -1.987 1 91.62 174 THR A CA 1
ATOM 1339 C C . THR A 1 174 ? -12.797 1.312 -0.521 1 91.62 174 THR A C 1
ATOM 1341 O O . THR A 1 174 ? -12.469 2.096 0.372 1 91.62 174 THR A O 1
ATOM 1344 N N . TRP A 1 175 ? -13.289 0.172 -0.345 1 88.44 175 TRP A N 1
ATOM 1345 C CA . TRP A 1 175 ? -13.523 -0.334 1.002 1 88.44 175 TRP A CA 1
ATOM 1346 C C . TRP A 1 175 ? -12.219 -0.388 1.798 1 88.44 175 TRP A C 1
ATOM 1348 O O . TRP A 1 175 ? -12.18 0.032 2.957 1 88.44 175 TRP A O 1
ATOM 1358 N N . ALA A 1 176 ? -11.234 -0.771 1.187 1 89.06 176 ALA A N 1
ATOM 1359 C CA . ALA A 1 176 ? -9.969 -1.024 1.863 1 89.06 176 ALA A CA 1
ATOM 1360 C C . ALA A 1 176 ? -9.234 0.281 2.162 1 89.06 176 ALA A C 1
ATOM 1362 O O . ALA A 1 176 ? -8.594 0.414 3.205 1 89.06 176 ALA A O 1
ATOM 1363 N N . PHE A 1 177 ? -9.414 1.321 1.299 1 91.94 177 PHE A N 1
ATOM 1364 C CA . PHE A 1 177 ? -8.484 2.441 1.386 1 91.94 177 PHE A CA 1
ATOM 1365 C C . PHE A 1 177 ? -9.203 3.705 1.847 1 91.94 177 PHE A C 1
ATOM 1367 O O . PHE A 1 177 ? -8.562 4.723 2.121 1 91.94 177 PHE A O 1
ATOM 1374 N N . THR A 1 178 ? -10.461 3.66 1.971 1 91.62 178 THR A N 1
ATOM 1375 C CA . THR A 1 178 ? -11.211 4.832 2.416 1 91.62 178 THR A CA 1
ATOM 1376 C C . THR A 1 178 ? -10.766 5.262 3.809 1 91.62 178 THR A C 1
ATOM 1378 O O . THR A 1 178 ? -10.555 6.449 4.062 1 91.62 178 THR A O 1
ATOM 1381 N N . GLY A 1 179 ? -10.617 4.316 4.629 1 87.88 179 GLY A N 1
ATOM 1382 C CA . GLY A 1 179 ? -10.211 4.625 5.988 1 87.88 179 GLY A CA 1
ATOM 1383 C C . GLY A 1 179 ? -8.828 5.242 6.07 1 87.88 179 GLY A C 1
ATOM 1384 O O . GLY A 1 179 ? -8.602 6.164 6.859 1 87.88 179 GLY A O 1
ATOM 1385 N N . PHE A 1 180 ? -7.949 4.766 5.246 1 87.62 180 PHE A N 1
ATOM 1386 C CA . PHE A 1 180 ? -6.59 5.297 5.184 1 87.62 180 PHE A CA 1
ATOM 1387 C C . PHE A 1 180 ? -6.602 6.773 4.805 1 87.62 180 PHE A C 1
ATOM 1389 O O . PHE A 1 180 ? -5.98 7.598 5.48 1 87.62 180 PHE A O 1
ATOM 1396 N N . ASN A 1 181 ? -7.262 7.09 3.828 1 91.5 181 ASN A N 1
ATOM 1397 C CA . ASN A 1 181 ? -7.348 8.477 3.373 1 91.5 181 ASN A CA 1
ATOM 1398 C C . ASN A 1 181 ? -8.125 9.344 4.359 1 91.5 181 ASN A C 1
ATOM 1400 O O . ASN A 1 181 ? -7.793 10.516 4.559 1 91.5 181 ASN A O 1
ATOM 1404 N N . MET A 1 182 ? -9.133 8.773 4.938 1 89.62 182 MET A N 1
ATOM 1405 C CA . MET A 1 182 ? -9.914 9.508 5.934 1 89.62 182 MET A CA 1
ATOM 1406 C C . MET A 1 182 ? -9.023 9.961 7.09 1 89.62 182 MET A C 1
ATOM 1408 O O . MET A 1 182 ? -9.133 11.094 7.551 1 89.62 182 MET A O 1
ATOM 1412 N N . LEU A 1 183 ? -8.156 9.102 7.457 1 83.69 183 LEU A N 1
ATOM 1413 C CA . LEU A 1 183 ? -7.277 9.422 8.57 1 83.69 183 LEU A CA 1
ATOM 1414 C C . LEU A 1 183 ? -6.324 10.555 8.203 1 83.69 183 LEU A C 1
ATOM 1416 O O . LEU A 1 183 ? -6.004 11.398 9.047 1 83.69 183 LEU A O 1
ATOM 1420 N N . ILE A 1 184 ? -5.871 10.516 7.012 1 82.56 184 ILE A N 1
ATOM 1421 C CA . ILE A 1 184 ? -4.996 11.586 6.539 1 82.56 184 ILE A CA 1
ATOM 1422 C C . ILE A 1 184 ? -5.75 12.914 6.555 1 82.56 184 ILE A C 1
ATOM 1424 O O . ILE A 1 184 ? -5.238 13.914 7.059 1 82.56 184 ILE A O 1
ATOM 1428 N N . PHE A 1 185 ? -6.934 12.922 6.109 1 88.31 185 PHE A N 1
ATOM 1429 C CA . PHE A 1 185 ? -7.742 14.133 6.098 1 88.31 185 PHE A CA 1
ATOM 1430 C C . PHE A 1 185 ? -8.07 14.57 7.52 1 88.31 185 PHE A C 1
ATOM 1432 O O . PHE A 1 185 ? -8.023 15.766 7.832 1 88.31 185 PHE A O 1
ATOM 1439 N N . TYR A 1 186 ? -8.406 13.594 8.273 1 85.31 186 TYR A N 1
ATOM 1440 C CA . TYR A 1 186 ? -8.742 13.898 9.656 1 85.31 186 TYR A CA 1
ATOM 1441 C C . TYR A 1 186 ? -7.57 14.547 10.375 1 85.31 186 TYR A C 1
ATOM 1443 O O . TYR A 1 186 ? -7.742 15.531 11.102 1 85.31 186 TYR A O 1
ATOM 1451 N N . ALA A 1 187 ? -6.434 14.008 10.141 1 76.75 187 ALA A N 1
ATOM 1452 C CA . ALA A 1 187 ? -5.227 14.578 10.742 1 76.75 187 ALA A CA 1
ATOM 1453 C C . ALA A 1 187 ? -4.996 16 10.273 1 76.75 187 ALA A C 1
ATOM 1455 O O . ALA A 1 187 ? -4.578 16.859 11.055 1 76.75 187 ALA A O 1
ATOM 1456 N N . ALA A 1 188 ? -5.223 16.281 9.055 1 80.56 188 ALA A N 1
ATOM 1457 C CA . ALA A 1 188 ? -5.074 17.625 8.5 1 80.56 188 ALA A CA 1
ATOM 1458 C C . ALA A 1 188 ? -6.078 18.594 9.125 1 80.56 188 ALA A C 1
ATOM 1460 O O . ALA A 1 188 ? -5.754 19.75 9.391 1 80.56 188 ALA A O 1
ATOM 1461 N N . LEU A 1 189 ? -7.266 18.172 9.406 1 84.31 189 LEU A N 1
ATOM 1462 C CA . LEU A 1 189 ? -8.297 19 10.016 1 84.31 189 LEU A CA 1
ATOM 1463 C C . LEU A 1 189 ? -7.93 19.344 11.461 1 84.31 189 LEU A C 1
ATOM 1465 O O . LEU A 1 189 ? -8.195 20.453 11.922 1 84.31 189 LEU A O 1
ATOM 1469 N N . LYS A 1 190 ? -7.316 18.391 12.055 1 79 190 LYS A N 1
ATOM 1470 C CA . LYS A 1 190 ? -6.938 18.594 13.453 1 79 190 LYS A CA 1
ATOM 1471 C C . LYS A 1 190 ? -5.781 19.594 13.57 1 79 190 LYS A C 1
ATOM 1473 O O . LYS A 1 190 ? -5.555 20.172 14.633 1 79 190 LYS A O 1
ATOM 1478 N N . ALA A 1 191 ? -5.188 19.781 12.461 1 73.38 191 ALA A N 1
ATOM 1479 C CA . ALA A 1 191 ? -4.059 20.703 12.453 1 73.38 191 ALA A CA 1
ATOM 1480 C C . ALA A 1 191 ? -4.531 22.141 12.242 1 73.38 191 ALA A C 1
ATOM 1482 O O . ALA A 1 191 ? -3.754 23.078 12.391 1 73.38 191 ALA A O 1
ATOM 1483 N N . VAL A 1 192 ? -5.793 22.359 12.008 1 79.25 192 VAL A N 1
ATOM 1484 C CA . VAL A 1 192 ? -6.344 23.688 11.797 1 79.25 192 VAL A CA 1
ATOM 1485 C C . VAL A 1 192 ? -6.453 24.422 13.133 1 79.25 192 VAL A C 1
ATOM 1487 O O . VAL A 1 192 ? -7.012 23.891 14.094 1 79.25 192 VAL A O 1
ATOM 1490 N N . PRO A 1 193 ? -5.922 25.594 13.172 1 80.19 193 PRO A N 1
ATOM 1491 C CA . PRO A 1 193 ? -5.984 26.359 14.422 1 80.19 193 PRO A CA 1
ATOM 1492 C C . PRO A 1 193 ? -7.414 26.594 14.898 1 80.19 193 PRO A C 1
ATOM 1494 O O . PRO A 1 193 ? -8.281 26.938 14.094 1 80.19 193 PRO A O 1
ATOM 1497 N N . ARG A 1 194 ? -7.496 26.5 16.109 1 83.31 194 ARG A N 1
ATOM 1498 C CA . ARG A 1 194 ? -8.805 26.672 16.734 1 83.31 194 ARG A CA 1
ATOM 1499 C C . ARG A 1 194 ? -9.289 28.109 16.594 1 83.31 194 ARG A C 1
ATOM 1501 O O . ARG A 1 194 ? -10.5 28.375 16.562 1 83.31 194 ARG A O 1
ATOM 1508 N N . GLU A 1 195 ? -8.32 28.938 16.5 1 87.88 195 GLU A N 1
ATOM 1509 C CA . GLU A 1 195 ? -8.641 30.359 16.406 1 87.88 195 GLU A CA 1
ATOM 1510 C C . GLU A 1 195 ? -9.492 30.656 15.18 1 87.88 195 GLU A C 1
ATOM 1512 O O . GLU A 1 195 ? -10.344 31.547 15.211 1 87.88 195 GLU A O 1
ATOM 1517 N N . LEU A 1 196 ? -9.297 29.922 14.211 1 87.19 196 LEU A N 1
ATOM 1518 C CA . LEU A 1 196 ? -10.062 30.109 12.984 1 87.19 196 LEU A CA 1
ATOM 1519 C C . LEU A 1 196 ? -11.523 29.734 13.188 1 87.19 196 LEU A C 1
ATOM 1521 O O . LEU A 1 196 ? -12.422 30.406 12.688 1 87.19 196 LEU A O 1
ATOM 1525 N N . TYR A 1 197 ? -11.75 28.797 13.93 1 86.56 197 TYR A N 1
ATOM 1526 C CA . TYR A 1 197 ? -13.117 28.359 14.203 1 86.56 197 TYR A CA 1
ATOM 1527 C C . TYR A 1 197 ? -13.828 29.328 15.141 1 86.56 197 TYR A C 1
ATOM 1529 O O . TYR A 1 197 ? -15.023 29.594 14.984 1 86.56 197 TYR A O 1
ATOM 1537 N N . GLU A 1 198 ? -13.055 29.828 16.047 1 88.94 198 GLU A N 1
ATOM 1538 C CA . GLU A 1 198 ? -13.609 30.812 16.984 1 88.94 198 GLU A CA 1
ATOM 1539 C C . GLU A 1 198 ? -13.992 32.094 16.266 1 88.94 198 GLU A C 1
ATOM 1541 O O . GLU A 1 198 ? -15.047 32.688 16.531 1 88.94 198 GLU A O 1
ATOM 1546 N N . ALA A 1 199 ? -13.125 32.5 15.43 1 91.69 199 ALA A N 1
ATOM 1547 C CA . ALA A 1 199 ? -13.406 33.688 14.641 1 91.69 199 ALA A CA 1
ATOM 1548 C C . ALA A 1 199 ? -14.648 33.5 13.781 1 91.69 199 ALA A C 1
ATOM 1550 O O . ALA A 1 199 ? -15.477 34.406 13.648 1 91.69 199 ALA A O 1
ATOM 1551 N N . ALA A 1 200 ? -14.797 32.375 13.242 1 90.75 200 ALA A N 1
ATOM 1552 C CA . ALA A 1 200 ? -15.961 32.094 12.406 1 90.75 200 ALA A CA 1
ATOM 1553 C C . ALA A 1 200 ? -17.234 32.062 13.234 1 90.75 200 ALA A C 1
ATOM 1555 O O . ALA A 1 200 ? -18.297 32.531 12.773 1 90.75 200 ALA A O 1
ATOM 1556 N N . ALA A 1 201 ? -17.094 31.562 14.406 1 88.56 201 ALA A N 1
ATOM 1557 C CA . ALA A 1 201 ? -18.25 31.531 15.312 1 88.56 201 ALA A CA 1
ATOM 1558 C C . ALA A 1 201 ? -18.688 32.938 15.672 1 88.56 201 ALA A C 1
ATOM 1560 O O . ALA A 1 201 ? -19.891 33.219 15.758 1 88.56 201 ALA A O 1
ATOM 1561 N N . ILE A 1 202 ? -17.734 33.75 15.875 1 91.56 202 ILE A N 1
ATOM 1562 C CA . ILE A 1 202 ? -18.016 35.125 16.203 1 91.56 202 ILE A CA 1
ATOM 1563 C C . ILE A 1 202 ? -18.734 35.812 15.039 1 91.56 202 ILE A C 1
ATOM 1565 O O . ILE A 1 202 ? -19.641 36.625 15.242 1 91.56 202 ILE A O 1
ATOM 1569 N N . ASP A 1 203 ? -18.375 35.469 13.867 1 92.94 203 ASP A N 1
ATOM 1570 C CA . ASP A 1 203 ? -18.969 36.031 12.656 1 92.94 203 ASP A CA 1
ATOM 1571 C C . ASP A 1 203 ? -20.328 35.375 12.375 1 92.94 203 ASP A C 1
ATOM 1573 O O . ASP A 1 203 ? -21.031 35.781 11.445 1 92.94 203 ASP A O 1
ATOM 1577 N N . GLY A 1 204 ? -20.734 34.438 13.156 1 89.94 204 GLY A N 1
ATOM 1578 C CA . GLY A 1 204 ? -22.031 33.781 13 1 89.94 204 GLY A CA 1
ATOM 1579 C C . GLY A 1 204 ? -22.062 32.812 11.828 1 89.94 204 GLY A C 1
ATOM 1580 O O . GLY A 1 204 ? -23.125 32.594 11.234 1 89.94 204 GLY A O 1
ATOM 1581 N N . ALA A 1 205 ? -20.906 32.312 11.453 1 90 205 ALA A N 1
ATOM 1582 C CA . ALA A 1 205 ? -20.828 31.391 10.328 1 90 205 ALA A CA 1
ATOM 1583 C C . ALA A 1 205 ? -21.5 30.062 10.664 1 90 205 ALA A C 1
ATOM 1585 O O . ALA A 1 205 ? -21.391 29.562 11.781 1 90 205 ALA A O 1
ATOM 1586 N N . ASN A 1 206 ? -22.266 29.531 9.68 1 88 206 ASN A N 1
ATOM 1587 C CA . ASN A 1 206 ? -22.859 28.203 9.867 1 88 206 ASN A CA 1
ATOM 1588 C C . ASN A 1 206 ? -21.875 27.094 9.516 1 88 206 ASN A C 1
ATOM 1590 O O . ASN A 1 206 ? -20.75 27.359 9.094 1 88 206 ASN A O 1
ATOM 1594 N N . GLU A 1 207 ? -22.234 25.891 9.727 1 83.75 207 GLU A N 1
ATOM 1595 C CA . GLU A 1 207 ? -21.328 24.766 9.57 1 83.75 207 GLU A CA 1
ATOM 1596 C C . GLU A 1 207 ? -20.891 24.609 8.117 1 83.75 207 GLU A C 1
ATOM 1598 O O . GLU A 1 207 ? -19.734 24.266 7.855 1 83.75 207 GLU A O 1
ATOM 1603 N N . LEU A 1 208 ? -21.812 24.797 7.238 1 86.75 208 LEU A N 1
ATOM 1604 C CA . LEU A 1 208 ? -21.469 24.656 5.824 1 86.75 208 LEU A CA 1
ATOM 1605 C C . LEU A 1 208 ? -20.484 25.734 5.395 1 86.75 208 LEU A C 1
ATOM 1607 O O . LEU A 1 208 ? -19.625 25.5 4.551 1 86.75 208 LEU A O 1
ATOM 1611 N N . GLN A 1 209 ? -20.656 26.906 5.992 1 90.38 209 GLN A N 1
ATOM 1612 C CA . GLN A 1 209 ? -19.734 28 5.703 1 90.38 209 GLN A CA 1
ATOM 1613 C C . GLN A 1 209 ? -18.344 27.703 6.254 1 90.38 209 GLN A C 1
ATOM 1615 O O . GLN A 1 209 ? -17.344 28 5.602 1 90.38 209 GLN A O 1
ATOM 1620 N N . VAL A 1 210 ? -18.344 27.109 7.43 1 90.69 210 VAL A N 1
ATOM 1621 C CA . VAL A 1 210 ? -17.078 26.734 8.047 1 90.69 210 VAL A CA 1
ATOM 1622 C C . VAL A 1 210 ? -16.391 25.672 7.219 1 90.69 210 VAL A C 1
ATOM 1624 O O . VAL A 1 210 ? -15.18 25.734 6.98 1 90.69 210 VAL A O 1
ATOM 1627 N N . VAL A 1 211 ? -17.188 24.688 6.734 1 89.62 211 VAL A N 1
ATOM 1628 C CA . VAL A 1 211 ? -16.641 23.594 5.93 1 89.62 211 VAL A CA 1
ATOM 1629 C C . VAL A 1 211 ? -16.062 24.156 4.629 1 89.62 211 VAL A C 1
ATOM 1631 O O . VAL A 1 211 ? -14.93 23.828 4.254 1 89.62 211 VAL A O 1
ATOM 1634 N N . ARG A 1 212 ? -16.703 25 3.988 1 90.5 212 ARG A N 1
ATOM 1635 C CA . ARG A 1 212 ? -16.312 25.5 2.676 1 90.5 212 ARG A CA 1
ATOM 1636 C C . ARG A 1 212 ? -15.188 26.531 2.797 1 90.5 212 ARG A C 1
ATOM 1638 O O . ARG A 1 212 ? -14.281 26.562 1.965 1 90.5 212 ARG A O 1
ATOM 1645 N N . ALA A 1 213 ? -15.203 27.297 3.922 1 91.25 213 ALA A N 1
ATOM 1646 C CA . ALA A 1 213 ? -14.289 28.438 4.012 1 91.25 213 ALA A CA 1
ATOM 1647 C C . ALA A 1 213 ? -13.039 28.078 4.812 1 91.25 213 ALA A C 1
ATOM 1649 O O . ALA A 1 213 ? -11.977 28.672 4.621 1 91.25 213 ALA A O 1
ATOM 1650 N N . ILE A 1 214 ? -13.18 27.094 5.68 1 90.06 214 ILE A N 1
ATOM 1651 C CA . ILE A 1 214 ? -12.062 26.812 6.574 1 90.06 214 ILE A CA 1
ATOM 1652 C C . ILE A 1 214 ? -11.586 25.375 6.355 1 90.06 214 ILE A C 1
ATOM 1654 O O . ILE A 1 214 ? -10.43 25.156 5.977 1 90.06 214 ILE A O 1
ATOM 1658 N N . LYS A 1 215 ? -12.461 24.438 6.41 1 90.31 215 LYS A N 1
ATOM 1659 C CA . LYS A 1 215 ? -12.062 23.031 6.461 1 90.31 215 LYS A CA 1
ATOM 1660 C C . LYS A 1 215 ? -11.602 22.547 5.09 1 90.31 215 LYS A C 1
ATOM 1662 O O . LYS A 1 215 ? -10.531 21.938 4.965 1 90.31 215 LYS A O 1
ATOM 1667 N N . LEU A 1 216 ? -12.328 22.844 4.066 1 90.25 216 LEU A N 1
ATOM 1668 C CA . LEU A 1 216 ? -11.992 22.344 2.74 1 90.25 216 LEU A CA 1
ATOM 1669 C C . LEU A 1 216 ? -10.68 22.938 2.24 1 90.25 216 LEU A C 1
ATOM 1671 O O . LEU A 1 216 ? -9.82 22.234 1.725 1 90.25 216 LEU A O 1
ATOM 1675 N N . PRO A 1 217 ? -10.523 24.25 2.441 1 87.44 217 PRO A N 1
ATOM 1676 C CA . PRO A 1 217 ? -9.227 24.812 2.068 1 87.44 217 PRO A CA 1
ATOM 1677 C C . PRO A 1 217 ? -8.07 24.219 2.857 1 87.44 217 PRO A C 1
ATOM 1679 O O . PRO A 1 217 ? -6.969 24.062 2.324 1 87.44 217 PRO A O 1
ATOM 1682 N N . ALA A 1 218 ? -8.328 23.922 4.066 1 85.12 218 ALA A N 1
ATOM 1683 C CA . ALA A 1 218 ? -7.285 23.328 4.902 1 85.12 218 ALA A CA 1
ATOM 1684 C C . ALA A 1 218 ? -6.914 21.938 4.41 1 85.12 218 ALA A C 1
ATOM 1686 O O . ALA A 1 218 ? -5.824 21.438 4.703 1 85.12 218 ALA A O 1
ATOM 1687 N N . LEU A 1 219 ? -7.773 21.297 3.605 1 88.75 219 LEU A N 1
ATOM 1688 C CA . LEU A 1 219 ? -7.562 19.922 3.145 1 88.75 219 LEU A CA 1
ATOM 1689 C C . LEU A 1 219 ? -6.875 19.906 1.782 1 88.75 219 LEU A C 1
ATOM 1691 O O . LEU A 1 219 ? -6.539 18.844 1.264 1 88.75 219 LEU A O 1
ATOM 1695 N N . ARG A 1 220 ? -6.609 20.984 1.229 1 85 220 ARG A N 1
ATOM 1696 C CA . ARG A 1 220 ? -6.078 21.047 -0.128 1 85 220 ARG A CA 1
ATOM 1697 C C . ARG A 1 220 ? -4.734 20.344 -0.231 1 85 220 ARG A C 1
ATOM 1699 O O . ARG A 1 220 ? -4.512 19.562 -1.162 1 85 220 ARG A O 1
ATOM 1706 N N . GLY A 1 221 ? -3.836 20.562 0.688 1 79.62 221 GLY A N 1
ATOM 1707 C CA . GLY A 1 221 ? -2.541 19.906 0.674 1 79.62 221 GLY A CA 1
ATOM 1708 C C . GLY A 1 221 ? -2.643 18.391 0.805 1 79.62 221 GLY A C 1
ATOM 1709 O O . GLY A 1 221 ? -2.02 17.656 0.038 1 79.62 221 GLY A O 1
ATOM 1710 N N . SER A 1 222 ? -3.416 18.031 1.754 1 83.81 222 SER A N 1
ATOM 1711 C CA . SER A 1 222 ? -3.59 16.594 1.975 1 83.81 222 SER A CA 1
ATOM 1712 C C . SER A 1 222 ? -4.305 15.945 0.799 1 83.81 222 SER A C 1
ATOM 1714 O O . SER A 1 222 ? -4.047 14.781 0.483 1 83.81 222 SER A O 1
ATOM 1716 N N . LEU A 1 223 ? -5.172 16.688 0.147 1 88.19 223 LEU A N 1
ATOM 1717 C CA . LEU A 1 223 ? -5.887 16.156 -1.009 1 88.19 223 LEU A CA 1
ATOM 1718 C C . LEU A 1 223 ? -4.926 15.859 -2.156 1 88.19 223 LEU A C 1
ATOM 1720 O O . LEU A 1 223 ? -5.027 14.82 -2.805 1 88.19 223 LEU A O 1
ATOM 1724 N N . VAL A 1 224 ? -4.027 16.75 -2.385 1 83.56 224 VAL A N 1
ATOM 1725 C CA . VAL A 1 224 ? -3.051 16.547 -3.453 1 83.56 224 VAL A CA 1
ATOM 1726 C C . VAL A 1 224 ? -2.23 15.289 -3.182 1 83.56 224 VAL A C 1
ATOM 1728 O O . VAL A 1 224 ? -2.047 14.461 -4.074 1 83.56 224 VAL A O 1
ATOM 1731 N N . VAL A 1 225 ? -1.848 15.148 -1.973 1 81.75 225 VAL A N 1
ATOM 1732 C CA . VAL A 1 225 ? -1.018 14.016 -1.59 1 81.75 225 VAL A CA 1
ATOM 1733 C C . VAL A 1 225 ? -1.821 12.719 -1.712 1 81.75 225 VAL A C 1
ATOM 1735 O O . VAL A 1 225 ? -1.338 11.734 -2.268 1 81.75 225 VAL A O 1
ATOM 1738 N N . THR A 1 226 ? -3.029 12.758 -1.241 1 88.94 226 THR A N 1
ATOM 1739 C CA . THR A 1 226 ? -3.854 11.555 -1.271 1 88.94 226 THR A CA 1
ATOM 1740 C C . THR A 1 226 ? -4.234 11.195 -2.705 1 88.94 226 THR A C 1
ATOM 1742 O O . THR A 1 226 ? -4.367 10.016 -3.041 1 88.94 226 THR A O 1
ATOM 1745 N N . VAL A 1 227 ? -4.41 12.227 -3.512 1 91 227 VAL A N 1
ATOM 1746 C CA . VAL A 1 227 ? -4.715 11.969 -4.914 1 91 227 VAL A CA 1
ATOM 1747 C C . VAL A 1 227 ? -3.527 11.281 -5.586 1 91 227 VAL A C 1
ATOM 1749 O O . VAL A 1 227 ? -3.697 10.281 -6.285 1 91 227 VAL A O 1
ATOM 1752 N N . ILE A 1 228 ? -2.369 11.727 -5.344 1 87.38 228 ILE A N 1
ATOM 1753 C CA . ILE A 1 228 ? -1.163 11.18 -5.957 1 87.38 228 ILE A CA 1
ATOM 1754 C C . ILE A 1 228 ? -0.96 9.742 -5.492 1 87.38 228 ILE A C 1
ATOM 1756 O O . ILE A 1 228 ? -0.753 8.844 -6.309 1 87.38 228 ILE A O 1
ATOM 1760 N N . PHE A 1 229 ? -1.098 9.523 -4.242 1 87.56 229 PHE A N 1
ATOM 1761 C CA . PHE A 1 229 ? -0.892 8.195 -3.693 1 87.56 229 PHE A CA 1
ATOM 1762 C C . PHE A 1 229 ? -1.955 7.227 -4.203 1 87.56 229 PHE A C 1
ATOM 1764 O O . PHE A 1 229 ? -1.671 6.051 -4.438 1 87.56 229 PHE A O 1
ATOM 1771 N N . SER A 1 230 ? -3.121 7.746 -4.34 1 93.12 230 SER A N 1
ATOM 1772 C CA . SER A 1 230 ? -4.207 6.898 -4.824 1 93.12 230 SER A CA 1
ATOM 1773 C C . SER A 1 230 ? -4.016 6.543 -6.293 1 93.12 230 SER A C 1
ATOM 1775 O O . SER A 1 230 ? -4.297 5.414 -6.707 1 93.12 230 SER A O 1
ATOM 1777 N N . ILE A 1 231 ? -3.543 7.52 -7.016 1 91.44 231 ILE A N 1
ATOM 1778 C CA . ILE A 1 231 ? -3.264 7.258 -8.422 1 91.44 231 ILE A CA 1
ATOM 1779 C C . ILE A 1 231 ? -2.172 6.195 -8.547 1 91.44 231 ILE A C 1
ATOM 1781 O O . ILE A 1 231 ? -2.332 5.211 -9.273 1 91.44 231 ILE A O 1
ATOM 1785 N N . ILE A 1 232 ? -1.136 6.34 -7.859 1 89.62 232 ILE A N 1
ATOM 1786 C CA . ILE A 1 232 ? -0.043 5.375 -7.891 1 89.62 232 ILE A CA 1
ATOM 1787 C C . ILE A 1 232 ? -0.557 4 -7.469 1 89.62 232 ILE A C 1
ATOM 1789 O O . ILE A 1 232 ? -0.27 2.994 -8.125 1 89.62 232 ILE A O 1
ATOM 1793 N N . GLY A 1 233 ? -1.354 3.99 -6.461 1 90.06 233 GLY A N 1
ATOM 1794 C CA . GLY A 1 233 ? -1.908 2.738 -5.969 1 90.06 233 GLY A CA 1
ATOM 1795 C C . GLY A 1 233 ? -2.752 2.012 -6.996 1 90.06 233 GLY A C 1
ATOM 1796 O O . GLY A 1 233 ? -2.666 0.788 -7.125 1 90.06 233 GLY A O 1
ATOM 1797 N N . THR A 1 234 ? -3.564 2.723 -7.684 1 91.81 234 THR A N 1
ATOM 1798 C CA . THR A 1 234 ? -4.441 2.09 -8.664 1 91.81 234 THR A CA 1
ATOM 1799 C C . THR A 1 234 ? -3.637 1.569 -9.852 1 91.81 234 THR A C 1
ATOM 1801 O O . THR A 1 234 ? -3.961 0.521 -10.414 1 91.81 234 THR A O 1
ATOM 1804 N N . PHE A 1 235 ? -2.623 2.256 -10.188 1 89.5 235 PHE A N 1
ATOM 1805 C CA . PHE A 1 235 ? -1.792 1.82 -11.305 1 89.5 235 PHE A CA 1
ATOM 1806 C C . PHE A 1 235 ? -0.943 0.617 -10.906 1 89.5 235 PHE A C 1
ATOM 1808 O O . PHE A 1 235 ? -0.392 -0.07 -11.773 1 89.5 235 PHE A O 1
ATOM 1815 N N . GLN A 1 236 ? -0.906 0.38 -9.633 1 89.19 236 GLN A N 1
ATOM 1816 C CA . GLN A 1 236 ? -0.116 -0.751 -9.156 1 89.19 236 GLN A CA 1
ATOM 1817 C C . GLN A 1 236 ? -1.007 -1.944 -8.828 1 89.19 236 GLN A C 1
ATOM 1819 O O . GLN A 1 236 ? -0.539 -2.941 -8.273 1 89.19 236 GLN A O 1
ATOM 1824 N N . MET A 1 237 ? -2.219 -1.812 -9.188 1 88.62 237 MET A N 1
ATOM 1825 C CA . MET A 1 237 ? -3.17 -2.871 -8.859 1 88.62 237 MET A CA 1
ATOM 1826 C C . MET A 1 237 ? -2.744 -4.199 -9.484 1 88.62 237 MET A C 1
ATOM 1828 O O . MET A 1 237 ? -2.492 -4.273 -10.688 1 88.62 237 MET A O 1
ATOM 1832 N N . PHE A 1 238 ? -2.721 -5.285 -8.648 1 88.38 238 PHE A N 1
ATOM 1833 C CA . PHE A 1 238 ? -2.26 -6.586 -9.117 1 88.38 238 PHE A CA 1
ATOM 1834 C C . PHE A 1 238 ? -2.99 -7.711 -8.391 1 88.38 238 PHE A C 1
ATOM 1836 O O . PHE A 1 238 ? -3.439 -8.672 -9.023 1 88.38 238 PHE A O 1
ATOM 1843 N N . ASN A 1 239 ? -3.193 -7.566 -7.09 1 84.06 239 ASN A N 1
ATOM 1844 C CA . ASN A 1 239 ? -3.674 -8.664 -6.258 1 84.06 239 ASN A CA 1
ATOM 1845 C C . ASN A 1 239 ? -5.094 -9.07 -6.637 1 84.06 239 ASN A C 1
ATOM 1847 O O . ASN A 1 239 ? -5.375 -10.258 -6.832 1 84.06 239 ASN A O 1
ATOM 1851 N N . GLU A 1 240 ? -5.891 -8.094 -6.848 1 86.5 240 GLU A N 1
ATOM 1852 C CA . GLU A 1 240 ? -7.301 -8.391 -7.082 1 86.5 240 GLU A CA 1
ATOM 1853 C C . GLU A 1 240 ? -7.5 -9.117 -8.414 1 86.5 240 GLU A C 1
ATOM 1855 O O . GLU A 1 240 ? -8.094 -10.195 -8.453 1 86.5 240 GLU A O 1
ATOM 1860 N N . PRO A 1 241 ? -6.906 -8.578 -9.461 1 88 241 PRO A N 1
ATOM 1861 C CA . PRO A 1 241 ? -7.098 -9.289 -10.727 1 88 241 PRO A CA 1
ATOM 1862 C C . PRO A 1 241 ? -6.375 -10.633 -10.766 1 88 241 PRO A C 1
ATOM 1864 O O . PRO A 1 241 ? -6.789 -11.539 -11.492 1 88 241 PRO A O 1
ATOM 1867 N N . GLN A 1 242 ? -5.367 -10.805 -10.023 1 84.94 242 GLN A N 1
ATOM 1868 C CA . GLN A 1 242 ? -4.621 -12.062 -10.023 1 84.94 242 GLN A CA 1
ATOM 1869 C C . GLN A 1 242 ? -5.379 -13.148 -9.273 1 84.94 242 GLN A C 1
ATOM 1871 O O . GLN A 1 242 ? -5.324 -14.32 -9.656 1 84.94 242 GLN A O 1
ATOM 1876 N N . ILE A 1 243 ? -6.094 -12.812 -8.234 1 80.5 243 ILE A N 1
ATOM 1877 C CA . ILE A 1 243 ? -6.676 -13.797 -7.324 1 80.5 243 ILE A CA 1
ATOM 1878 C C . ILE A 1 243 ? -8.117 -14.094 -7.742 1 80.5 243 ILE A C 1
ATOM 1880 O O . ILE A 1 243 ? -8.57 -15.234 -7.641 1 80.5 243 ILE A O 1
ATOM 1884 N N . LEU A 1 244 ? -8.789 -13.195 -8.266 1 79.62 244 LEU A N 1
ATOM 1885 C CA . LEU A 1 244 ? -10.227 -13.281 -8.5 1 79.62 244 LEU A CA 1
ATOM 1886 C C . LEU A 1 244 ? -10.555 -14.422 -9.461 1 79.62 244 LEU A C 1
ATOM 1888 O O . LEU A 1 244 ? -11.5 -15.172 -9.242 1 79.62 244 LEU A O 1
ATOM 1892 N N . PRO A 1 245 ? -9.734 -14.547 -10.508 1 78.5 245 PRO A N 1
ATOM 1893 C CA . PRO A 1 245 ? -10.07 -15.617 -11.445 1 78.5 245 PRO A CA 1
ATOM 1894 C C . PRO A 1 245 ? -10.062 -17 -10.789 1 78.5 245 PRO A C 1
ATOM 1896 O O . PRO A 1 245 ? -10.75 -17.906 -11.25 1 78.5 245 PRO A O 1
ATOM 1899 N N . SER A 1 246 ? -9.328 -17.172 -9.812 1 73.88 246 SER A N 1
ATOM 1900 C CA . SER A 1 246 ? -9.273 -18.453 -9.117 1 73.88 246 SER A CA 1
ATOM 1901 C C . SER A 1 246 ? -10.523 -18.672 -8.273 1 73.88 246 SER A C 1
ATOM 1903 O O . SER A 1 246 ? -10.836 -19.812 -7.918 1 73.88 246 SER A O 1
ATOM 1905 N N . MET A 1 247 ? -11.258 -17.672 -8.094 1 70.81 247 MET A N 1
ATOM 1906 C CA . MET A 1 247 ? -12.43 -17.766 -7.223 1 70.81 247 MET A CA 1
ATOM 1907 C C . MET A 1 247 ? -13.711 -17.781 -8.047 1 70.81 247 MET A C 1
ATOM 1909 O O . MET A 1 247 ? -14.711 -18.375 -7.633 1 70.81 247 MET A O 1
ATOM 1913 N N . VAL A 1 248 ? -13.648 -17.109 -9.078 1 69.94 248 VAL A N 1
ATOM 1914 C CA . VAL A 1 248 ? -14.859 -16.922 -9.875 1 69.94 248 VAL A CA 1
ATOM 1915 C C . VAL A 1 248 ? -14.602 -17.375 -11.312 1 69.94 248 VAL A C 1
ATOM 1917 O O . VAL A 1 248 ? -13.82 -16.75 -12.039 1 69.94 248 VAL A O 1
ATOM 1920 N N . ALA A 1 249 ? -15.219 -18.609 -11.562 1 65.5 249 ALA A N 1
ATOM 1921 C CA . ALA A 1 249 ? -15.086 -19.219 -12.883 1 65.5 249 ALA A CA 1
ATOM 1922 C C . ALA A 1 249 ? -15.672 -18.328 -13.969 1 65.5 249 ALA A C 1
ATOM 1924 O O . ALA A 1 249 ? -16.859 -17.969 -13.914 1 65.5 249 ALA A O 1
ATOM 1925 N N . ASN A 1 250 ? -15.398 -17.141 -14.328 1 72.12 250 ASN A N 1
ATOM 1926 C CA . ASN A 1 250 ? -15.875 -16.266 -15.398 1 72.12 250 ASN A CA 1
ATOM 1927 C C . ASN A 1 250 ? -15.797 -14.789 -14.992 1 72.12 250 ASN A C 1
ATOM 1929 O O . ASN A 1 250 ? -16.703 -14.016 -15.289 1 72.12 250 ASN A O 1
ATOM 1933 N N . SER A 1 251 ? -14.82 -14.547 -14.398 1 75.06 251 SER A N 1
ATOM 1934 C CA . SER A 1 251 ? -14.664 -13.172 -13.93 1 75.06 251 SER A CA 1
ATOM 1935 C C . SER A 1 251 ? -14.336 -12.227 -15.078 1 75.06 251 SER A C 1
ATOM 1937 O O . SER A 1 251 ? -14.445 -11.008 -14.938 1 75.06 251 SER A O 1
ATOM 1939 N N . GLY A 1 252 ? -14.023 -12.781 -16.281 1 82.56 252 GLY A N 1
ATOM 1940 C CA . GLY A 1 252 ? -13.633 -11.961 -17.422 1 82.56 252 GLY A CA 1
ATOM 1941 C C . GLY A 1 252 ? -12.234 -11.383 -17.297 1 82.56 252 GLY A C 1
ATOM 1942 O O . GLY A 1 252 ? -11.812 -10.578 -18.125 1 82.56 252 GLY A O 1
ATOM 1943 N N . VAL A 1 253 ? -11.508 -11.867 -16.297 1 87.88 253 VAL A N 1
ATOM 1944 C CA . VAL A 1 253 ? -10.141 -11.391 -16.109 1 87.88 253 VAL A CA 1
ATOM 1945 C C . VAL A 1 253 ? -9.203 -12.141 -17.062 1 87.88 253 VAL A C 1
ATOM 1947 O O . VAL A 1 253 ? -9.047 -13.359 -16.953 1 87.88 253 VAL A O 1
ATOM 1950 N N . THR A 1 254 ? -8.664 -11.359 -17.938 1 90.25 254 THR A N 1
ATOM 1951 C CA . THR A 1 254 ? -7.715 -11.945 -18.891 1 90.25 254 THR A CA 1
ATOM 1952 C C . THR A 1 254 ? -6.293 -11.875 -18.328 1 90.25 254 THR A C 1
ATOM 1954 O O . THR A 1 254 ? -6.062 -11.305 -17.266 1 90.25 254 THR A O 1
ATOM 1957 N N . THR A 1 255 ? -5.348 -12.445 -19.094 1 89.31 255 THR A N 1
ATOM 1958 C CA . THR A 1 255 ? -3.941 -12.453 -18.703 1 89.31 255 THR A CA 1
ATOM 1959 C C . THR A 1 255 ? -3.336 -11.055 -18.828 1 89.31 255 THR A C 1
ATOM 1961 O O . THR A 1 255 ? -2.268 -10.781 -18.281 1 89.31 255 THR A O 1
ATOM 1964 N N . PHE A 1 256 ? -4.043 -10.148 -19.547 1 92.62 256 PHE A N 1
ATOM 1965 C CA . PHE A 1 256 ? -3.568 -8.781 -19.734 1 92.62 256 PHE A CA 1
ATOM 1966 C C . PHE A 1 256 ? -4.57 -7.777 -19.188 1 92.62 256 PHE A C 1
ATOM 1968 O O . PHE A 1 256 ? -4.672 -6.656 -19.688 1 92.62 256 PHE A O 1
ATOM 1975 N N . TYR A 1 257 ? -5.309 -8.203 -18.188 1 93.44 257 TYR A N 1
ATOM 1976 C CA . TYR A 1 257 ? -6.391 -7.398 -17.625 1 93.44 257 TYR A CA 1
ATOM 1977 C C . TYR A 1 257 ? -5.875 -6.051 -17.125 1 93.44 257 TYR A C 1
ATOM 1979 O O . TYR A 1 257 ? -6.531 -5.023 -17.312 1 93.44 257 TYR A O 1
ATOM 1987 N N . THR A 1 258 ? -4.809 -5.996 -16.469 1 94 258 THR A N 1
ATOM 1988 C CA . THR A 1 258 ? -4.055 -4.805 -16.094 1 94 258 THR A CA 1
ATOM 1989 C C . THR A 1 258 ? -2.605 -4.914 -16.562 1 94 258 THR A C 1
ATOM 1991 O O . THR A 1 258 ? -2.102 -6.02 -16.797 1 94 258 THR A O 1
ATOM 1994 N N . PRO A 1 259 ? -1.979 -3.793 -16.688 1 92.75 259 PRO A N 1
ATOM 1995 C CA . PRO A 1 259 ? -0.584 -3.844 -17.141 1 92.75 259 PRO A CA 1
ATOM 1996 C C . PRO A 1 259 ? 0.304 -4.656 -16.203 1 92.75 259 PRO A C 1
ATOM 1998 O O . PRO A 1 259 ? 1.19 -5.383 -16.656 1 92.75 259 PRO A O 1
ATOM 2001 N N . ASN A 1 260 ? 0.056 -4.633 -14.953 1 90.88 260 ASN A N 1
ATOM 2002 C CA . ASN A 1 260 ? 0.86 -5.387 -14 1 90.88 260 ASN A CA 1
ATOM 2003 C C . ASN A 1 260 ? 0.633 -6.887 -14.133 1 90.88 260 ASN A C 1
ATOM 2005 O O . ASN A 1 260 ? 1.576 -7.676 -14.031 1 90.88 260 ASN A O 1
ATOM 2009 N N . LEU A 1 261 ? -0.602 -7.238 -14.336 1 90.38 261 LEU A N 1
ATOM 2010 C CA . LEU A 1 261 ? -0.899 -8.648 -14.562 1 90.38 261 LEU A CA 1
ATOM 2011 C C . LEU A 1 261 ? -0.269 -9.133 -15.867 1 90.38 261 LEU A C 1
ATOM 2013 O O . LEU A 1 261 ? 0.231 -10.258 -15.938 1 90.38 261 LEU A O 1
ATOM 2017 N N . TYR A 1 262 ? -0.344 -8.266 -16.859 1 92.31 262 TYR A N 1
ATOM 2018 C CA . TYR A 1 262 ? 0.275 -8.586 -18.141 1 92.31 262 TYR A CA 1
ATOM 2019 C C . TYR A 1 262 ? 1.776 -8.797 -17.984 1 92.31 262 TYR A C 1
ATOM 2021 O O . TYR A 1 262 ? 2.328 -9.781 -18.484 1 92.31 262 TYR A O 1
ATOM 2029 N N . ALA A 1 263 ? 2.41 -7.973 -17.328 1 88.12 263 ALA A N 1
ATOM 2030 C CA . ALA A 1 263 ? 3.846 -8.078 -17.078 1 88.12 263 ALA A CA 1
ATOM 2031 C C . ALA A 1 263 ? 4.176 -9.367 -16.328 1 88.12 263 ALA A C 1
ATOM 2033 O O . ALA A 1 263 ? 5.148 -10.055 -16.656 1 88.12 263 ALA A O 1
ATOM 2034 N N . TYR A 1 264 ? 3.373 -9.641 -15.398 1 85.69 264 TYR A N 1
ATOM 2035 C CA . TYR A 1 264 ? 3.57 -10.852 -14.609 1 85.69 264 TYR A CA 1
ATOM 2036 C C . TYR A 1 264 ? 3.49 -12.094 -15.484 1 85.69 264 TYR A C 1
ATOM 2038 O O . TYR A 1 264 ? 4.355 -12.969 -15.414 1 85.69 264 TYR A O 1
ATOM 2046 N N . ASN A 1 265 ? 2.49 -12.148 -16.297 1 88.38 265 ASN A N 1
ATOM 2047 C CA . ASN A 1 265 ? 2.295 -13.32 -17.156 1 88.38 265 ASN A CA 1
ATOM 2048 C C . ASN A 1 265 ? 3.381 -13.422 -18.219 1 88.38 265 ASN A C 1
ATOM 2050 O O . ASN A 1 265 ? 3.814 -14.523 -18.562 1 88.38 265 ASN A O 1
ATOM 2054 N N . LEU A 1 266 ? 3.77 -12.32 -18.719 1 86.12 266 LEU A N 1
ATOM 2055 C CA . LEU A 1 266 ? 4.852 -12.312 -19.703 1 86.12 266 LEU A CA 1
ATOM 2056 C C . LEU A 1 266 ? 6.156 -12.789 -19.062 1 86.12 266 LEU A C 1
ATOM 2058 O O . LEU A 1 266 ? 6.902 -13.555 -19.688 1 86.12 266 LEU A O 1
ATOM 2062 N N . ALA A 1 267 ? 6.41 -12.383 -17.875 1 79.75 267 ALA A N 1
ATOM 2063 C CA . ALA A 1 267 ? 7.676 -12.695 -17.219 1 79.75 267 ALA A CA 1
ATOM 2064 C C . ALA A 1 267 ? 7.715 -14.156 -16.781 1 79.75 267 ALA A C 1
ATOM 2066 O O . ALA A 1 267 ? 8.758 -14.812 -16.875 1 79.75 267 ALA A O 1
ATOM 2067 N N . PHE A 1 268 ? 6.602 -14.742 -16.375 1 76.62 268 PHE A N 1
ATOM 2068 C CA . PHE A 1 268 ? 6.672 -16.016 -15.672 1 76.62 268 PHE A CA 1
ATOM 2069 C C . PHE A 1 268 ? 5.973 -17.109 -16.469 1 76.62 268 PHE A C 1
ATOM 2071 O O . PHE A 1 268 ? 6.312 -18.281 -16.344 1 76.62 268 PHE A O 1
ATOM 2078 N N . THR A 1 269 ? 5.062 -16.75 -17.219 1 70.5 269 THR A N 1
ATOM 2079 C CA . THR A 1 269 ? 4.406 -17.766 -18.031 1 70.5 269 THR A CA 1
ATOM 2080 C C . THR A 1 269 ? 4.98 -17.781 -19.438 1 70.5 269 THR A C 1
ATOM 2082 O O . THR A 1 269 ? 5.184 -18.859 -20.016 1 70.5 269 THR A O 1
ATOM 2085 N N . GLY A 1 270 ? 5.371 -16.672 -19.859 1 68.88 270 GLY A N 1
ATOM 2086 C CA . GLY A 1 270 ? 5.793 -16.547 -21.25 1 68.88 270 GLY A CA 1
ATOM 2087 C C . GLY A 1 270 ? 7.301 -16.531 -21.422 1 68.88 270 GLY A C 1
ATOM 2088 O O . GLY A 1 270 ? 7.805 -16.578 -22.531 1 68.88 270 GLY A O 1
ATOM 2089 N N . SER A 1 271 ? 7.965 -16.406 -20.375 1 70.88 271 SER A N 1
ATOM 2090 C CA . SER A 1 271 ? 9.422 -16.359 -20.375 1 70.88 271 SER A CA 1
ATOM 2091 C C . SER A 1 271 ? 9.93 -15.18 -21.203 1 70.88 271 SER A C 1
ATOM 2093 O O . SER A 1 271 ? 10.914 -15.305 -21.938 1 70.88 271 SER A O 1
ATOM 2095 N N . GLN A 1 272 ? 9.141 -14.195 -21.281 1 83.19 272 GLN A N 1
ATOM 2096 C CA . GLN A 1 272 ? 9.516 -12.961 -21.969 1 83.19 272 GLN A CA 1
ATOM 2097 C C . GLN A 1 272 ? 9.906 -11.875 -20.969 1 83.19 272 GLN A C 1
ATOM 2099 O O . GLN A 1 272 ? 9.266 -10.828 -20.906 1 83.19 272 GLN A O 1
ATOM 2104 N N . GLN A 1 273 ? 11.016 -12.109 -20.453 1 80.06 273 GLN A N 1
ATOM 2105 C CA . GLN A 1 273 ? 11.453 -11.242 -19.359 1 80.06 273 GLN A CA 1
ATOM 2106 C C . GLN A 1 273 ? 11.859 -9.867 -19.875 1 80.06 273 GLN A C 1
ATOM 2108 O O . GLN A 1 273 ? 11.617 -8.852 -19.219 1 80.06 273 GLN A O 1
ATOM 2113 N N . GLY A 1 274 ? 12.469 -9.859 -21.031 1 84.94 274 GLY A N 1
ATOM 2114 C CA . GLY A 1 274 ? 12.852 -8.586 -21.609 1 84.94 274 GLY A CA 1
ATOM 2115 C C . GLY A 1 274 ? 11.656 -7.703 -21.938 1 84.94 274 GLY A C 1
ATOM 2116 O O . GLY A 1 274 ? 11.656 -6.508 -21.641 1 84.94 274 GLY A O 1
ATOM 2117 N N . TYR A 1 275 ? 10.695 -8.352 -22.547 1 89.12 275 TYR A N 1
ATOM 2118 C CA . TYR A 1 275 ? 9.477 -7.617 -22.875 1 89.12 275 TYR A CA 1
ATOM 2119 C C . TYR A 1 275 ? 8.734 -7.184 -21.625 1 89.12 275 TYR A C 1
ATOM 2121 O O . TYR A 1 275 ? 8.219 -6.062 -21.562 1 89.12 275 TYR A O 1
ATOM 2129 N N . ALA A 1 276 ? 8.719 -8.016 -20.656 1 87.44 276 ALA A N 1
ATOM 2130 C CA . ALA A 1 276 ? 8.094 -7.688 -19.391 1 87.44 276 ALA A CA 1
ATOM 2131 C C . ALA A 1 276 ? 8.797 -6.508 -18.719 1 87.44 276 ALA A C 1
ATOM 2133 O O . ALA A 1 276 ? 8.141 -5.641 -18.125 1 87.44 276 ALA A O 1
ATOM 2134 N N . ALA A 1 277 ? 10.078 -6.516 -18.859 1 84.94 277 ALA A N 1
ATOM 2135 C CA . ALA A 1 277 ? 10.852 -5.422 -18.281 1 84.94 277 ALA A CA 1
ATOM 2136 C C . ALA A 1 277 ? 10.547 -4.102 -18.984 1 84.94 277 ALA A C 1
ATOM 2138 O O . ALA A 1 277 ? 10.383 -3.07 -18.328 1 84.94 277 ALA A O 1
ATOM 2139 N N . ALA A 1 278 ? 10.508 -4.176 -20.234 1 89.69 278 ALA A N 1
ATOM 2140 C CA . ALA A 1 278 ? 10.156 -2.979 -20.984 1 89.69 278 ALA A CA 1
ATOM 2141 C C . ALA A 1 278 ? 8.766 -2.473 -20.594 1 89.69 278 ALA A C 1
ATOM 2143 O O . ALA A 1 278 ? 8.578 -1.271 -20.391 1 89.69 278 ALA A O 1
ATOM 2144 N N . LEU A 1 279 ? 7.883 -3.375 -20.5 1 90.5 279 LEU A N 1
ATOM 2145 C CA . LEU A 1 279 ? 6.516 -3.045 -20.094 1 90.5 279 LEU A CA 1
ATOM 2146 C C . LEU A 1 279 ? 6.496 -2.4 -18.719 1 90.5 279 LEU A C 1
ATOM 2148 O O . LEU A 1 279 ? 5.824 -1.387 -18.5 1 90.5 279 LEU A O 1
ATOM 2152 N N . ALA A 1 280 ? 7.195 -2.938 -17.844 1 85.25 280 ALA A N 1
ATOM 2153 C CA . ALA A 1 280 ? 7.246 -2.434 -16.469 1 85.25 280 ALA A CA 1
ATOM 2154 C C . ALA A 1 280 ? 7.797 -1.011 -16.438 1 85.25 280 ALA A C 1
ATOM 2156 O O . ALA A 1 280 ? 7.289 -0.164 -15.695 1 85.25 280 ALA A O 1
ATOM 2157 N N . LEU A 1 281 ? 8.773 -0.741 -17.188 1 85.5 281 LEU A N 1
ATOM 2158 C CA . LEU A 1 281 ? 9.398 0.579 -17.219 1 85.5 281 LEU A CA 1
ATOM 2159 C C . LEU A 1 281 ? 8.461 1.61 -17.828 1 85.5 281 LEU A C 1
ATOM 2161 O O . LEU A 1 281 ? 8.367 2.74 -17.344 1 85.5 281 LEU A O 1
ATOM 2165 N N . VAL A 1 282 ? 7.84 1.207 -18.797 1 89.81 282 VAL A N 1
ATOM 2166 C CA . VAL A 1 282 ? 6.902 2.121 -19.438 1 89.81 282 VAL A CA 1
ATOM 2167 C C . VAL A 1 282 ? 5.738 2.416 -18.5 1 89.81 282 VAL A C 1
ATOM 2169 O O . VAL A 1 282 ? 5.293 3.562 -18.391 1 89.81 282 VAL A O 1
ATOM 2172 N N . MET A 1 283 ? 5.277 1.392 -17.859 1 86.88 283 MET A N 1
ATOM 2173 C CA . MET A 1 283 ? 4.195 1.6 -16.906 1 86.88 283 MET A CA 1
ATOM 2174 C C . MET A 1 283 ? 4.641 2.518 -15.773 1 86.88 283 MET A C 1
ATOM 2176 O O . MET A 1 283 ? 3.865 3.35 -15.305 1 86.88 283 MET A O 1
ATOM 2180 N N . ALA A 1 284 ? 5.836 2.303 -15.32 1 82.94 284 ALA A N 1
ATOM 2181 C CA . ALA A 1 284 ? 6.383 3.189 -14.297 1 82.94 284 ALA A CA 1
ATOM 2182 C C . ALA A 1 284 ? 6.418 4.633 -14.789 1 82.94 284 ALA A C 1
ATOM 2184 O O . ALA A 1 284 ? 6.043 5.555 -14.055 1 82.94 284 ALA A O 1
ATOM 2185 N N . ALA A 1 285 ? 6.82 4.82 -15.992 1 85.5 285 ALA A N 1
ATOM 2186 C CA . ALA A 1 285 ? 6.895 6.156 -16.594 1 85.5 285 ALA A CA 1
ATOM 2187 C C . ALA A 1 285 ? 5.512 6.789 -16.688 1 85.5 285 ALA A C 1
ATOM 2189 O O . ALA A 1 285 ? 5.34 7.973 -16.391 1 85.5 285 ALA A O 1
ATOM 2190 N N . ILE A 1 286 ? 4.566 6.023 -17.047 1 89.31 286 ILE A N 1
ATOM 2191 C CA . ILE A 1 286 ? 3.201 6.516 -17.156 1 89.31 286 ILE A CA 1
ATOM 2192 C C . ILE A 1 286 ? 2.674 6.906 -15.781 1 89.31 286 ILE A C 1
ATOM 2194 O O . ILE A 1 286 ? 2.074 7.973 -15.617 1 89.31 286 ILE A O 1
ATOM 2198 N N . THR A 1 287 ? 2.914 6.039 -14.836 1 85.25 287 THR A N 1
ATOM 2199 C CA . THR A 1 287 ? 2.463 6.305 -13.469 1 85.25 287 THR A CA 1
ATOM 2200 C C . THR A 1 287 ? 3.068 7.605 -12.945 1 85.25 287 THR A C 1
ATOM 2202 O O . THR A 1 287 ? 2.359 8.445 -12.391 1 85.25 287 THR A O 1
ATOM 2205 N N . ILE A 1 288 ? 4.312 7.828 -13.203 1 81.38 288 ILE A N 1
ATOM 2206 C CA . ILE A 1 288 ? 5.012 9.031 -12.758 1 81.38 288 ILE A CA 1
ATOM 2207 C C . ILE A 1 288 ? 4.461 10.25 -13.484 1 81.38 288 ILE A C 1
ATOM 2209 O O . ILE A 1 288 ? 4.23 11.297 -12.867 1 81.38 288 ILE A O 1
ATOM 2213 N N . ALA A 1 289 ? 4.273 10.094 -14.727 1 86 289 ALA A N 1
ATOM 2214 C CA . ALA A 1 289 ? 3.771 11.203 -15.531 1 86 289 ALA A CA 1
ATOM 2215 C C . ALA A 1 289 ? 2.391 11.648 -15.055 1 86 289 ALA A C 1
ATOM 2217 O O . ALA A 1 289 ? 2.135 12.844 -14.906 1 86 289 ALA A O 1
ATOM 2218 N N . VAL A 1 290 ? 1.578 10.719 -14.742 1 85.81 290 VAL A N 1
ATOM 2219 C CA . VAL A 1 290 ? 0.226 11.039 -14.297 1 85.81 290 VAL A CA 1
ATOM 2220 C C . VAL A 1 290 ? 0.276 11.648 -12.898 1 85.81 290 VAL A C 1
ATOM 2222 O O . VAL A 1 290 ? -0.394 12.648 -12.625 1 85.81 290 VAL A O 1
ATOM 2225 N N . ALA A 1 291 ? 1.049 11.039 -12.07 1 78.38 291 ALA A N 1
ATOM 2226 C CA . ALA A 1 291 ? 1.2 11.555 -10.719 1 78.38 291 ALA A CA 1
ATOM 2227 C C . ALA A 1 291 ? 1.749 12.984 -10.734 1 78.38 291 ALA A C 1
ATOM 2229 O O . ALA A 1 291 ? 1.291 13.836 -9.977 1 78.38 291 ALA A O 1
ATOM 2230 N N . TYR A 1 292 ? 2.656 13.258 -11.609 1 77.12 292 TYR A N 1
ATOM 2231 C CA . TYR A 1 292 ? 3.266 14.578 -11.719 1 77.12 292 TYR A CA 1
ATOM 2232 C C . TYR A 1 292 ? 2.271 15.594 -12.266 1 77.12 292 TYR A C 1
ATOM 2234 O O . TYR A 1 292 ? 2.23 16.734 -11.812 1 77.12 292 TYR A O 1
ATOM 2242 N N . ALA A 1 293 ? 1.579 15.195 -13.188 1 82.25 293 ALA A N 1
ATOM 2243 C CA . ALA A 1 293 ? 0.576 16.078 -13.773 1 82.25 293 ALA A CA 1
ATOM 2244 C C . ALA A 1 293 ? -0.431 16.547 -12.727 1 82.25 293 ALA A C 1
ATOM 2246 O O . ALA A 1 293 ? -0.827 17.719 -12.703 1 82.25 293 ALA A O 1
ATOM 2247 N N . VAL A 1 294 ? -0.787 15.703 -11.867 1 78 294 VAL A N 1
ATOM 2248 C CA . VAL A 1 294 ? -1.738 16.016 -10.805 1 78 294 VAL A CA 1
ATOM 2249 C C . VAL A 1 294 ? -1.067 16.906 -9.758 1 78 294 VAL A C 1
ATOM 2251 O O . VAL A 1 294 ? -1.686 17.828 -9.234 1 78 294 VAL A O 1
ATOM 2254 N N . GLN A 1 295 ? 0.111 16.578 -9.477 1 72.06 295 GLN A N 1
ATOM 2255 C CA . GLN A 1 295 ? 0.855 17.359 -8.5 1 72.06 295 GLN A CA 1
ATOM 2256 C C . GLN A 1 295 ? 0.953 18.828 -8.922 1 72.06 295 GLN A C 1
ATOM 2258 O O . GLN A 1 295 ? 0.792 19.734 -8.102 1 72.06 295 GLN A O 1
ATOM 2263 N N . ILE A 1 296 ? 1.312 19.094 -10.141 1 64.38 296 ILE A N 1
ATOM 2264 C CA . ILE A 1 296 ? 1.499 20.438 -10.656 1 64.38 296 ILE A CA 1
ATOM 2265 C C . ILE A 1 296 ? 0.175 21.203 -10.609 1 64.38 296 ILE A C 1
ATOM 2267 O O . ILE A 1 296 ? 0.134 22.359 -10.203 1 64.38 296 ILE A O 1
ATOM 2271 N N . ARG A 1 297 ? -0.808 20.562 -10.82 1 65.38 297 ARG A N 1
ATOM 2272 C CA . ARG A 1 297 ? -2.111 21.219 -10.844 1 65.38 297 ARG A CA 1
ATOM 2273 C C . ARG A 1 297 ? -2.607 21.5 -9.43 1 65.38 297 ARG A C 1
ATOM 2275 O O . ARG A 1 297 ? -3.221 22.547 -9.172 1 65.38 297 ARG A O 1
ATOM 2282 N N . GLY A 1 298 ? -2.352 20.562 -8.594 1 62.44 298 GLY A N 1
ATOM 2283 C CA . GLY A 1 298 ? -2.779 20.719 -7.211 1 62.44 298 GLY A CA 1
ATOM 2284 C C . GLY A 1 298 ? -1.994 21.766 -6.453 1 62.44 298 GLY A C 1
ATOM 2285 O O . GLY A 1 298 ? -2.566 22.547 -5.688 1 62.44 298 GLY A O 1
ATOM 2286 N N . LEU A 1 299 ? -0.712 21.781 -6.629 1 52.38 299 LEU A N 1
ATOM 2287 C CA . LEU A 1 299 ? 0.148 22.734 -5.934 1 52.38 299 LEU A CA 1
ATOM 2288 C C . LEU A 1 299 ? -0.066 24.141 -6.461 1 52.38 299 LEU A C 1
ATOM 2290 O O . LEU A 1 299 ? 0.008 25.109 -5.699 1 52.38 299 LEU A O 1
ATOM 2294 N N . ARG A 1 300 ? -0.191 24.25 -7.68 1 52.47 300 ARG A N 1
ATOM 2295 C CA . ARG A 1 300 ? -0.46 25.578 -8.234 1 52.47 300 ARG A CA 1
ATOM 2296 C C . ARG A 1 300 ? -1.713 26.188 -7.613 1 52.47 300 ARG A C 1
ATOM 2298 O O . ARG A 1 300 ? -1.747 27.375 -7.316 1 52.47 300 ARG A O 1
ATOM 2305 N N . ASN A 1 301 ? -2.57 25.312 -7.375 1 50.19 301 ASN A N 1
ATOM 2306 C CA . ASN A 1 301 ? -3.795 25.844 -6.781 1 50.19 301 ASN A CA 1
ATOM 2307 C C . ASN A 1 301 ? -3.641 26.062 -5.281 1 50.19 301 ASN A C 1
ATOM 2309 O O . ASN A 1 301 ? -4.285 26.938 -4.711 1 50.19 301 ASN A O 1
ATOM 2313 N N . ALA A 1 302 ? -2.861 25.328 -4.648 1 51.06 302 ALA A N 1
ATOM 2314 C CA . ALA A 1 302 ? -2.623 25.5 -3.215 1 51.06 302 ALA A CA 1
ATOM 2315 C C . ALA A 1 302 ? -1.797 26.75 -2.941 1 51.06 302 ALA A C 1
ATOM 2317 O O . ALA A 1 302 ? -1.975 27.406 -1.912 1 51.06 302 ALA A O 1
ATOM 2318 N N . SER A 1 303 ? -0.811 26.984 -3.785 1 45.47 303 SER A N 1
ATOM 2319 C CA . SER A 1 303 ? -0.019 28.203 -3.625 1 45.47 303 SER A CA 1
ATOM 2320 C C . SER A 1 303 ? -0.83 29.438 -3.984 1 45.47 303 SER A C 1
ATOM 2322 O O . SER A 1 303 ? -0.591 30.516 -3.443 1 45.47 303 SER A O 1
ATOM 2324 N N . SER A 1 304 ? -1.703 29.234 -4.875 1 41.94 304 SER A N 1
ATOM 2325 C CA . SER A 1 304 ? -2.434 30.438 -5.238 1 41.94 304 SER A CA 1
ATOM 2326 C C . SER A 1 304 ? -3.439 30.828 -4.156 1 41.94 304 SER A C 1
ATOM 2328 O O . SER A 1 304 ? -3.992 31.922 -4.176 1 41.94 304 SER A O 1
ATOM 2330 N N . GLY A 1 305 ? -3.867 29.938 -3.406 1 36.19 305 GLY A N 1
ATOM 2331 C CA . GLY A 1 305 ? -4.801 30.359 -2.373 1 36.19 305 GLY A CA 1
ATOM 2332 C C . GLY A 1 305 ? -4.121 31.031 -1.196 1 36.19 305 GLY A C 1
ATOM 2333 O O . GLY A 1 305 ? -4.762 31.297 -0.175 1 36.19 305 GLY A O 1
ATOM 2334 N N . ARG A 1 306 ? -2.785 31 -0.987 1 33.25 306 ARG A N 1
ATOM 2335 C CA . ARG A 1 306 ? -2.246 31.984 -0.054 1 33.25 306 ARG A CA 1
ATOM 2336 C C . ARG A 1 306 ? -2.117 33.344 -0.716 1 33.25 306 ARG A C 1
ATOM 2338 O O . ARG A 1 306 ? -1.784 33.438 -1.899 1 33.25 306 ARG A O 1
ATOM 2345 N N . MET B 1 1 ? -46.312 62.75 41 1 32.56 1 MET B N 1
ATOM 2346 C CA . MET B 1 1 ? -45.188 62.688 40.062 1 32.56 1 MET B CA 1
ATOM 2347 C C . MET B 1 1 ? -44.594 61.25 40.031 1 32.56 1 MET B C 1
ATOM 2349 O O . MET B 1 1 ? -43.781 60.906 40.875 1 32.56 1 MET B O 1
ATOM 2353 N N . ALA B 1 2 ? -45.406 60.219 39.75 1 43 2 ALA B N 1
ATOM 2354 C CA . ALA B 1 2 ? -45.312 58.781 39.688 1 43 2 ALA B CA 1
ATOM 2355 C C . ALA B 1 2 ? -44.219 58.344 38.719 1 43 2 ALA B C 1
ATOM 2357 O O . ALA B 1 2 ? -44.25 58.688 37.531 1 43 2 ALA B O 1
ATOM 2358 N N . GLN B 1 3 ? -42.969 58.219 39.281 1 39.97 3 GLN B N 1
ATOM 2359 C CA . GLN B 1 3 ? -41.844 57.688 38.562 1 39.97 3 GLN B CA 1
ATOM 2360 C C . GLN B 1 3 ? -42.188 56.344 37.906 1 39.97 3 GLN B C 1
ATOM 2362 O O . GLN B 1 3 ? -42.594 55.406 38.594 1 39.97 3 GLN B O 1
ATOM 2367 N N . ALA B 1 4 ? -42.562 56.375 36.625 1 48.78 4 ALA B N 1
ATOM 2368 C CA . ALA B 1 4 ? -42.812 55.25 35.719 1 48.78 4 ALA B CA 1
ATOM 2369 C C . ALA B 1 4 ? -41.625 54.281 35.719 1 48.78 4 ALA B C 1
ATOM 2371 O O . ALA B 1 4 ? -40.531 54.625 35.312 1 48.78 4 ALA B O 1
ATOM 2372 N N . ARG B 1 5 ? -41.562 53.344 36.719 1 43.22 5 ARG B N 1
ATOM 2373 C CA . ARG B 1 5 ? -40.594 52.281 36.719 1 43.22 5 ARG B CA 1
ATOM 2374 C C . ARG B 1 5 ? -40.531 51.562 35.344 1 43.22 5 ARG B C 1
ATOM 2376 O O . ARG B 1 5 ? -41.562 51.031 34.906 1 43.22 5 ARG B O 1
ATOM 2383 N N . GLN B 1 6 ? -39.719 52.094 34.438 1 42.5 6 GLN B N 1
ATOM 2384 C CA . GLN B 1 6 ? -39.531 51.438 33.125 1 42.5 6 GLN B CA 1
ATOM 2385 C C . GLN B 1 6 ? -39.219 49.938 33.312 1 42.5 6 GLN B C 1
ATOM 2387 O O . GLN B 1 6 ? -38.438 49.562 34.219 1 42.5 6 GLN B O 1
ATOM 2392 N N . PRO B 1 7 ? -40.094 49.031 32.906 1 47.38 7 PRO B N 1
ATOM 2393 C CA . PRO B 1 7 ? -39.875 47.562 33 1 47.38 7 PRO B CA 1
ATOM 2394 C C . PRO B 1 7 ? -38.5 47.156 32.562 1 47.38 7 PRO B C 1
ATOM 2396 O O . PRO B 1 7 ? -37.906 47.781 31.672 1 47.38 7 PRO B O 1
ATOM 2399 N N . ASP B 1 8 ? -37.625 46.594 33.438 1 43.81 8 ASP B N 1
ATOM 2400 C CA . ASP B 1 8 ? -36.312 45.969 33.219 1 43.81 8 ASP B CA 1
ATOM 2401 C C . ASP B 1 8 ? -36.375 45.031 32 1 43.81 8 ASP B C 1
ATOM 2403 O O . ASP B 1 8 ? -37.125 44.062 32 1 43.81 8 ASP B O 1
ATOM 2407 N N . ALA B 1 9 ? -36.25 45.5 30.75 1 46.69 9 ALA B N 1
ATOM 2408 C CA . ALA B 1 9 ? -36.062 44.656 29.578 1 46.69 9 ALA B CA 1
ATOM 2409 C C . ALA B 1 9 ? -35.094 43.531 29.875 1 46.69 9 ALA B C 1
ATOM 2411 O O . ALA B 1 9 ? -33.906 43.75 30.078 1 46.69 9 ALA B O 1
ATOM 2412 N N . ALA B 1 10 ? -35.531 42.5 30.562 1 45.56 10 ALA B N 1
ATOM 2413 C CA . ALA B 1 10 ? -34.812 41.25 30.719 1 45.56 10 ALA B CA 1
ATOM 2414 C C . ALA B 1 10 ? -34.094 40.844 29.438 1 45.56 10 ALA B C 1
ATOM 2416 O O . ALA B 1 10 ? -34.719 40.719 28.375 1 45.56 10 ALA B O 1
ATOM 2417 N N . ALA B 1 11 ? -32.875 41.188 29.375 1 48.25 11 ALA B N 1
ATOM 2418 C CA . ALA B 1 11 ? -31.906 40.812 28.344 1 48.25 11 ALA B CA 1
ATOM 2419 C C . ALA B 1 11 ? -32.031 39.344 27.969 1 48.25 11 ALA B C 1
ATOM 2421 O O . ALA B 1 11 ? -31.859 38.469 28.828 1 48.25 11 ALA B O 1
ATOM 2422 N N . ARG B 1 12 ? -33.062 38.969 27.172 1 44.91 12 ARG B N 1
ATOM 2423 C CA . ARG B 1 12 ? -33.156 37.625 26.641 1 44.91 12 ARG B CA 1
ATOM 2424 C C . ARG B 1 12 ? -31.766 37.062 26.344 1 44.91 12 ARG B C 1
ATOM 2426 O O . ARG B 1 12 ? -30.969 37.688 25.641 1 44.91 12 ARG B O 1
ATOM 2433 N N . GLY B 1 13 ? -31.25 36.375 27.266 1 41.34 13 GLY B N 1
ATOM 2434 C CA . GLY B 1 13 ? -29.984 35.688 27.109 1 41.34 13 GLY B CA 1
ATOM 2435 C C . GLY B 1 13 ? -29.812 35.062 25.734 1 41.34 13 GLY B C 1
ATOM 2436 O O . GLY B 1 13 ? -30.781 34.844 25.031 1 41.34 13 GLY B O 1
ATOM 2437 N N . PRO B 1 14 ? -28.766 35.406 25.062 1 46.16 14 PRO B N 1
ATOM 2438 C CA . PRO B 1 14 ? -28.516 34.906 23.703 1 46.16 14 PRO B CA 1
ATOM 2439 C C . PRO B 1 14 ? -28.891 33.406 23.562 1 46.16 14 PRO B C 1
ATOM 2441 O O . PRO B 1 14 ? -28.688 32.625 24.484 1 46.16 14 PRO B O 1
ATOM 2444 N N . ARG B 1 15 ? -30.109 33.094 23.047 1 42.12 15 ARG B N 1
ATOM 2445 C CA . ARG B 1 15 ? -30.469 31.734 22.719 1 42.12 15 ARG B CA 1
ATOM 2446 C C . ARG B 1 15 ? -29.25 30.922 22.281 1 42.12 15 ARG B C 1
ATOM 2448 O O . ARG B 1 15 ? -28.453 31.391 21.469 1 42.12 15 ARG B O 1
ATOM 2455 N N . LYS B 1 16 ? -28.844 30.125 23.141 1 45.09 16 LYS B N 1
ATOM 2456 C CA . LYS B 1 16 ? -27.797 29.172 22.781 1 45.09 16 LYS B CA 1
ATOM 2457 C C . LYS B 1 16 ? -28.016 28.625 21.375 1 45.09 16 LYS B C 1
ATOM 2459 O O . LYS B 1 16 ? -29.094 28.125 21.047 1 45.09 16 LYS B O 1
ATOM 2464 N N . PRO B 1 17 ? -27.438 29.125 20.328 1 44.72 17 PRO B N 1
ATOM 2465 C CA . PRO B 1 17 ? -27.609 28.578 18.984 1 44.72 17 PRO B CA 1
ATOM 2466 C C . PRO B 1 17 ? -27.75 27.062 18.969 1 44.72 17 PRO B C 1
ATOM 2468 O O . PRO B 1 17 ? -27.078 26.375 19.734 1 44.72 17 PRO B O 1
ATOM 2471 N N . ARG B 1 18 ? -28.969 26.578 18.906 1 41.38 18 ARG B N 1
ATOM 2472 C CA . ARG B 1 18 ? -29.25 25.172 18.656 1 41.38 18 ARG B CA 1
ATOM 2473 C C . ARG B 1 18 ? -28.094 24.516 17.906 1 41.38 18 ARG B C 1
ATOM 2475 O O . ARG B 1 18 ? -27.688 24.969 16.844 1 41.38 18 ARG B O 1
ATOM 2482 N N . ARG B 1 19 ? -27.266 23.875 18.453 1 45.31 19 ARG B N 1
ATOM 2483 C CA . ARG B 1 19 ? -26.109 23.109 17.984 1 45.31 19 ARG B CA 1
ATOM 2484 C C . ARG B 1 19 ? -26.438 22.359 16.703 1 45.31 19 ARG B C 1
ATOM 2486 O O . ARG B 1 19 ? -27.5 21.734 16.594 1 45.31 19 ARG B O 1
ATOM 2493 N N . PRO B 1 20 ? -26.016 22.719 15.477 1 46.09 20 PRO B N 1
ATOM 2494 C CA . PRO B 1 20 ? -26.156 22.109 14.156 1 46.09 20 PRO B CA 1
ATOM 2495 C C . PRO B 1 20 ? -26.156 20.578 14.211 1 46.09 20 PRO B C 1
ATOM 2497 O O . PRO B 1 20 ? -25.109 19.953 14.055 1 46.09 20 PRO B O 1
ATOM 2500 N N . GLN B 1 21 ? -26.844 19.938 15.109 1 45.09 21 GLN B N 1
ATOM 2501 C CA . GLN B 1 21 ? -27.125 18.516 15.117 1 45.09 21 GLN B CA 1
ATOM 2502 C C . GLN B 1 21 ? -27.703 18.062 13.781 1 45.09 21 GLN B C 1
ATOM 2504 O O . GLN B 1 21 ? -27.672 16.875 13.461 1 45.09 21 GLN B O 1
ATOM 2509 N N . ALA B 1 22 ? -28.422 18.891 13.125 1 47.28 22 ALA B N 1
ATOM 2510 C CA . ALA B 1 22 ? -29.141 18.453 11.922 1 47.28 22 ALA B CA 1
ATOM 2511 C C . ALA B 1 22 ? -28.156 17.969 10.859 1 47.28 22 ALA B C 1
ATOM 2513 O O . ALA B 1 22 ? -28.453 17.031 10.125 1 47.28 22 ALA B O 1
ATOM 2514 N N . GLY B 1 23 ? -27.172 18.641 10.641 1 46.44 23 GLY B N 1
ATOM 2515 C CA . GLY B 1 23 ? -26.219 18.188 9.641 1 46.44 23 GLY B CA 1
ATOM 2516 C C . GLY B 1 23 ? -25.656 16.797 9.93 1 46.44 23 GLY B C 1
ATOM 2517 O O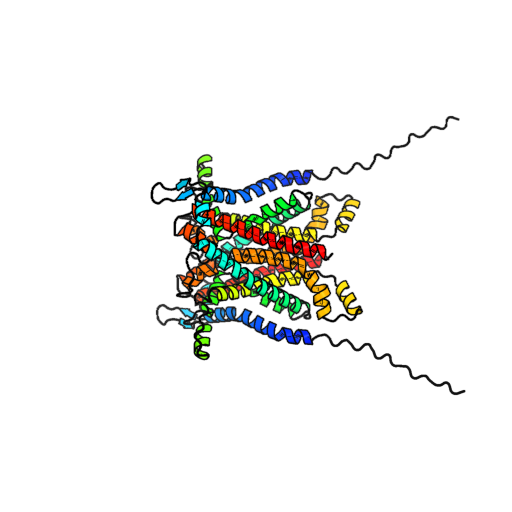 . GLY B 1 23 ? -25.469 16 9.016 1 46.44 23 GLY B O 1
ATOM 2518 N N . LEU B 1 24 ? -25.531 16.562 11.195 1 49.5 24 LEU B N 1
ATOM 2519 C CA . LEU B 1 24 ? -25.047 15.25 11.609 1 49.5 24 LEU B CA 1
ATOM 2520 C C . LEU B 1 24 ? -26.109 14.188 11.359 1 49.5 24 LEU B C 1
ATOM 2522 O O . LEU B 1 24 ? -25.797 13.047 11.023 1 49.5 24 LEU B O 1
ATOM 2526 N N . ALA B 1 25 ? -27.359 14.547 11.594 1 52.59 25 ALA B N 1
ATOM 2527 C CA . ALA B 1 25 ? -28.438 13.594 11.383 1 52.59 25 ALA B CA 1
ATOM 2528 C C . ALA B 1 25 ? -28.516 13.172 9.922 1 52.59 25 ALA B C 1
ATOM 2530 O O . ALA B 1 25 ? -28.891 12.039 9.609 1 52.59 25 ALA B O 1
ATOM 2531 N N . PHE B 1 26 ? -28.203 14.016 9.062 1 50.47 26 PHE B N 1
ATOM 2532 C CA . PHE B 1 26 ? -28.266 13.68 7.645 1 50.47 26 PHE B CA 1
ATOM 2533 C C . PHE B 1 26 ? -27.062 12.82 7.246 1 50.47 26 PHE B C 1
ATOM 2535 O O . PHE B 1 26 ? -27.172 11.953 6.383 1 50.47 26 PHE B O 1
ATOM 2542 N N . ILE B 1 27 ? -26.016 13.047 7.863 1 54.78 27 ILE B N 1
ATOM 2543 C CA . ILE B 1 27 ? -24.828 12.305 7.449 1 54.78 27 ILE B CA 1
ATOM 2544 C C . ILE B 1 27 ? -24.812 10.945 8.133 1 54.78 27 ILE B C 1
ATOM 2546 O O . ILE B 1 27 ? -24.281 9.977 7.578 1 54.78 27 ILE B O 1
ATOM 2550 N N . ALA B 1 28 ? -25.562 10.836 9.188 1 55.5 28 ALA B N 1
ATOM 2551 C CA . ALA B 1 28 ? -25.531 9.633 10.016 1 55.5 28 ALA B CA 1
ATOM 2552 C C . ALA B 1 28 ? -26.016 8.414 9.242 1 55.5 28 ALA B C 1
ATOM 2554 O O . ALA B 1 28 ? -25.391 7.355 9.266 1 55.5 28 ALA B O 1
ATOM 2555 N N . PRO B 1 29 ? -27.109 8.547 8.633 1 54.31 29 PRO B N 1
ATOM 2556 C CA . PRO B 1 29 ? -27.562 7.336 7.934 1 54.31 29 PRO B CA 1
ATOM 2557 C C . PRO B 1 29 ? -26.578 6.875 6.863 1 54.31 29 PRO B C 1
ATOM 2559 O O . PRO B 1 29 ? -26.375 5.672 6.676 1 54.31 29 PRO B O 1
ATOM 2562 N N . PHE B 1 30 ? -26.016 7.82 6.215 1 54.94 30 PHE B N 1
ATOM 2563 C CA . PHE B 1 30 ? -25.062 7.469 5.168 1 54.94 30 PHE B CA 1
ATOM 2564 C C . PHE B 1 30 ? -23.812 6.863 5.77 1 54.94 30 PHE B C 1
ATOM 2566 O O . PHE B 1 30 ? -23.266 5.887 5.246 1 54.94 30 PHE B O 1
ATOM 2573 N N . ALA B 1 31 ? -23.547 7.508 6.879 1 56.66 31 ALA B N 1
ATOM 2574 C CA . ALA B 1 31 ? -22.391 6.953 7.562 1 56.66 31 ALA B CA 1
ATOM 2575 C C . ALA B 1 31 ? -22.672 5.539 8.062 1 56.66 31 ALA B C 1
ATOM 2577 O O . ALA B 1 31 ? -21.797 4.664 7.984 1 56.66 31 ALA B O 1
ATOM 2578 N N . ALA B 1 32 ? -23.859 5.379 8.547 1 55.28 32 ALA B N 1
ATOM 2579 C CA . ALA B 1 32 ? -24.234 4.055 9.023 1 55.28 32 ALA B CA 1
ATOM 2580 C C . ALA B 1 32 ? -24.25 3.043 7.879 1 55.28 32 ALA B C 1
ATOM 2582 O O . ALA B 1 32 ? -23.766 1.919 8.031 1 55.28 32 ALA B O 1
ATOM 2583 N N . LEU B 1 33 ? -24.797 3.408 6.797 1 55.97 33 LEU B N 1
ATOM 2584 C CA . LEU B 1 33 ? -24.828 2.529 5.633 1 55.97 33 LEU B CA 1
ATOM 2585 C C . LEU B 1 33 ? -23.422 2.211 5.16 1 55.97 33 LEU B C 1
ATOM 2587 O O . LEU B 1 33 ? -23.109 1.065 4.809 1 55.97 33 LEU B O 1
ATOM 2591 N N . PHE B 1 34 ? -22.812 3.293 5.293 1 56.84 34 PHE B N 1
ATOM 2592 C CA . PHE B 1 34 ? -21.422 3.123 4.879 1 56.84 34 PHE B CA 1
ATOM 2593 C C . PHE B 1 34 ? -20.688 2.182 5.82 1 56.84 34 PHE B C 1
ATOM 2595 O O . PHE B 1 34 ? -19.969 1.283 5.375 1 56.84 34 PHE B O 1
ATOM 2602 N N . ALA B 1 35 ? -20.969 2.443 7.051 1 58.66 35 ALA B N 1
ATOM 2603 C CA . ALA B 1 35 ? -20.359 1.562 8.039 1 58.66 35 ALA B CA 1
ATOM 2604 C C . ALA B 1 35 ? -20.812 0.119 7.848 1 58.66 35 ALA B C 1
ATOM 2606 O O . ALA B 1 35 ? -20.016 -0.813 7.98 1 58.66 35 ALA B O 1
ATOM 2607 N N . LEU B 1 36 ? -21.984 -0.011 7.48 1 59.12 36 LEU B N 1
ATOM 2608 C CA . LEU B 1 36 ? -22.531 -1.348 7.27 1 59.12 36 LEU B CA 1
ATOM 2609 C C . LEU B 1 36 ? -21.844 -2.031 6.09 1 59.12 36 LEU B C 1
ATOM 2611 O O . LEU B 1 36 ? -21.5 -3.213 6.164 1 59.12 36 LEU B O 1
ATOM 2615 N N . VAL B 1 37 ? -21.641 -1.246 5.133 1 63.22 37 VAL B N 1
ATOM 2616 C CA . VAL B 1 37 ? -21.016 -1.833 3.951 1 63.22 37 VAL B CA 1
ATOM 2617 C C . VAL B 1 37 ? -19.562 -2.195 4.258 1 63.22 37 VAL B C 1
ATOM 2619 O O . VAL B 1 37 ? -19.031 -3.158 3.703 1 63.22 37 VAL B O 1
ATOM 2622 N N . PHE B 1 38 ? -19.109 -1.505 5.285 1 70.88 38 PHE B N 1
ATOM 2623 C CA . PHE B 1 38 ? -17.719 -1.73 5.656 1 70.88 38 PHE B CA 1
ATOM 2624 C C . PHE B 1 38 ? -17.594 -2.945 6.566 1 70.88 38 PHE B C 1
ATOM 2626 O O . PHE B 1 38 ? -16.547 -3.609 6.582 1 70.88 38 PHE B O 1
ATOM 2633 N N . ILE B 1 39 ? -18.734 -3.32 7.109 1 74.94 39 ILE B N 1
ATOM 2634 C CA . ILE B 1 39 ? -18.656 -4.367 8.125 1 74.94 39 ILE B CA 1
ATOM 2635 C C . ILE B 1 39 ? -19.109 -5.699 7.523 1 74.94 39 ILE B C 1
ATOM 2637 O O . ILE B 1 39 ? -18.688 -6.766 7.988 1 74.94 39 ILE B O 1
ATOM 2641 N N . VAL B 1 40 ? -19.781 -5.66 6.457 1 77 40 VAL B N 1
ATOM 2642 C CA . VAL B 1 40 ? -20.438 -6.84 5.902 1 77 40 VAL B CA 1
ATOM 2643 C C . VAL B 1 40 ? -19.391 -7.863 5.477 1 77 40 VAL B C 1
ATOM 2645 O O . VAL B 1 40 ? -19.484 -9.039 5.832 1 77 40 VAL B O 1
ATOM 2648 N N . PRO B 1 41 ? -18.375 -7.418 4.766 1 76.81 41 PRO B N 1
ATOM 2649 C CA . PRO B 1 41 ? -17.391 -8.422 4.371 1 76.81 41 PRO B CA 1
ATOM 2650 C C . PRO B 1 41 ? -16.703 -9.07 5.566 1 76.81 41 PRO B C 1
ATOM 2652 O O . PRO B 1 41 ? -16.391 -10.266 5.539 1 76.81 41 PRO B O 1
ATOM 2655 N N . ILE B 1 42 ? -16.5 -8.312 6.527 1 79.88 42 ILE B N 1
ATOM 2656 C CA . ILE B 1 42 ? -15.844 -8.82 7.719 1 79.88 42 ILE B CA 1
ATOM 2657 C C . ILE B 1 42 ? -16.766 -9.805 8.438 1 79.88 42 ILE B C 1
ATOM 2659 O O . ILE B 1 42 ? -16.312 -10.867 8.883 1 79.88 42 ILE B O 1
ATOM 2663 N N . LEU B 1 43 ? -18.047 -9.477 8.516 1 81.5 43 LEU B N 1
ATOM 2664 C CA . LEU B 1 43 ? -19.016 -10.352 9.148 1 81.5 43 LEU B CA 1
ATOM 2665 C C . LEU B 1 43 ? -19.172 -11.648 8.359 1 81.5 43 LEU B C 1
ATOM 2667 O O . LEU B 1 43 ? -19.359 -12.719 8.945 1 81.5 43 LEU B O 1
ATOM 2671 N N . TYR B 1 44 ? -19.109 -11.523 7.145 1 78.94 44 TYR B N 1
ATOM 2672 C CA . TYR B 1 44 ? -19.219 -12.719 6.316 1 78.94 44 TYR B CA 1
ATOM 2673 C C . TYR B 1 44 ? -18 -13.617 6.508 1 78.94 44 TYR B C 1
ATOM 2675 O O . TYR B 1 44 ? -18.141 -14.844 6.551 1 78.94 44 TYR B O 1
ATOM 2683 N N . ALA B 1 45 ? -16.844 -13 6.508 1 80.81 45 ALA B N 1
ATOM 2684 C CA . ALA B 1 45 ? -15.656 -13.789 6.793 1 80.81 45 ALA B CA 1
ATOM 2685 C C . ALA B 1 45 ? -15.766 -14.484 8.148 1 80.81 45 ALA B C 1
ATOM 2687 O O . ALA B 1 45 ? -15.352 -15.641 8.289 1 80.81 45 ALA B O 1
ATOM 2688 N N . ALA B 1 46 ? -16.312 -13.766 9.094 1 85.38 46 ALA B N 1
ATOM 2689 C CA . ALA B 1 46 ? -16.531 -14.352 10.406 1 85.38 46 ALA B CA 1
ATOM 2690 C C . ALA B 1 46 ? -17.5 -15.531 10.328 1 85.38 46 ALA B C 1
ATOM 2692 O O . ALA B 1 46 ? -17.281 -16.578 10.961 1 85.38 46 ALA B O 1
ATOM 2693 N N . TYR B 1 47 ? -18.469 -15.344 9.539 1 84.88 47 TYR B N 1
ATOM 2694 C CA . TYR B 1 47 ? -19.438 -16.406 9.32 1 84.88 47 TYR B CA 1
ATOM 2695 C C . TYR B 1 47 ? -18.781 -17.641 8.695 1 84.88 47 TYR B C 1
ATOM 2697 O O . TYR B 1 47 ? -18.969 -18.766 9.156 1 84.88 47 TYR B O 1
ATOM 2705 N N . LEU B 1 48 ? -17.969 -17.484 7.688 1 83.25 48 LEU B N 1
ATOM 2706 C CA . LEU B 1 48 ? -17.297 -18.578 7 1 83.25 48 LEU B CA 1
ATOM 2707 C C . LEU B 1 48 ? -16.312 -19.281 7.938 1 83.25 48 LEU B C 1
ATOM 2709 O O . LEU B 1 48 ? -16.078 -20.484 7.805 1 83.25 48 LEU B O 1
ATOM 2713 N N . SER B 1 49 ? -15.758 -18.5 8.852 1 88.69 49 SER B N 1
ATOM 2714 C CA . SER B 1 49 ? -14.734 -19.047 9.742 1 88.69 49 SER B CA 1
ATOM 2715 C C . SER B 1 49 ? -15.312 -20.109 10.672 1 88.69 49 SER B C 1
ATOM 2717 O O . SER B 1 49 ? -14.562 -20.875 11.289 1 88.69 49 SER B O 1
ATOM 2719 N N . PHE B 1 50 ? -16.594 -20.172 10.703 1 92.19 50 PHE B N 1
ATOM 2720 C CA . PHE B 1 50 ? -17.234 -21.156 11.578 1 92.19 50 PHE B CA 1
ATOM 2721 C C . PHE B 1 50 ? -17.516 -22.453 10.812 1 92.19 50 PHE B C 1
ATOM 2723 O O . PHE B 1 50 ? -18.109 -23.375 11.367 1 92.19 50 PHE B O 1
ATOM 2730 N N . PHE B 1 51 ? -17.078 -22.5 9.578 1 88.25 51 PHE B N 1
ATOM 2731 C CA . PHE B 1 51 ? -17.359 -23.656 8.75 1 88.25 51 PHE B CA 1
ATOM 2732 C C . PHE B 1 51 ? -16.047 -24.328 8.305 1 88.25 51 PHE B C 1
ATOM 2734 O O . PHE B 1 51 ? -14.992 -23.703 8.352 1 88.25 51 PHE B O 1
ATOM 2741 N N . GLN B 1 52 ? -16.172 -25.625 8.023 1 86.75 52 GLN B N 1
ATOM 2742 C CA . GLN B 1 52 ? -15.039 -26.375 7.488 1 86.75 52 GLN B CA 1
ATOM 2743 C C . GLN B 1 52 ? -15.477 -27.234 6.301 1 86.75 52 GLN B C 1
ATOM 2745 O O . GLN B 1 52 ? -16.578 -27.797 6.297 1 86.75 52 GLN B O 1
ATOM 2750 N N . ASP B 1 53 ? -14.648 -27.141 5.297 1 78.12 53 ASP B N 1
ATOM 2751 C CA . ASP B 1 53 ? -14.914 -28.031 4.168 1 78.12 53 ASP B CA 1
ATOM 2752 C C . ASP B 1 53 ? -14.289 -29.406 4.387 1 78.12 53 ASP B C 1
ATOM 2754 O O . ASP B 1 53 ? -13.07 -29.516 4.527 1 78.12 53 ASP B O 1
ATOM 2758 N N . ARG B 1 54 ? -15.156 -30.344 4.582 1 72.06 54 ARG B N 1
ATOM 2759 C CA . ARG B 1 54 ? -14.695 -31.719 4.785 1 72.06 54 ARG B CA 1
ATOM 2760 C C . ARG B 1 54 ? -14.852 -32.531 3.51 1 72.06 54 ARG B C 1
ATOM 2762 O O . ARG B 1 54 ? -15.695 -32.219 2.668 1 72.06 54 ARG B O 1
ATOM 2769 N N . LEU B 1 55 ? -13.812 -33.344 3.236 1 63.69 55 LEU B N 1
ATOM 2770 C CA . LEU B 1 55 ? -13.836 -34.25 2.08 1 63.69 55 LEU B CA 1
ATOM 2771 C C . LEU B 1 55 ? -15.148 -35.031 2.016 1 63.69 55 LEU B C 1
ATOM 2773 O O . LEU B 1 55 ? -15.703 -35.219 0.933 1 63.69 55 LEU B O 1
ATOM 2777 N N . VAL B 1 56 ? -15.531 -35.469 3.295 1 64.62 56 VAL B N 1
ATOM 2778 C CA . VAL B 1 56 ? -16.781 -36.219 3.383 1 64.62 56 VAL B CA 1
ATOM 2779 C C . VAL B 1 56 ? -17.859 -35.344 4.051 1 64.62 56 VAL B C 1
ATOM 2781 O O . VAL B 1 56 ? -17.688 -34.906 5.188 1 64.62 56 VAL B O 1
ATOM 2784 N N . GLY B 1 57 ? -19.047 -34.844 3.371 1 63 57 GLY B N 1
ATOM 2785 C CA . GLY B 1 57 ? -20.172 -34.125 3.963 1 63 57 GLY B CA 1
ATOM 2786 C C . GLY B 1 57 ? -20.297 -32.688 3.496 1 63 57 GLY B C 1
ATOM 2787 O O . GLY B 1 57 ? -21.297 -32.031 3.744 1 63 57 GLY B O 1
ATOM 2788 N N . GLY B 1 58 ? -19.156 -32.156 2.758 1 73.31 58 GLY B N 1
ATOM 2789 C CA . GLY B 1 58 ? -19.25 -30.797 2.225 1 73.31 58 GLY B CA 1
ATOM 2790 C C . GLY B 1 58 ? -18.938 -29.719 3.25 1 73.31 58 GLY B C 1
ATOM 2791 O O . GLY B 1 58 ? -18.062 -29.906 4.102 1 73.31 58 GLY B O 1
ATOM 2792 N N . THR B 1 59 ? -19.578 -28.625 3.299 1 79.25 59 THR B N 1
ATOM 2793 C CA . THR B 1 59 ? -19.391 -27.5 4.215 1 79.25 59 THR B CA 1
ATOM 2794 C C . THR B 1 59 ? -20.172 -27.734 5.508 1 79.25 59 THR B C 1
ATOM 2796 O O . THR B 1 59 ? -21.391 -27.859 5.484 1 79.25 59 THR B O 1
ATOM 2799 N N . THR B 1 60 ? -19.438 -27.984 6.707 1 86.5 60 THR B N 1
ATOM 2800 C CA . THR B 1 60 ? -20.062 -28.281 7.996 1 86.5 60 THR B CA 1
ATOM 2801 C C . THR B 1 60 ? -19.75 -27.172 9 1 86.5 60 THR B C 1
ATOM 2803 O O . THR B 1 60 ? -18.656 -26.609 8.984 1 86.5 60 THR B O 1
ATOM 2806 N N . PHE B 1 61 ? -20.75 -26.922 9.797 1 91 61 PHE B N 1
ATOM 2807 C CA . PHE B 1 61 ? -20.562 -25.969 10.883 1 91 61 PHE B CA 1
ATOM 2808 C C . PHE B 1 61 ? -19.703 -26.578 11.984 1 91 61 PHE B C 1
ATOM 2810 O O . PHE B 1 61 ? -20.047 -27.625 12.531 1 91 61 PHE B O 1
ATOM 2817 N N . VAL B 1 62 ? -18.594 -25.953 12.328 1 91.75 62 VAL B N 1
ATOM 2818 C CA . VAL B 1 62 ? -17.656 -26.547 13.281 1 91.75 62 VAL B CA 1
ATOM 2819 C C . VAL B 1 62 ? -17.453 -25.594 14.461 1 91.75 62 VAL B C 1
ATOM 2821 O O . VAL B 1 62 ? -16.578 -25.812 15.297 1 91.75 62 VAL B O 1
ATOM 2824 N N . GLY B 1 63 ? -18.219 -24.5 14.477 1 92.62 63 GLY B N 1
ATOM 2825 C CA . GLY B 1 63 ? -18.078 -23.547 15.57 1 92.62 63 GLY B CA 1
ATOM 2826 C C . GLY B 1 63 ? -16.703 -22.906 15.641 1 92.62 63 GLY B C 1
ATOM 2827 O O . GLY B 1 63 ? -16.203 -22.375 14.648 1 92.62 63 GLY B O 1
ATOM 2828 N N . LEU B 1 64 ? -16.047 -23.172 16.828 1 94 64 LEU B N 1
ATOM 2829 C CA . LEU B 1 64 ? -14.773 -22.5 17.047 1 94 64 LEU B CA 1
ATOM 2830 C C . LEU B 1 64 ? -13.602 -23.453 16.766 1 94 64 LEU B C 1
ATOM 2832 O O . LEU B 1 64 ? -12.461 -23.141 17.125 1 94 64 LEU B O 1
ATOM 2836 N N . ASP B 1 65 ? -13.797 -24.484 16.062 1 94.06 65 ASP B N 1
ATOM 2837 C CA . ASP B 1 65 ? -12.773 -25.5 15.805 1 94.06 65 ASP B CA 1
ATOM 2838 C C . ASP B 1 65 ? -11.633 -24.922 14.969 1 94.06 65 ASP B C 1
ATOM 2840 O O . ASP B 1 65 ? -10.461 -25.234 15.195 1 94.06 65 ASP B O 1
ATOM 2844 N N . ASN B 1 66 ? -12.039 -24.109 14.023 1 94.25 66 ASN B N 1
ATOM 2845 C CA . ASN B 1 66 ? -11.008 -23.469 13.195 1 94.25 66 ASN B CA 1
ATOM 2846 C C . ASN B 1 66 ? -10.055 -22.625 14.031 1 94.25 66 ASN B C 1
ATOM 2848 O O . ASN B 1 66 ? -8.852 -22.594 13.773 1 94.25 66 ASN B O 1
ATOM 2852 N N . TYR B 1 67 ? -10.586 -22.062 15.039 1 95.06 67 TYR B N 1
ATOM 2853 C CA . TYR B 1 67 ? -9.766 -21.219 15.891 1 95.06 67 TYR B CA 1
ATOM 2854 C C . TYR B 1 67 ? -8.898 -22.047 16.828 1 95.06 67 TYR B C 1
ATOM 2856 O O . TYR B 1 67 ? -7.734 -21.703 17.062 1 95.06 67 TYR B O 1
ATOM 2864 N N . THR B 1 68 ? -9.422 -23.047 17.297 1 95.19 68 THR B N 1
ATOM 2865 C CA . THR B 1 68 ? -8.641 -23.938 18.141 1 95.19 68 THR B CA 1
ATOM 2866 C C . THR B 1 68 ? -7.504 -24.578 17.359 1 95.19 68 THR B C 1
ATOM 2868 O O . THR B 1 68 ? -6.383 -24.688 17.859 1 95.19 68 THR B O 1
ATOM 2871 N N . LYS B 1 69 ? -7.82 -24.953 16.172 1 94.5 69 LYS B N 1
ATOM 2872 C CA . LYS B 1 69 ? -6.809 -25.5 15.281 1 94.5 69 LYS B CA 1
ATOM 2873 C C . LYS B 1 69 ? -5.727 -24.469 14.969 1 94.5 69 LYS B C 1
ATOM 2875 O O . LYS B 1 69 ? -4.539 -24.797 14.945 1 94.5 69 LYS B O 1
ATOM 2880 N N . LEU B 1 70 ? -6.164 -23.359 14.812 1 94.88 70 LEU B N 1
ATOM 2881 C CA . LEU B 1 70 ? -5.254 -22.281 14.438 1 94.88 70 LEU B CA 1
ATOM 2882 C C . LEU B 1 70 ? -4.277 -21.984 15.57 1 94.88 70 LEU B C 1
ATOM 2884 O O . LEU B 1 70 ? -3.086 -21.766 15.328 1 94.88 70 LEU B O 1
ATOM 2888 N N . VAL B 1 71 ? -4.754 -21.938 16.812 1 95.12 71 VAL B N 1
ATOM 2889 C CA . VAL B 1 71 ? -3.926 -21.625 17.969 1 95.12 71 VAL B CA 1
ATOM 2890 C C . VAL B 1 71 ? -2.82 -22.656 18.109 1 95.12 71 VAL B C 1
ATOM 2892 O O . VAL 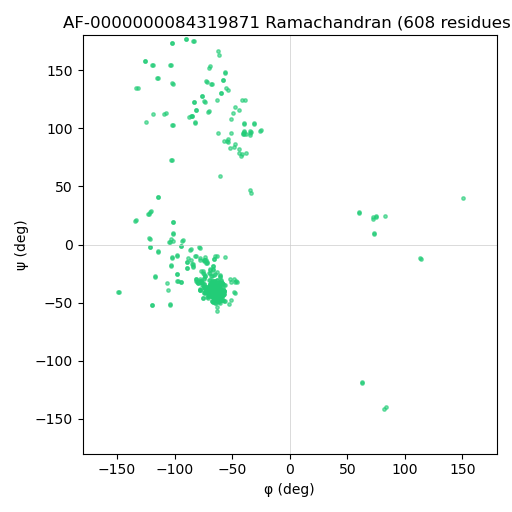B 1 71 ? -1.712 -22.344 18.547 1 95.12 71 VAL B O 1
ATOM 2895 N N . ARG B 1 72 ? -3.072 -23.812 17.609 1 95.56 72 ARG B N 1
ATOM 2896 C CA . ARG B 1 72 ? -2.121 -24.906 17.766 1 95.56 72 ARG B CA 1
ATOM 2897 C C . ARG B 1 72 ? -1.344 -25.156 16.484 1 95.56 72 ARG B C 1
ATOM 2899 O O . ARG B 1 72 ? -0.527 -26.062 16.406 1 95.56 72 ARG B O 1
ATOM 2906 N N . ASP B 1 73 ? -1.559 -24.406 15.508 1 96.25 73 ASP B N 1
ATOM 2907 C CA . ASP B 1 73 ? -0.941 -24.609 14.203 1 96.25 73 ASP B CA 1
ATOM 2908 C C . ASP B 1 73 ? 0.466 -24.031 14.156 1 96.25 73 ASP B C 1
ATOM 2910 O O . ASP B 1 73 ? 0.631 -22.812 14.07 1 96.25 73 ASP B O 1
ATOM 2914 N N . PRO B 1 74 ? 1.489 -24.859 14.211 1 96.19 74 PRO B N 1
ATOM 2915 C CA . PRO B 1 74 ? 2.861 -24.344 14.211 1 96.19 74 PRO B CA 1
ATOM 2916 C C . PRO B 1 74 ? 3.213 -23.594 12.93 1 96.19 74 PRO B C 1
ATOM 2918 O O . PRO B 1 74 ? 4.031 -22.672 12.953 1 96.19 74 PRO B O 1
ATOM 2921 N N . GLN B 1 75 ? 2.619 -23.984 11.844 1 95.5 75 GLN B N 1
ATOM 2922 C CA . GLN B 1 75 ? 2.9 -23.312 10.578 1 95.5 75 GLN B CA 1
ATOM 2923 C C . GLN B 1 75 ? 2.441 -21.844 10.617 1 95.5 75 GLN B C 1
ATOM 2925 O O . GLN B 1 75 ? 3.131 -20.969 10.109 1 95.5 75 GLN B O 1
ATOM 2930 N N . PHE B 1 76 ? 1.295 -21.672 11.25 1 95.88 76 PHE B N 1
ATOM 2931 C CA . PHE B 1 76 ? 0.777 -20.312 11.383 1 95.88 76 PHE B CA 1
ATOM 2932 C C . PHE B 1 76 ? 1.698 -19.453 12.25 1 95.88 76 PHE B C 1
ATOM 2934 O O . PHE B 1 76 ? 2.092 -18.359 11.852 1 95.88 76 PHE B O 1
ATOM 2941 N N . TRP B 1 77 ? 2.088 -19.953 13.336 1 96.31 77 TRP B N 1
ATOM 2942 C CA . TRP B 1 77 ? 2.869 -19.172 14.289 1 96.31 77 TRP B CA 1
ATOM 2943 C C . TRP B 1 77 ? 4.297 -18.984 13.789 1 96.31 77 TRP B C 1
ATOM 2945 O O . TRP B 1 77 ? 4.934 -17.969 14.094 1 96.31 77 TRP B O 1
ATOM 2955 N N . ASP B 1 78 ? 4.773 -19.906 12.984 1 95.69 78 ASP B N 1
ATOM 2956 C CA . ASP B 1 78 ? 6.07 -19.703 12.344 1 95.69 78 ASP B CA 1
ATOM 2957 C C . ASP B 1 78 ? 6.039 -18.516 11.391 1 95.69 78 ASP B C 1
ATOM 2959 O O . ASP B 1 78 ? 6.969 -17.703 11.367 1 95.69 78 ASP B O 1
ATOM 2963 N N . GLY B 1 79 ? 4.953 -18.469 10.648 1 95 79 GLY B N 1
ATOM 2964 C CA . GLY B 1 79 ? 4.781 -17.328 9.75 1 95 79 GLY B CA 1
ATOM 2965 C C . GLY B 1 79 ? 4.648 -16 10.477 1 95 79 GLY B C 1
ATOM 2966 O O . GLY B 1 79 ? 5.254 -15.008 10.078 1 95 79 GLY B O 1
ATOM 2967 N N . VAL B 1 80 ? 3.947 -16.078 11.594 1 95.38 80 VAL B N 1
ATOM 2968 C CA . VAL B 1 80 ? 3.746 -14.875 12.391 1 95.38 80 VAL B CA 1
ATOM 2969 C C . VAL B 1 80 ? 5.082 -14.406 12.961 1 95.38 80 VAL B C 1
ATOM 2971 O O . VAL B 1 80 ? 5.402 -13.219 12.906 1 95.38 80 VAL B O 1
ATOM 2974 N N . ALA B 1 81 ? 5.82 -15.297 13.438 1 95.62 81 ALA B N 1
ATOM 2975 C CA . ALA B 1 81 ? 7.117 -14.969 14.023 1 95.62 81 ALA B CA 1
ATOM 2976 C C . ALA B 1 81 ? 8.07 -14.414 12.969 1 95.62 81 ALA B C 1
ATOM 2978 O O . ALA B 1 81 ? 8.836 -13.484 13.25 1 95.62 81 ALA B O 1
ATOM 2979 N N . ARG B 1 82 ? 8.016 -14.961 11.844 1 95.06 82 ARG B N 1
ATOM 2980 C CA . ARG B 1 82 ? 8.867 -14.484 10.758 1 95.06 82 ARG B CA 1
ATOM 2981 C C . ARG B 1 82 ? 8.516 -13.055 10.375 1 95.06 82 ARG B C 1
ATOM 2983 O O . ARG B 1 82 ? 9.406 -12.211 10.242 1 95.06 82 ARG B O 1
ATOM 2990 N N . VAL B 1 83 ? 7.27 -12.805 10.297 1 94.38 83 VAL B N 1
ATOM 2991 C CA . VAL B 1 83 ? 6.82 -11.461 9.922 1 94.38 83 VAL B CA 1
ATOM 2992 C C . VAL B 1 83 ? 7.125 -10.484 11.047 1 94.38 83 VAL B C 1
ATOM 2994 O O . VAL B 1 83 ? 7.52 -9.344 10.797 1 94.38 83 VAL B O 1
ATOM 2997 N N . ALA B 1 84 ? 6.941 -10.914 12.25 1 94.69 84 ALA B N 1
ATOM 2998 C CA . ALA B 1 84 ? 7.242 -10.055 13.391 1 94.69 84 ALA B CA 1
ATOM 2999 C C . ALA B 1 84 ? 8.719 -9.688 13.422 1 94.69 84 ALA B C 1
ATOM 3001 O O . ALA B 1 84 ? 9.07 -8.523 13.625 1 94.69 84 ALA B O 1
ATOM 3002 N N . ARG B 1 85 ? 9.547 -10.641 13.195 1 94.62 85 ARG B N 1
ATOM 3003 C CA . ARG B 1 85 ? 10.984 -10.383 13.156 1 94.62 85 ARG B CA 1
ATOM 3004 C C . ARG B 1 85 ? 11.344 -9.469 12 1 94.62 85 ARG B C 1
ATOM 3006 O O . ARG B 1 85 ? 12.172 -8.562 12.148 1 94.62 85 ARG B O 1
ATOM 3013 N N . PHE B 1 86 ? 10.766 -9.727 10.953 1 95.44 86 PHE B N 1
ATOM 3014 C CA . PHE B 1 86 ? 10.945 -8.875 9.781 1 95.44 86 PHE B CA 1
ATOM 3015 C C . PHE B 1 86 ? 10.578 -7.434 10.094 1 95.44 86 PHE B C 1
ATOM 3017 O O . PHE B 1 86 ? 11.336 -6.512 9.781 1 95.44 86 PHE B O 1
ATOM 3024 N N . THR B 1 87 ? 9.453 -7.297 10.68 1 95.19 87 THR B N 1
ATOM 3025 C CA . THR B 1 87 ? 8.945 -5.973 11.008 1 95.19 87 THR B CA 1
ATOM 3026 C C . THR B 1 87 ? 9.875 -5.258 11.984 1 95.19 87 THR B C 1
ATOM 3028 O O . THR B 1 87 ? 10.195 -4.082 11.805 1 95.19 87 THR B O 1
ATOM 3031 N N . LEU B 1 88 ? 10.359 -5.902 12.969 1 94.94 88 LEU B N 1
ATOM 3032 C CA . LEU B 1 88 ? 11.188 -5.324 14.031 1 94.94 88 LEU B CA 1
ATOM 3033 C C . LEU B 1 88 ? 12.531 -4.863 13.477 1 94.94 88 LEU B C 1
ATOM 3035 O O . LEU B 1 88 ? 13.172 -3.982 14.055 1 94.94 88 LEU B O 1
ATOM 3039 N N . VAL B 1 89 ? 12.898 -5.402 12.375 1 95.56 89 VAL B N 1
ATOM 3040 C CA . VAL B 1 89 ? 14.203 -5.066 11.828 1 95.56 89 VAL B CA 1
ATOM 3041 C C . VAL B 1 89 ? 14.047 -4.105 10.656 1 95.56 89 VAL B C 1
ATOM 3043 O O . VAL B 1 89 ? 14.633 -3.02 10.648 1 95.56 89 VAL B O 1
ATOM 3046 N N . GLN B 1 90 ? 13.234 -4.48 9.781 1 95.81 90 GLN B N 1
ATOM 3047 C CA . GLN B 1 90 ? 13.117 -3.756 8.523 1 95.81 90 GLN B CA 1
ATOM 3048 C C . GLN B 1 90 ? 12.477 -2.385 8.734 1 95.81 90 GLN B C 1
ATOM 3050 O O . GLN B 1 90 ? 12.914 -1.394 8.148 1 95.81 90 GLN B O 1
ATOM 3055 N N . VAL B 1 91 ? 11.492 -2.271 9.539 1 95.69 91 VAL B N 1
ATOM 3056 C CA . VAL B 1 91 ? 10.734 -1.033 9.695 1 95.69 91 VAL B CA 1
ATOM 3057 C C . VAL B 1 91 ? 11.625 0.043 10.312 1 95.69 91 VAL B C 1
ATOM 3059 O O . VAL B 1 91 ? 11.719 1.155 9.789 1 95.69 91 VAL B O 1
ATOM 3062 N N . PRO B 1 92 ? 12.328 -0.255 11.422 1 95.75 92 PRO B N 1
ATOM 3063 C CA . PRO B 1 92 ? 13.211 0.778 11.977 1 95.75 92 PRO B CA 1
ATOM 3064 C C . PRO B 1 92 ? 14.297 1.207 10.992 1 95.75 92 PRO B C 1
ATOM 3066 O O . PRO B 1 92 ? 14.602 2.398 10.883 1 95.75 92 PRO B O 1
ATOM 3069 N N . ILE B 1 93 ? 14.844 0.304 10.32 1 94.81 93 ILE B N 1
ATOM 3070 C CA . ILE B 1 93 ? 15.891 0.632 9.359 1 94.81 93 ILE B CA 1
ATOM 3071 C C . ILE B 1 93 ? 15.328 1.551 8.273 1 94.81 93 ILE B C 1
ATOM 3073 O O . ILE B 1 93 ? 15.922 2.578 7.949 1 94.81 93 ILE B O 1
ATOM 3077 N N . MET B 1 94 ? 14.195 1.184 7.773 1 95.19 94 MET B N 1
ATOM 3078 C CA . MET B 1 94 ? 13.547 1.946 6.711 1 95.19 94 MET B CA 1
ATOM 3079 C C . MET B 1 94 ? 13.188 3.35 7.188 1 95.19 94 MET B C 1
ATOM 3081 O O . MET B 1 94 ? 13.438 4.332 6.484 1 95.19 94 MET B O 1
ATOM 3085 N N . LEU B 1 95 ? 12.68 3.447 8.383 1 94.94 95 LEU B N 1
ATOM 3086 C CA . LEU B 1 95 ? 12.234 4.742 8.891 1 94.94 95 LEU B CA 1
ATOM 3087 C C . LEU B 1 95 ? 13.422 5.629 9.234 1 94.94 95 LEU B C 1
ATOM 3089 O O . LEU B 1 95 ? 13.383 6.844 9.039 1 94.94 95 LEU B O 1
ATOM 3093 N N . VAL B 1 96 ? 14.453 5.035 9.766 1 93.69 96 VAL B N 1
ATOM 3094 C CA . VAL B 1 96 ? 15.664 5.797 10.055 1 93.69 96 VAL B CA 1
ATOM 3095 C C . VAL B 1 96 ? 16.266 6.332 8.75 1 93.69 96 VAL B C 1
ATOM 3097 O O . VAL B 1 96 ? 16.641 7.5 8.672 1 93.69 96 VAL B O 1
ATOM 3100 N N . LEU B 1 97 ? 16.266 5.473 7.789 1 90.5 97 LEU B N 1
ATOM 3101 C CA . LEU B 1 97 ? 16.766 5.898 6.488 1 90.5 97 LEU B CA 1
ATOM 3102 C C . LEU B 1 97 ? 15.891 7 5.902 1 90.5 97 LEU B C 1
ATOM 3104 O O . LEU B 1 97 ? 16.406 7.988 5.371 1 90.5 97 LEU B O 1
ATOM 3108 N N . SER B 1 98 ? 14.625 6.812 5.98 1 93.12 98 SER B N 1
ATOM 3109 C CA . SER B 1 98 ? 13.688 7.805 5.469 1 93.12 98 SER B CA 1
ATOM 3110 C C . SER B 1 98 ? 13.852 9.141 6.188 1 93.12 98 SER B C 1
ATOM 3112 O O . SER B 1 98 ? 13.828 10.195 5.559 1 93.12 98 SER B O 1
ATOM 3114 N N . MET B 1 99 ? 13.984 9.07 7.469 1 91.88 99 MET B N 1
ATOM 3115 C CA . MET B 1 99 ? 14.172 10.281 8.258 1 91.88 99 MET B CA 1
ATOM 3116 C C . MET B 1 99 ? 15.484 10.969 7.906 1 91.88 99 MET B C 1
ATOM 3118 O O . MET B 1 99 ? 15.539 12.188 7.758 1 91.88 99 MET B O 1
ATOM 3122 N N . ALA B 1 100 ? 16.516 10.172 7.793 1 89.38 100 ALA B N 1
ATOM 3123 C CA . ALA B 1 100 ? 17.812 10.719 7.426 1 89.38 100 ALA B CA 1
ATOM 3124 C C . ALA B 1 100 ? 17.75 11.422 6.07 1 89.38 100 ALA B C 1
ATOM 3126 O O . ALA B 1 100 ? 18.312 12.516 5.906 1 89.38 100 ALA B O 1
ATOM 3127 N N . LEU B 1 101 ? 17.078 10.82 5.184 1 87.12 101 LEU B N 1
ATOM 3128 C CA . LEU B 1 101 ? 16.953 11.406 3.854 1 87.12 101 LEU B CA 1
ATOM 3129 C C . LEU B 1 101 ? 16.109 12.68 3.895 1 87.12 101 LEU B C 1
ATOM 3131 O O . LEU B 1 101 ? 16.406 13.648 3.201 1 87.12 101 LEU B O 1
ATOM 3135 N N . ALA B 1 102 ? 15.07 12.641 4.676 1 87.5 102 ALA B N 1
ATOM 3136 C CA . ALA B 1 102 ? 14.234 13.828 4.82 1 87.5 102 ALA B CA 1
ATOM 3137 C C . ALA B 1 102 ? 15.023 14.984 5.426 1 87.5 102 ALA B C 1
ATOM 3139 O O . ALA B 1 102 ? 14.898 16.125 4.977 1 87.5 102 ALA B O 1
ATOM 3140 N N . LEU B 1 103 ? 15.781 14.711 6.398 1 86.25 103 LEU B N 1
ATOM 3141 C CA . LEU B 1 103 ? 16.594 15.734 7.047 1 86.25 103 LEU B CA 1
ATOM 3142 C C . LEU B 1 103 ? 17.641 16.281 6.086 1 86.25 103 LEU B C 1
ATOM 3144 O O . LEU B 1 103 ? 17.906 17.484 6.062 1 86.25 103 LEU B O 1
ATOM 3148 N N . ALA B 1 104 ? 18.234 15.367 5.348 1 83.69 104 ALA B N 1
ATOM 3149 C CA . ALA B 1 104 ? 19.219 15.789 4.359 1 83.69 104 ALA B CA 1
ATOM 3150 C C . ALA B 1 104 ? 18.594 16.703 3.305 1 83.69 104 ALA B C 1
ATOM 3152 O O . ALA B 1 104 ? 19.172 17.719 2.922 1 83.69 104 ALA B O 1
ATOM 3153 N N . LEU B 1 105 ? 17.5 16.344 2.898 1 81.56 105 LEU B N 1
ATOM 3154 C CA . LEU B 1 105 ? 16.797 17.141 1.884 1 81.56 105 LEU B CA 1
ATOM 3155 C C . LEU B 1 105 ? 16.391 18.5 2.434 1 81.56 105 LEU B C 1
ATOM 3157 O O . LEU B 1 105 ? 16.438 19.5 1.719 1 81.56 105 LEU B O 1
ATOM 3161 N N . ASP B 1 106 ? 16.016 18.438 3.633 1 80.25 106 ASP B N 1
ATOM 3162 C CA . ASP B 1 106 ? 15.586 19.688 4.27 1 80.25 106 ASP B CA 1
ATOM 3163 C C . ASP B 1 106 ? 16.766 20.641 4.434 1 80.25 106 ASP B C 1
ATOM 3165 O O . ASP B 1 106 ? 16.578 21.859 4.418 1 80.25 106 ASP B O 1
ATOM 3169 N N . SER B 1 107 ? 17.891 20.125 4.656 1 74.38 107 SER B N 1
ATOM 3170 C CA . SER B 1 107 ? 19.078 20.938 4.879 1 74.38 107 SER B CA 1
ATOM 3171 C C . SER B 1 107 ? 19.625 21.484 3.564 1 74.38 107 SER B C 1
ATOM 3173 O O . SER B 1 107 ? 20.375 22.469 3.559 1 74.38 107 SER B O 1
ATOM 3175 N N . MET B 1 108 ? 19.375 20.688 2.545 1 62.81 108 MET B N 1
ATOM 3176 C CA . MET B 1 108 ? 19.969 21.062 1.259 1 62.81 108 MET B CA 1
ATOM 3177 C C . MET B 1 108 ? 19.25 22.266 0.659 1 62.81 108 MET B C 1
ATOM 3179 O O . MET B 1 108 ? 18.078 22.5 0.95 1 62.81 108 MET B O 1
ATOM 3183 N N . ARG B 1 109 ? 20.094 23.078 0.091 1 58.06 109 ARG B N 1
ATOM 3184 C CA . ARG B 1 109 ? 19.547 24.219 -0.64 1 58.06 109 ARG B CA 1
ATOM 3185 C C . ARG B 1 109 ? 18.688 23.766 -1.809 1 58.06 109 ARG B C 1
ATOM 3187 O O . ARG B 1 109 ? 18.719 22.594 -2.197 1 58.06 109 ARG B O 1
ATOM 3194 N N . LEU B 1 110 ? 17.797 24.609 -2.553 1 53.78 110 LEU B N 1
ATOM 3195 C CA . LEU B 1 110 ? 16.641 24.547 -3.436 1 53.78 110 LEU B CA 1
ATOM 3196 C C . LEU B 1 110 ? 16.891 23.594 -4.602 1 53.78 110 LEU B C 1
ATOM 3198 O O . LEU B 1 110 ? 16.031 22.781 -4.945 1 53.78 110 LEU B O 1
ATOM 3202 N N . HIS B 1 111 ? 18.062 23.703 -5.414 1 52.34 111 HIS B N 1
ATOM 3203 C CA . HIS B 1 111 ? 18.031 23.25 -6.801 1 52.34 111 HIS B CA 1
ATOM 3204 C C . HIS B 1 111 ? 18.047 21.734 -6.887 1 52.34 111 HIS B C 1
ATOM 3206 O O . HIS B 1 111 ? 17.422 21.141 -7.77 1 52.34 111 HIS B O 1
ATOM 3212 N N . GLY B 1 112 ? 18.656 21.062 -5.93 1 61.5 112 GLY B N 1
ATOM 3213 C CA . GLY B 1 112 ? 18.812 19.625 -6.078 1 61.5 112 GLY B CA 1
ATOM 3214 C C . GLY B 1 112 ? 17.797 18.828 -5.27 1 61.5 112 GLY B C 1
ATOM 3215 O O . GLY B 1 112 ? 17.703 17.609 -5.422 1 61.5 112 GLY B O 1
ATOM 3216 N N . THR B 1 113 ? 16.969 19.578 -4.68 1 70.88 113 THR B N 1
ATOM 3217 C CA . THR B 1 113 ? 16.078 18.922 -3.742 1 70.88 113 THR B CA 1
ATOM 3218 C C . THR B 1 113 ? 14.914 18.25 -4.48 1 70.88 113 THR B C 1
ATOM 3220 O O . THR B 1 113 ? 14.523 17.141 -4.148 1 70.88 113 THR B O 1
ATOM 3223 N N . LYS B 1 114 ? 14.57 18.891 -5.539 1 71.88 114 LYS B N 1
ATOM 3224 C CA . LYS B 1 114 ? 13.445 18.328 -6.285 1 71.88 114 LYS B CA 1
ATOM 3225 C C . LYS B 1 114 ? 13.844 17.016 -6.973 1 71.88 114 LYS B C 1
ATOM 3227 O O . LYS B 1 114 ? 13.102 16.031 -6.926 1 71.88 114 LYS B O 1
ATOM 3232 N N . PHE B 1 115 ? 15 17.094 -7.543 1 72.25 115 PHE B N 1
ATOM 3233 C CA . PHE B 1 115 ? 15.477 15.914 -8.25 1 72.25 115 PHE B CA 1
ATOM 3234 C C . PHE B 1 115 ? 15.695 14.758 -7.281 1 72.25 115 PHE B C 1
ATOM 3236 O O . PHE B 1 115 ? 15.32 13.625 -7.57 1 72.25 115 PHE B O 1
ATOM 3243 N N . LEU B 1 116 ? 16.203 15.055 -6.219 1 74.88 116 LEU B N 1
ATOM 3244 C CA . LEU B 1 116 ? 16.5 14.008 -5.246 1 74.88 116 LEU B CA 1
ATOM 3245 C C . LEU B 1 116 ? 15.211 13.445 -4.648 1 74.88 116 LEU B C 1
ATOM 3247 O O . LEU B 1 116 ? 15.102 12.234 -4.426 1 74.88 116 LEU B O 1
ATOM 3251 N N . ARG B 1 117 ? 14.305 14.297 -4.488 1 77.94 117 ARG B N 1
ATOM 3252 C CA . ARG B 1 117 ? 13.023 13.844 -3.949 1 77.94 117 ARG B CA 1
ATOM 3253 C C . ARG B 1 117 ? 12.328 12.891 -4.914 1 77.94 117 ARG B C 1
ATOM 3255 O O . ARG B 1 117 ? 11.805 11.852 -4.5 1 77.94 117 ARG B O 1
ATOM 3262 N N . VAL B 1 118 ? 12.484 13.188 -6.117 1 73.56 118 VAL B N 1
ATOM 3263 C CA . VAL B 1 118 ? 11.82 12.375 -7.129 1 73.56 118 VAL B CA 1
ATOM 3264 C C . VAL B 1 118 ? 12.539 11.039 -7.27 1 73.56 118 VAL B C 1
ATOM 3266 O O . VAL B 1 118 ? 11.898 9.984 -7.363 1 73.56 118 VAL B O 1
ATOM 3269 N N . THR B 1 119 ? 13.75 11.133 -7.246 1 75.94 119 THR B N 1
ATOM 3270 C CA . THR B 1 119 ? 14.547 9.93 -7.43 1 75.94 119 THR B CA 1
ATOM 3271 C C . THR B 1 119 ? 14.336 8.961 -6.266 1 75.94 119 THR B C 1
ATOM 3273 O O . THR B 1 119 ? 14.219 7.75 -6.473 1 75.94 119 THR B O 1
ATOM 3276 N N . ILE B 1 120 ? 14.242 9.523 -5.141 1 80.88 120 ILE B N 1
ATOM 3277 C CA . ILE B 1 120 ? 14.094 8.695 -3.949 1 80.88 120 ILE B CA 1
ATOM 3278 C C . ILE B 1 120 ? 12.672 8.156 -3.863 1 80.88 120 ILE B C 1
ATOM 3280 O O . ILE B 1 120 ? 12.445 7.074 -3.322 1 80.88 120 ILE B O 1
ATOM 3284 N N . PHE B 1 121 ? 11.828 8.852 -4.508 1 80 121 PHE B N 1
ATOM 3285 C CA . PHE B 1 121 ? 10.422 8.461 -4.457 1 80 121 PHE B CA 1
ATOM 3286 C C . PHE B 1 121 ? 10.094 7.473 -5.57 1 80 121 PHE B C 1
ATOM 3288 O O . PHE B 1 121 ? 9.117 6.719 -5.469 1 80 121 PHE B O 1
ATOM 3295 N N . LEU B 1 122 ? 10.898 7.316 -6.555 1 78.06 122 LEU B N 1
ATOM 3296 C CA . LEU B 1 122 ? 10.633 6.574 -7.781 1 78.06 122 LEU B CA 1
ATOM 3297 C C . LEU B 1 122 ? 10.359 5.102 -7.48 1 78.06 122 LEU B C 1
ATOM 3299 O O . LEU B 1 122 ? 9.461 4.5 -8.07 1 78.06 122 LEU B O 1
ATOM 3303 N N . PRO B 1 123 ? 11.07 4.488 -6.605 1 84.44 123 PRO B N 1
ATOM 3304 C CA . PRO B 1 123 ? 10.836 3.07 -6.32 1 84.44 123 PRO B CA 1
ATOM 3305 C C . PRO B 1 123 ? 9.414 2.795 -5.844 1 84.44 123 PRO B C 1
ATOM 3307 O O . PRO B 1 123 ? 8.859 1.728 -6.121 1 84.44 123 PRO B O 1
ATOM 3310 N N . TYR B 1 124 ? 8.906 3.725 -5.16 1 85.25 124 TYR B N 1
ATOM 3311 C CA . TYR B 1 124 ? 7.547 3.547 -4.652 1 85.25 124 TYR B CA 1
ATOM 3312 C C . TYR B 1 124 ? 6.543 3.477 -5.793 1 85.25 124 TYR B C 1
ATOM 3314 O O . TYR B 1 124 ? 5.488 2.846 -5.664 1 85.25 124 TYR B O 1
ATOM 3322 N N . ALA B 1 125 ? 6.879 4.062 -6.902 1 77.06 125 ALA B N 1
ATOM 3323 C CA . ALA B 1 125 ? 5.973 4.102 -8.047 1 77.06 125 ALA B CA 1
ATOM 3324 C C . ALA B 1 125 ? 6.047 2.801 -8.844 1 77.06 125 ALA B C 1
ATOM 3326 O O . ALA B 1 125 ? 5.215 2.557 -9.727 1 77.06 125 ALA B O 1
ATOM 3327 N N . VAL B 1 126 ? 7.016 1.986 -8.516 1 76.75 126 VAL B N 1
ATOM 3328 C CA . VAL B 1 126 ? 7.18 0.704 -9.188 1 76.75 126 VAL B CA 1
ATOM 3329 C C . VAL B 1 126 ? 6.258 -0.336 -8.562 1 76.75 126 VAL B C 1
ATOM 3331 O O . VAL B 1 126 ? 6.301 -0.559 -7.348 1 76.75 126 VAL B O 1
ATOM 3334 N N . PRO B 1 127 ? 5.414 -0.917 -9.336 1 75.25 127 PRO B N 1
ATOM 3335 C CA . PRO B 1 127 ? 4.547 -1.96 -8.781 1 75.25 127 PRO B CA 1
ATOM 3336 C C . PRO B 1 127 ? 5.332 -3.09 -8.117 1 75.25 127 PRO B C 1
ATOM 3338 O O . PRO B 1 127 ? 6.445 -3.406 -8.547 1 75.25 127 PRO B O 1
ATOM 3341 N N . ALA B 1 128 ? 4.73 -3.625 -7.129 1 74.19 128 ALA B N 1
ATOM 3342 C CA . ALA B 1 128 ? 5.391 -4.648 -6.324 1 74.19 128 ALA B CA 1
ATOM 3343 C C . ALA B 1 128 ? 5.828 -5.828 -7.188 1 74.19 128 ALA B C 1
ATOM 3345 O O . ALA B 1 128 ? 6.91 -6.387 -6.98 1 74.19 128 ALA B O 1
ATOM 3346 N N . ILE B 1 129 ? 5.02 -6.168 -8.078 1 73.25 129 ILE B N 1
ATOM 3347 C CA . ILE B 1 129 ? 5.336 -7.32 -8.914 1 73.25 129 ILE B CA 1
ATOM 3348 C C . ILE B 1 129 ? 6.555 -7.008 -9.781 1 73.25 129 ILE B C 1
ATOM 3350 O O . ILE B 1 129 ? 7.453 -7.84 -9.922 1 73.25 129 ILE B O 1
ATOM 3354 N N . VAL B 1 130 ? 6.496 -5.852 -10.328 1 71.38 130 VAL B N 1
ATOM 3355 C CA . VAL B 1 130 ? 7.605 -5.43 -11.172 1 71.38 130 VAL B CA 1
ATOM 3356 C C . VAL B 1 130 ? 8.883 -5.328 -10.344 1 71.38 130 VAL B C 1
ATOM 3358 O O . VAL B 1 130 ? 9.953 -5.75 -10.781 1 71.38 130 VAL B O 1
ATOM 3361 N N . SER B 1 131 ? 8.672 -4.809 -9.211 1 79 131 SER B N 1
ATOM 3362 C CA . SER B 1 131 ? 9.805 -4.707 -8.297 1 79 131 SER B CA 1
ATOM 3363 C C . SER B 1 131 ? 10.367 -6.082 -7.961 1 79 131 SER B C 1
ATOM 3365 O O . SER B 1 131 ? 11.586 -6.281 -7.965 1 79 131 SER B O 1
ATOM 3367 N N . THR B 1 132 ? 9.516 -6.969 -7.695 1 76.5 132 THR B N 1
ATOM 3368 C CA . THR B 1 132 ? 9.953 -8.312 -7.332 1 76.5 132 THR B CA 1
ATOM 3369 C C . THR B 1 132 ? 10.656 -8.984 -8.508 1 76.5 132 THR B C 1
ATOM 3371 O O . THR B 1 132 ? 11.656 -9.68 -8.32 1 76.5 132 THR B O 1
ATOM 3374 N N . LEU B 1 133 ? 10.18 -8.773 -9.648 1 71.75 133 LEU B N 1
ATOM 3375 C CA . LEU B 1 133 ? 10.82 -9.32 -10.844 1 71.75 133 LEU B CA 1
ATOM 3376 C C . LEU B 1 133 ? 12.203 -8.711 -11.039 1 71.75 133 LEU B C 1
ATOM 3378 O O . LEU B 1 133 ? 13.172 -9.43 -11.297 1 71.75 133 LEU B O 1
ATOM 3382 N N . MET B 1 134 ? 12.188 -7.418 -10.867 1 74.31 134 MET B N 1
ATOM 3383 C CA . MET B 1 134 ? 13.445 -6.695 -11.047 1 74.31 134 MET B CA 1
ATOM 3384 C C . MET B 1 134 ? 14.5 -7.191 -10.062 1 74.31 134 MET B C 1
ATOM 3386 O O . MET B 1 134 ? 15.625 -7.512 -10.461 1 74.31 134 MET B O 1
ATOM 3390 N N . TRP B 1 135 ? 14.148 -7.297 -8.906 1 77.19 135 TRP B N 1
ATOM 3391 C CA . TRP B 1 135 ? 15.078 -7.734 -7.875 1 77.19 135 TRP B CA 1
ATOM 3392 C C . TRP B 1 135 ? 15.375 -9.227 -8.008 1 77.19 135 TRP B C 1
ATOM 3394 O O . TRP B 1 135 ? 16.484 -9.672 -7.73 1 77.19 135 TRP B O 1
ATOM 3404 N N . GLY B 1 136 ? 14.367 -9.977 -8.344 1 73.25 136 GLY B N 1
ATOM 3405 C CA . GLY B 1 136 ? 14.578 -11.398 -8.57 1 73.25 136 GLY B CA 1
ATOM 3406 C C . GLY B 1 136 ? 15.617 -11.68 -9.641 1 73.25 136 GLY B C 1
ATOM 3407 O O . GLY B 1 136 ? 16.469 -12.555 -9.477 1 73.25 136 GLY B O 1
ATOM 3408 N N . PHE B 1 137 ? 15.5 -10.93 -10.633 1 69.44 137 PHE B N 1
ATOM 3409 C CA . PHE B 1 137 ? 16.453 -11.102 -11.727 1 69.44 137 PHE B CA 1
ATOM 3410 C C . PHE B 1 137 ? 17.828 -10.57 -11.328 1 69.44 137 PHE B C 1
ATOM 3412 O O . PHE B 1 137 ? 18.859 -11.141 -11.703 1 69.44 137 PHE B O 1
ATOM 3419 N N . LEU B 1 138 ? 17.766 -9.484 -10.602 1 72.5 138 LEU B N 1
ATOM 3420 C CA . LEU B 1 138 ? 19.016 -8.859 -10.18 1 72.5 138 LEU B CA 1
ATOM 3421 C C . LEU B 1 138 ? 19.75 -9.75 -9.188 1 72.5 138 LEU B C 1
ATOM 3423 O O . LEU B 1 138 ? 20.969 -9.922 -9.281 1 72.5 138 LEU B O 1
ATOM 3427 N N . LEU B 1 139 ? 18.953 -10.289 -8.32 1 66.19 139 LEU B N 1
ATOM 3428 C CA . LEU B 1 139 ? 19.547 -11.078 -7.25 1 66.19 139 LEU B CA 1
ATOM 3429 C C . LEU B 1 139 ? 19.688 -12.539 -7.66 1 66.19 139 LEU B C 1
ATOM 3431 O O . LEU B 1 139 ? 20.359 -13.32 -6.98 1 66.19 139 LEU B O 1
ATOM 3435 N N . GLY B 1 140 ? 18.891 -12.875 -8.68 1 60.62 140 GLY B N 1
ATOM 3436 C CA . GLY B 1 140 ? 18.938 -14.258 -9.117 1 60.62 140 GLY B CA 1
ATOM 3437 C C . GLY B 1 140 ? 20.328 -14.742 -9.438 1 60.62 140 GLY B C 1
ATOM 3438 O O . GLY B 1 140 ? 21.203 -13.945 -9.781 1 60.62 140 GLY B O 1
ATOM 3439 N N . VAL B 1 141 ? 20.594 -15.945 -8.891 1 52.69 141 VAL B N 1
ATOM 3440 C CA . VAL B 1 141 ? 21.906 -16.594 -8.797 1 52.69 141 VAL B CA 1
ATOM 3441 C C . VAL B 1 141 ? 22.438 -16.875 -10.203 1 52.69 141 VAL B C 1
ATOM 3443 O O . VAL B 1 141 ? 23.625 -16.703 -10.469 1 52.69 141 VAL B O 1
ATOM 3446 N N . LYS B 1 142 ? 21.703 -17.5 -10.93 1 50.38 142 LYS B N 1
ATOM 3447 C CA . LYS B 1 142 ? 22.469 -18.062 -12.039 1 50.38 142 LYS B CA 1
ATOM 3448 C C . LYS B 1 142 ? 22.859 -16.984 -13.047 1 50.38 142 LYS B C 1
ATOM 3450 O O . LYS B 1 142 ? 23.984 -16.984 -13.555 1 50.38 142 LYS B O 1
ATOM 3455 N N . TYR B 1 143 ? 21.984 -15.977 -13.297 1 50.47 143 TYR B N 1
ATOM 3456 C CA . TYR B 1 143 ? 22.328 -15.055 -14.367 1 50.47 143 TYR B CA 1
ATOM 3457 C C . TYR B 1 143 ? 22.109 -13.609 -13.93 1 50.47 143 TYR B C 1
ATOM 3459 O O . TYR B 1 143 ? 22.203 -12.688 -14.742 1 50.47 143 TYR B O 1
ATOM 3467 N N . GLY B 1 144 ? 22.062 -13.414 -12.562 1 59.59 144 GLY B N 1
ATOM 3468 C CA . GLY B 1 144 ? 21.828 -12.047 -12.133 1 59.59 144 GLY B CA 1
ATOM 3469 C C . GLY B 1 144 ? 23.094 -11.336 -11.664 1 59.59 144 GLY B C 1
ATOM 3470 O O . GLY B 1 144 ? 24.188 -11.859 -11.828 1 59.59 144 GLY B O 1
ATOM 3471 N N . LEU B 1 145 ? 22.984 -10.031 -11.383 1 62.25 145 LEU B N 1
ATOM 3472 C CA . LEU B 1 145 ? 24.078 -9.195 -10.914 1 62.25 145 LEU B CA 1
ATOM 3473 C C . LEU B 1 145 ? 24.844 -9.875 -9.781 1 62.25 145 LEU B C 1
ATOM 3475 O O . LEU B 1 145 ? 26.078 -9.812 -9.734 1 62.25 145 LEU B O 1
ATOM 3479 N N . PHE B 1 146 ? 24.141 -10.672 -8.992 1 64.44 146 PHE B N 1
ATOM 3480 C CA . PHE B 1 146 ? 24.812 -11.312 -7.879 1 64.44 146 PHE B CA 1
ATOM 3481 C C . PHE B 1 146 ? 25.594 -12.539 -8.352 1 64.44 146 PHE B C 1
ATOM 3483 O O . PHE B 1 146 ? 26.641 -12.875 -7.781 1 64.44 146 PHE B O 1
ATOM 3490 N N . GLY B 1 147 ? 25.016 -13.172 -9.367 1 62.75 147 GLY B N 1
ATOM 3491 C CA . GLY B 1 147 ? 25.812 -14.234 -9.969 1 62.75 147 GLY B CA 1
ATOM 3492 C C . GLY B 1 147 ? 27.125 -13.742 -10.531 1 62.75 147 GLY B C 1
ATOM 3493 O O . GLY B 1 147 ? 28.188 -14.336 -10.281 1 62.75 147 GLY B O 1
ATOM 3494 N N . SER B 1 148 ? 27.016 -12.602 -11.125 1 65.44 148 SER B N 1
ATOM 3495 C CA . SER B 1 148 ? 28.219 -12.031 -11.711 1 65.44 148 SER B CA 1
ATOM 3496 C C . SER B 1 148 ? 29.188 -11.539 -10.641 1 65.44 148 SER B C 1
ATOM 3498 O O . SER B 1 148 ? 30.406 -11.68 -10.773 1 65.44 148 SER B O 1
ATOM 3500 N N . LEU B 1 149 ? 28.594 -10.984 -9.648 1 64.88 149 LEU B N 1
ATOM 3501 C CA . LEU B 1 149 ? 29.422 -10.5 -8.555 1 64.88 149 LEU B CA 1
ATOM 3502 C C . LEU B 1 149 ? 30.109 -11.664 -7.84 1 64.88 149 LEU B C 1
ATOM 3504 O O . LEU B 1 149 ? 31.281 -11.57 -7.457 1 64.88 149 LEU B O 1
ATOM 3508 N N . ASN B 1 150 ? 29.312 -12.734 -7.738 1 67.31 150 ASN B N 1
ATOM 3509 C CA . ASN B 1 150 ? 29.891 -13.938 -7.141 1 67.31 150 ASN B CA 1
ATOM 3510 C C . ASN B 1 150 ? 31.047 -14.477 -7.98 1 67.31 150 ASN B C 1
ATOM 3512 O O . ASN B 1 150 ? 32.062 -14.891 -7.438 1 67.31 150 ASN B O 1
ATOM 3516 N N . LYS B 1 151 ? 30.844 -14.461 -9.211 1 67.81 151 LYS B N 1
ATOM 3517 C CA . LYS B 1 151 ? 31.891 -14.945 -10.102 1 67.81 151 LYS B CA 1
ATOM 3518 C C . LYS B 1 151 ? 33.125 -14.047 -10.039 1 67.81 151 LYS B C 1
ATOM 3520 O O . LYS B 1 151 ? 34.25 -14.531 -10.008 1 67.81 151 LYS B O 1
ATOM 3525 N N . ALA B 1 152 ? 32.906 -12.797 -9.93 1 67.69 152 ALA B N 1
ATOM 3526 C CA . ALA B 1 152 ? 34 -11.844 -9.922 1 67.69 152 ALA B CA 1
ATOM 3527 C C . ALA B 1 152 ? 34.75 -11.875 -8.594 1 67.69 152 ALA B C 1
ATOM 3529 O O . ALA B 1 152 ? 35.969 -11.742 -8.562 1 67.69 152 ALA B O 1
ATOM 3530 N N . LEU B 1 153 ? 33.969 -12.07 -7.59 1 71.19 153 LEU B N 1
ATOM 3531 C CA . LEU B 1 153 ? 34.562 -11.984 -6.266 1 71.19 153 LEU B CA 1
ATOM 3532 C C . LEU B 1 153 ? 34.906 -13.375 -5.734 1 71.19 153 LEU B C 1
ATOM 3534 O O . LEU B 1 153 ? 35.594 -13.508 -4.73 1 71.19 153 LEU B O 1
ATOM 3538 N N . GLY B 1 154 ? 34.438 -14.375 -6.43 1 71.62 154 GLY B N 1
ATOM 3539 C CA . GLY B 1 154 ? 34.656 -15.734 -5.973 1 71.62 154 GLY B CA 1
ATOM 3540 C C . GLY B 1 154 ? 33.812 -16.094 -4.758 1 71.62 154 GLY B C 1
ATOM 3541 O O . GLY B 1 154 ? 34.25 -16.891 -3.912 1 71.62 154 GLY B O 1
ATOM 3542 N N . THR B 1 155 ? 32.75 -15.359 -4.656 1 71.75 155 THR B N 1
ATOM 3543 C CA . THR B 1 155 ? 31.891 -15.641 -3.525 1 71.75 155 THR B CA 1
ATOM 3544 C C . THR B 1 155 ? 30.641 -16.406 -3.977 1 71.75 155 THR B C 1
ATOM 3546 O O . THR B 1 155 ? 30.422 -16.578 -5.176 1 71.75 155 THR B O 1
ATOM 3549 N N . ASP B 1 156 ? 30.016 -17.188 -3.098 1 69.94 156 ASP B N 1
ATOM 3550 C CA . ASP B 1 156 ? 28.797 -17.938 -3.406 1 69.94 156 ASP B CA 1
ATOM 3551 C C . ASP B 1 156 ? 27.625 -17.422 -2.59 1 69.94 156 ASP B C 1
ATOM 3553 O O . ASP B 1 156 ? 26.844 -18.203 -2.043 1 69.94 156 ASP B O 1
ATOM 3557 N N . PHE B 1 157 ? 27.656 -16.094 -2.533 1 70.06 157 PHE B N 1
ATOM 3558 C CA . PHE B 1 157 ? 26.562 -15.508 -1.766 1 70.06 157 PHE B CA 1
ATOM 3559 C C . PHE B 1 157 ? 25.25 -15.641 -2.514 1 70.06 157 PHE B C 1
ATOM 3561 O O . PHE B 1 157 ? 25.156 -15.297 -3.693 1 70.06 157 PHE B O 1
ATOM 3568 N N . ASP B 1 158 ? 24.344 -16.469 -1.892 1 72.81 158 ASP B N 1
ATOM 3569 C CA . ASP B 1 158 ? 23 -16.609 -2.455 1 72.81 158 ASP B CA 1
ATOM 3570 C C . ASP B 1 158 ? 21.984 -15.773 -1.69 1 72.81 158 ASP B C 1
ATOM 3572 O O . ASP B 1 158 ? 21.609 -16.109 -0.564 1 72.81 158 ASP B O 1
ATOM 3576 N N . PRO B 1 159 ? 21.656 -14.68 -2.291 1 73.94 159 PRO B N 1
ATOM 3577 C CA . PRO B 1 159 ? 20.719 -13.781 -1.608 1 73.94 159 PRO B CA 1
ATOM 3578 C C . PRO B 1 159 ? 19.344 -14.414 -1.391 1 73.94 159 PRO B C 1
ATOM 3580 O O . PRO B 1 159 ? 18.531 -13.891 -0.614 1 73.94 159 PRO B O 1
ATOM 3583 N N . PHE B 1 160 ? 19.125 -15.586 -2.02 1 74.69 160 PHE B N 1
ATOM 3584 C CA . PHE B 1 160 ? 17.797 -16.188 -1.91 1 74.69 160 PHE B CA 1
ATOM 3585 C C . PHE B 1 160 ? 17.891 -17.594 -1.329 1 74.69 160 PHE B C 1
ATOM 3587 O O . PHE B 1 160 ? 17.031 -18.438 -1.602 1 74.69 160 PHE B O 1
ATOM 3594 N N . SER B 1 161 ? 18.953 -17.75 -0.567 1 77.12 161 SER B N 1
ATOM 3595 C CA . SER B 1 161 ? 18.969 -18.969 0.239 1 77.12 161 SER B CA 1
ATOM 3596 C C . SER B 1 161 ? 17.922 -18.906 1.346 1 77.12 161 SER B C 1
ATOM 3598 O O . SER B 1 161 ? 17.469 -17.828 1.72 1 77.12 161 SER B O 1
ATOM 3600 N N . PRO B 1 162 ? 17.438 -19.969 1.768 1 80.25 162 PRO B N 1
ATOM 3601 C CA . PRO B 1 162 ? 16.406 -20 2.793 1 80.25 162 PRO B CA 1
ATOM 3602 C C . PRO B 1 162 ? 16.703 -19.078 3.979 1 80.25 162 PRO B C 1
ATOM 3604 O O . PRO B 1 162 ? 15.797 -18.469 4.547 1 80.25 162 PRO B O 1
ATOM 3607 N N . GLY B 1 163 ? 17.922 -18.938 4.242 1 81.06 163 GLY B N 1
ATOM 3608 C CA . GLY B 1 163 ? 18.281 -18.094 5.371 1 81.06 163 GLY B CA 1
ATOM 3609 C C . GLY B 1 163 ? 18.375 -16.625 5.008 1 81.06 163 GLY B C 1
ATOM 3610 O O . GLY B 1 163 ? 18.344 -15.758 5.887 1 81.06 163 GLY B O 1
ATOM 3611 N N . THR B 1 164 ? 18.391 -16.297 3.73 1 85 164 THR B N 1
ATOM 3612 C CA . THR B 1 164 ? 18.656 -14.922 3.334 1 85 164 THR B CA 1
ATOM 3613 C C . THR B 1 164 ? 17.5 -14.359 2.521 1 85 164 THR B C 1
ATOM 3615 O O . THR B 1 164 ? 17.469 -13.164 2.203 1 85 164 THR B O 1
ATOM 3618 N N . THR B 1 165 ? 16.547 -15.211 2.312 1 87.69 165 THR B N 1
ATOM 3619 C CA . THR B 1 165 ? 15.414 -14.781 1.496 1 87.69 165 THR B CA 1
ATOM 3620 C C . THR B 1 165 ? 14.672 -13.633 2.164 1 87.69 165 THR B C 1
ATOM 3622 O O . THR B 1 165 ? 14.305 -12.656 1.504 1 87.69 165 THR B O 1
ATOM 3625 N N . LEU B 1 166 ? 14.562 -13.758 3.475 1 89.81 166 LEU B N 1
ATOM 3626 C CA . LEU B 1 166 ? 13.836 -12.719 4.199 1 89.81 166 LEU B CA 1
ATOM 3627 C C . LEU B 1 166 ? 14.602 -11.398 4.164 1 89.81 166 LEU B C 1
ATOM 3629 O O . LEU B 1 166 ? 13.992 -10.328 4.098 1 89.81 166 LEU B O 1
ATOM 3633 N N . ILE B 1 167 ? 15.867 -11.453 4.125 1 88.69 167 ILE B N 1
ATOM 3634 C CA . ILE B 1 167 ? 16.703 -10.266 4.039 1 88.69 167 ILE B CA 1
ATOM 3635 C C . ILE B 1 167 ? 16.547 -9.625 2.664 1 88.69 167 ILE B C 1
ATOM 3637 O O . ILE B 1 167 ? 16.438 -8.398 2.551 1 88.69 167 ILE B O 1
ATOM 3641 N N . SER B 1 168 ? 16.484 -10.477 1.694 1 86.12 168 SER B N 1
ATOM 3642 C CA . SER B 1 168 ? 16.297 -9.969 0.338 1 86.12 168 SER B CA 1
ATOM 3643 C C . SER B 1 168 ? 14.961 -9.258 0.184 1 86.12 168 SER B C 1
ATOM 3645 O O . SER B 1 168 ? 14.883 -8.188 -0.422 1 86.12 168 SER B O 1
ATOM 3647 N N . ILE B 1 169 ? 13.984 -9.867 0.773 1 89.75 169 ILE B N 1
ATOM 3648 C CA . ILE B 1 169 ? 12.664 -9.242 0.747 1 89.75 169 ILE B CA 1
ATOM 3649 C C . ILE B 1 169 ? 12.719 -7.902 1.482 1 89.75 169 ILE B C 1
ATOM 3651 O O . ILE B 1 169 ? 12.133 -6.918 1.032 1 89.75 169 ILE B O 1
ATOM 3655 N N . GLY B 1 170 ? 13.422 -7.891 2.564 1 91.31 170 GLY B N 1
ATOM 3656 C CA . GLY B 1 170 ? 13.586 -6.66 3.328 1 91.31 170 GLY B CA 1
ATOM 3657 C C . GLY B 1 170 ? 14.25 -5.551 2.535 1 91.31 170 GLY B C 1
ATOM 3658 O O . GLY B 1 170 ? 13.836 -4.391 2.623 1 91.31 170 GLY B O 1
ATOM 3659 N N . VAL B 1 171 ? 15.18 -5.918 1.824 1 87.44 171 VAL B N 1
ATOM 3660 C CA . VAL B 1 171 ? 15.883 -4.941 0.993 1 87.44 171 VAL B CA 1
ATOM 3661 C C . VAL B 1 171 ? 14.93 -4.398 -0.074 1 87.44 171 VAL B C 1
ATOM 3663 O O . VAL B 1 171 ? 14.914 -3.193 -0.337 1 87.44 171 VAL B O 1
ATOM 3666 N N . MET B 1 172 ? 14.148 -5.258 -0.653 1 87.12 172 MET B N 1
ATOM 3667 C CA . MET B 1 172 ? 13.203 -4.859 -1.691 1 87.12 172 MET B CA 1
ATOM 3668 C C . MET B 1 172 ? 12.148 -3.91 -1.134 1 87.12 172 MET B C 1
ATOM 3670 O O . MET B 1 172 ? 11.867 -2.871 -1.732 1 87.12 172 MET B O 1
ATOM 3674 N N . VAL B 1 173 ? 11.664 -4.254 -0.012 1 90.94 173 VAL B N 1
ATOM 3675 C CA . VAL B 1 173 ? 10.602 -3.471 0.604 1 90.94 173 VAL B CA 1
ATOM 3676 C C . VAL B 1 173 ? 11.156 -2.125 1.07 1 90.94 173 VAL B C 1
ATOM 3678 O O . VAL B 1 173 ? 10.508 -1.089 0.904 1 90.94 173 VAL B O 1
ATOM 3681 N N . THR B 1 174 ? 12.297 -2.168 1.639 1 91.62 174 THR B N 1
ATOM 3682 C CA . THR B 1 174 ? 12.938 -0.928 2.07 1 91.62 174 THR B CA 1
ATOM 3683 C C . THR B 1 174 ? 13.172 -0.002 0.881 1 91.62 174 THR B C 1
ATOM 3685 O O . THR B 1 174 ? 12.891 1.196 0.954 1 91.62 174 THR B O 1
ATOM 3688 N N . TRP B 1 175 ? 13.617 -0.583 -0.133 1 88.38 175 TRP B N 1
ATOM 3689 C CA . TRP B 1 175 ? 13.859 0.158 -1.366 1 88.38 175 TRP B CA 1
ATOM 3690 C C . TRP B 1 175 ? 12.578 0.801 -1.878 1 88.38 175 TRP B C 1
ATOM 3692 O O . TRP B 1 175 ? 12.57 1.974 -2.26 1 88.38 175 TRP B O 1
ATOM 3702 N N . ALA B 1 176 ? 11.562 0.119 -1.78 1 88.94 176 ALA B N 1
ATOM 3703 C CA . ALA B 1 176 ? 10.297 0.544 -2.373 1 88.94 176 ALA B CA 1
ATOM 3704 C C . ALA B 1 176 ? 9.625 1.611 -1.518 1 88.94 176 ALA B C 1
ATOM 3706 O O . ALA B 1 176 ? 9.008 2.541 -2.045 1 88.94 176 ALA B O 1
ATOM 3707 N N . PHE B 1 177 ? 9.828 1.566 -0.173 1 91.88 177 PHE B N 1
ATOM 3708 C CA . PHE B 1 177 ? 8.945 2.359 0.67 1 91.88 177 PHE B CA 1
ATOM 3709 C C . PHE B 1 177 ? 9.719 3.473 1.37 1 91.88 177 PHE B C 1
ATOM 3711 O O . PHE B 1 177 ? 9.125 4.336 2.018 1 91.88 177 PHE B O 1
ATOM 3718 N N . THR B 1 178 ? 10.977 3.496 1.229 1 91.5 178 THR B N 1
ATOM 3719 C CA . THR B 1 178 ? 11.773 4.539 1.862 1 91.5 178 THR B CA 1
ATOM 3720 C C . THR B 1 178 ? 11.367 5.918 1.353 1 91.5 178 THR B C 1
ATOM 3722 O O . THR B 1 178 ? 11.211 6.855 2.137 1 91.5 178 THR B O 1
ATOM 3725 N N . GLY B 1 179 ? 11.195 5.992 0.111 1 87.75 179 GLY B N 1
ATOM 3726 C CA . GLY B 1 179 ? 10.82 7.27 -0.477 1 87.75 179 GLY B CA 1
ATOM 3727 C C . GLY B 1 179 ? 9.469 7.766 -0.009 1 87.75 179 GLY B C 1
ATOM 3728 O O . GLY B 1 179 ? 9.289 8.961 0.233 1 87.75 179 GLY B O 1
ATOM 3729 N N . PHE B 1 180 ? 8.562 6.852 0.142 1 87.31 180 PHE B N 1
ATOM 3730 C CA . PHE B 1 180 ? 7.223 7.184 0.625 1 87.31 180 PHE B CA 1
ATOM 3731 C C . PHE B 1 180 ? 7.289 7.789 2.021 1 87.31 180 PHE B C 1
ATOM 3733 O O . PHE B 1 180 ? 6.715 8.852 2.27 1 87.31 180 PHE B O 1
ATOM 3740 N N . ASN B 1 181 ? 7.941 7.191 2.861 1 91.44 181 ASN B N 1
ATOM 3741 C CA . ASN B 1 181 ? 8.078 7.684 4.23 1 91.44 181 ASN B CA 1
ATOM 3742 C C . ASN B 1 181 ? 8.898 8.961 4.289 1 91.44 181 ASN B C 1
ATOM 3744 O O . ASN B 1 181 ? 8.617 9.852 5.098 1 91.44 181 ASN B O 1
ATOM 3748 N N . MET B 1 182 ? 9.891 9.031 3.469 1 89.56 182 MET B N 1
ATOM 3749 C CA . MET B 1 182 ? 10.711 10.234 3.414 1 89.56 182 MET B CA 1
ATOM 3750 C C . MET B 1 182 ? 9.867 11.453 3.076 1 89.56 182 MET B C 1
ATOM 3752 O O . MET B 1 182 ? 10.023 12.516 3.686 1 89.56 182 MET B O 1
ATOM 3756 N N . LEU B 1 183 ? 8.969 11.25 2.191 1 83.75 183 LEU B N 1
ATOM 3757 C CA . LEU B 1 183 ? 8.117 12.359 1.774 1 83.75 183 LEU B CA 1
ATOM 3758 C C . LEU B 1 183 ? 7.207 12.805 2.914 1 83.75 183 LEU B C 1
ATOM 3760 O O . LEU B 1 183 ? 6.934 13.992 3.068 1 83.75 183 LEU B O 1
ATOM 3764 N N . ILE B 1 184 ? 6.738 11.859 3.633 1 82.56 184 ILE B N 1
ATOM 3765 C CA . ILE B 1 184 ? 5.898 12.18 4.781 1 82.56 184 ILE B CA 1
ATOM 3766 C C . ILE B 1 184 ? 6.703 12.977 5.805 1 82.56 184 ILE B C 1
ATOM 3768 O O . ILE B 1 184 ? 6.246 14.008 6.293 1 82.56 184 ILE B O 1
ATOM 3772 N N . PHE B 1 185 ? 7.883 12.586 6.062 1 88.25 185 PHE B N 1
ATOM 3773 C CA . PHE B 1 185 ? 8.742 13.297 7.004 1 88.25 185 PHE B CA 1
ATOM 3774 C C . PHE B 1 185 ? 9.109 14.672 6.473 1 88.25 185 PHE B C 1
ATOM 3776 O O . PHE B 1 185 ? 9.117 15.648 7.219 1 88.25 185 PHE B O 1
ATOM 3783 N N . TYR B 1 186 ? 9.414 14.656 5.238 1 85.38 186 TYR B N 1
ATOM 3784 C CA . TYR B 1 186 ? 9.789 15.922 4.617 1 85.38 186 TYR B CA 1
ATOM 3785 C C . TYR B 1 186 ? 8.656 16.938 4.707 1 85.38 186 TYR B C 1
ATOM 3787 O O . TYR B 1 186 ? 8.883 18.094 5.035 1 85.38 186 TYR B O 1
ATOM 3795 N N . ALA B 1 187 ? 7.496 16.453 4.457 1 76.69 187 ALA B N 1
ATOM 3796 C CA . ALA B 1 187 ? 6.328 17.328 4.551 1 76.69 187 ALA B CA 1
ATOM 3797 C C . ALA B 1 187 ? 6.145 17.844 5.977 1 76.69 187 ALA B C 1
ATOM 3799 O O . ALA B 1 187 ? 5.773 19 6.176 1 76.69 187 ALA B O 1
ATOM 3800 N N . ALA B 1 188 ? 6.359 17.047 6.938 1 80.62 188 ALA B N 1
ATOM 3801 C CA . ALA B 1 188 ? 6.25 17.438 8.336 1 80.62 188 ALA B CA 1
ATOM 3802 C C . ALA B 1 188 ? 7.301 18.484 8.695 1 80.62 188 ALA B C 1
ATOM 3804 O O . ALA B 1 188 ? 7.027 19.422 9.453 1 80.62 188 ALA B O 1
ATOM 3805 N N . LEU B 1 189 ? 8.477 18.406 8.164 1 84.19 189 LEU B N 1
ATOM 3806 C CA . LEU B 1 189 ? 9.547 19.359 8.422 1 84.19 189 LEU B CA 1
ATOM 3807 C C . LEU B 1 189 ? 9.219 20.719 7.812 1 84.19 189 LEU B C 1
ATOM 3809 O O . LEU B 1 189 ? 9.531 21.766 8.398 1 84.19 189 LEU B O 1
ATOM 3813 N N . LYS B 1 190 ? 8.586 20.625 6.707 1 79.12 190 LYS B N 1
ATOM 3814 C CA . LYS B 1 190 ? 8.242 21.875 6.016 1 79.12 190 LYS B CA 1
ATOM 3815 C C . LYS B 1 190 ? 7.125 22.609 6.742 1 79.12 190 LYS B C 1
ATOM 3817 O O . LYS B 1 190 ? 6.938 23.812 6.547 1 79.12 190 LYS B O 1
ATOM 3822 N N . ALA B 1 191 ? 6.508 21.875 7.578 1 73.44 191 ALA B N 1
ATOM 3823 C CA . ALA B 1 191 ? 5.418 22.484 8.328 1 73.44 191 ALA B CA 1
ATOM 3824 C C . ALA B 1 191 ? 5.938 23.188 9.586 1 73.44 191 ALA B C 1
ATOM 3826 O O . ALA B 1 191 ? 5.199 23.922 10.242 1 73.44 191 ALA B O 1
ATOM 3827 N N . VAL B 1 192 ? 7.211 23.094 9.875 1 79.12 192 VAL B N 1
ATOM 3828 C CA . VAL B 1 192 ? 7.809 23.734 11.039 1 79.12 192 VAL B CA 1
ATOM 3829 C C . VAL B 1 192 ? 7.973 25.234 10.789 1 79.12 192 VAL B C 1
ATOM 3831 O O . VAL B 1 192 ? 8.531 25.641 9.766 1 79.12 192 VAL B O 1
ATOM 3834 N N . PRO B 1 193 ? 7.48 26 11.688 1 80.38 193 PRO B N 1
ATOM 3835 C CA . PRO B 1 193 ? 7.598 27.453 11.516 1 80.38 193 PRO B CA 1
ATOM 3836 C C . PRO B 1 193 ? 9.047 27.906 11.391 1 80.38 193 PRO B C 1
ATOM 3838 O O . PRO B 1 193 ? 9.906 27.453 12.141 1 80.38 193 PRO B O 1
ATOM 3841 N N . ARG B 1 194 ? 9.148 28.812 10.562 1 83.25 194 ARG B N 1
ATOM 3842 C CA . ARG B 1 194 ? 10.477 29.344 10.297 1 83.25 194 ARG B CA 1
ATOM 3843 C C . ARG B 1 194 ? 11.016 30.109 11.5 1 83.25 194 ARG B C 1
ATOM 3845 O O . ARG B 1 194 ? 12.227 30.188 11.703 1 83.25 194 ARG B O 1
ATOM 3852 N N . GLU B 1 195 ? 10.078 30.594 12.227 1 88 195 GLU B N 1
ATOM 3853 C CA . GLU B 1 195 ? 10.445 31.391 13.398 1 88 195 GLU B CA 1
ATOM 3854 C C . GLU B 1 195 ? 11.281 30.562 14.375 1 88 195 GLU B C 1
ATOM 3856 O O . GLU B 1 195 ? 12.172 31.109 15.039 1 88 195 GLU B O 1
ATOM 3861 N N . LEU B 1 196 ? 11.047 29.344 14.391 1 87.31 196 LEU B N 1
ATOM 3862 C CA . LEU B 1 196 ? 11.789 28.469 15.289 1 87.31 196 LEU B CA 1
ATOM 3863 C C . LEU B 1 196 ? 13.242 28.344 14.836 1 87.31 196 LEU B C 1
ATOM 3865 O O . LEU B 1 196 ? 14.156 28.328 15.664 1 87.31 196 LEU B O 1
ATOM 3869 N N . TYR B 1 197 ? 13.445 28.344 13.648 1 86.56 197 TYR B N 1
ATOM 3870 C CA . TYR B 1 197 ? 14.797 28.234 13.102 1 86.56 197 TYR B CA 1
ATOM 3871 C C . TYR B 1 197 ? 15.562 29.531 13.273 1 86.56 197 TYR B C 1
ATOM 3873 O O . TYR B 1 197 ? 16.766 29.516 13.555 1 86.56 197 TYR B O 1
ATOM 3881 N N . GLU B 1 198 ? 14.836 30.594 13.117 1 88.88 198 GLU B N 1
ATOM 3882 C CA . GLU B 1 198 ? 15.445 31.906 13.297 1 88.88 198 GLU B CA 1
ATOM 3883 C C . GLU B 1 198 ? 15.859 32.125 14.75 1 88.88 198 GLU B C 1
ATOM 3885 O O . GLU B 1 198 ? 16.938 32.656 15.023 1 88.88 198 GLU B O 1
ATOM 3890 N N . ALA B 1 199 ? 14.992 31.734 15.578 1 91.56 199 ALA B N 1
ATOM 3891 C CA . ALA B 1 199 ? 15.305 31.859 17 1 91.56 199 ALA B CA 1
ATOM 3892 C C . ALA B 1 199 ? 16.531 31 17.359 1 91.56 199 ALA B C 1
ATOM 3894 O O . ALA B 1 199 ? 17.375 31.438 18.141 1 91.56 199 ALA B O 1
ATOM 3895 N N . ALA B 1 200 ? 16.625 29.891 16.828 1 90.75 200 ALA B N 1
ATOM 3896 C CA . ALA B 1 200 ? 17.75 29.016 17.078 1 90.75 200 ALA B CA 1
ATOM 3897 C C . ALA B 1 200 ? 19.047 29.609 16.531 1 90.75 200 ALA B C 1
ATOM 3899 O O . ALA B 1 200 ? 20.109 29.469 17.156 1 90.75 200 ALA B O 1
ATOM 3900 N N . ALA B 1 201 ? 18.906 30.219 15.422 1 88.44 201 ALA B N 1
ATOM 3901 C CA . ALA B 1 201 ? 20.062 30.859 14.812 1 88.44 201 ALA B CA 1
ATOM 3902 C C . ALA B 1 201 ? 20.578 32 15.695 1 88.44 201 ALA B C 1
ATOM 3904 O O . ALA B 1 201 ? 21.781 32.188 15.836 1 88.44 201 ALA B O 1
ATOM 3905 N N . ILE B 1 202 ? 19.656 32.688 16.219 1 91.69 202 ILE B N 1
ATOM 3906 C CA . ILE B 1 202 ? 20 33.781 17.109 1 91.69 202 ILE B CA 1
ATOM 3907 C C . ILE B 1 202 ? 20.703 33.281 18.344 1 91.69 202 ILE B C 1
ATOM 3909 O O . ILE B 1 202 ? 21.656 33.875 18.844 1 91.69 202 ILE B O 1
ATOM 3913 N N . ASP B 1 203 ? 20.312 32.156 18.797 1 92.88 203 ASP B N 1
ATOM 3914 C CA . ASP B 1 203 ? 20.922 31.516 19.969 1 92.88 203 ASP B CA 1
ATOM 3915 C C . ASP B 1 203 ? 22.25 30.844 19.609 1 92.88 203 ASP B C 1
ATOM 3917 O O . ASP B 1 203 ? 22.938 30.328 20.484 1 92.88 203 ASP B O 1
ATOM 3921 N N . GLY B 1 204 ? 22.625 30.859 18.391 1 90 204 GLY B N 1
ATOM 3922 C CA . GLY B 1 204 ? 23.875 30.281 17.953 1 90 204 GLY B CA 1
ATOM 3923 C C . GLY B 1 204 ? 23.859 28.766 17.906 1 90 204 GLY B C 1
ATOM 3924 O O . GLY B 1 204 ? 24.891 28.125 18.078 1 90 204 GLY B O 1
ATOM 3925 N N . ALA B 1 205 ? 22.672 28.203 17.781 1 89.94 205 ALA B N 1
ATOM 3926 C CA . ALA B 1 205 ? 22.547 26.75 17.75 1 89.94 205 ALA B CA 1
ATOM 3927 C C . ALA B 1 205 ? 23.172 26.172 16.484 1 89.94 205 ALA B C 1
ATOM 3929 O O . ALA B 1 205 ? 23.047 26.75 15.406 1 89.94 205 ALA B O 1
ATOM 3930 N N . ASN B 1 206 ? 23.891 25.047 16.641 1 87.94 206 ASN B N 1
ATOM 3931 C CA . ASN B 1 206 ? 24.438 24.359 15.484 1 87.94 206 ASN B CA 1
ATOM 3932 C C . ASN B 1 206 ? 23.406 23.422 14.844 1 87.94 206 ASN B C 1
ATOM 3934 O O . ASN B 1 206 ? 22.281 23.312 15.336 1 87.94 206 ASN B O 1
ATOM 3938 N N . GLU B 1 207 ? 23.734 22.844 13.766 1 83.62 207 GLU B N 1
ATOM 3939 C CA . GLU B 1 207 ? 22.781 22.047 12.984 1 83.62 207 GLU B CA 1
ATOM 3940 C C . GLU B 1 207 ? 22.312 20.844 13.766 1 83.62 207 GLU B C 1
ATOM 3942 O O . GLU B 1 207 ? 21.141 20.469 13.688 1 83.62 207 GLU B O 1
ATOM 3947 N N . LEU B 1 208 ? 23.219 20.219 14.438 1 86.75 208 LEU B N 1
ATOM 3948 C CA . LEU B 1 208 ? 22.844 19.047 15.203 1 86.75 208 LEU B CA 1
ATOM 3949 C C . LEU B 1 208 ? 21.891 19.406 16.344 1 86.75 208 LEU B C 1
ATOM 3951 O O . LEU B 1 208 ? 21.016 18.625 16.688 1 86.75 208 LEU B O 1
ATOM 3955 N N . GLN B 1 209 ? 22.125 20.594 16.891 1 90.38 209 GLN B N 1
ATOM 3956 C CA . GLN B 1 209 ? 21.234 21.078 17.953 1 90.38 209 GLN B CA 1
ATOM 3957 C C . GLN B 1 209 ? 19.844 21.375 17.406 1 90.38 209 GLN B C 1
ATOM 3959 O O . GLN B 1 209 ? 18.844 21.078 18.047 1 90.38 209 GLN B O 1
ATOM 3964 N N . VAL B 1 210 ? 19.844 21.922 16.203 1 90.56 210 VAL B N 1
ATOM 3965 C CA . VAL B 1 210 ? 18.578 22.234 15.555 1 90.56 210 VAL B CA 1
ATOM 3966 C C . VAL B 1 210 ? 17.828 20.938 15.234 1 90.56 210 VAL B C 1
ATOM 3968 O O . VAL B 1 210 ? 16.625 20.844 15.461 1 90.56 210 VAL B O 1
ATOM 3971 N N . VAL B 1 211 ? 18.578 19.938 14.758 1 89.38 211 VAL B N 1
ATOM 3972 C CA . VAL B 1 211 ? 17.984 18.656 14.406 1 89.38 211 VAL B CA 1
ATOM 3973 C C . VAL B 1 211 ? 17.406 18 15.656 1 89.38 211 VAL B C 1
ATOM 3975 O O . VAL B 1 211 ? 16.25 17.531 15.648 1 89.38 211 VAL B O 1
ATOM 3978 N N . ARG B 1 212 ? 18.078 17.984 16.688 1 90.5 212 ARG B N 1
ATOM 3979 C CA . ARG B 1 212 ? 17.672 17.266 17.906 1 90.5 212 ARG B CA 1
ATOM 3980 C C . ARG B 1 212 ? 16.594 18.047 18.656 1 90.5 212 ARG B C 1
ATOM 3982 O O . ARG B 1 212 ? 15.672 17.438 19.219 1 90.5 212 ARG B O 1
ATOM 3989 N N . ALA B 1 213 ? 16.656 19.406 18.578 1 91.19 213 ALA B N 1
ATOM 3990 C CA . ALA B 1 213 ? 15.789 20.203 19.422 1 91.19 213 ALA B CA 1
ATOM 3991 C C . ALA B 1 213 ? 14.539 20.656 18.672 1 91.19 213 ALA B C 1
ATOM 3993 O O . ALA B 1 213 ? 13.5 20.906 19.281 1 91.19 213 ALA B O 1
ATOM 3994 N N . ILE B 1 214 ? 14.656 20.734 17.359 1 89.94 214 ILE B N 1
ATOM 3995 C CA . ILE B 1 214 ? 13.539 21.297 16.609 1 89.94 214 ILE B CA 1
ATOM 3996 C C . ILE B 1 214 ? 13 20.266 15.633 1 89.94 214 ILE B C 1
ATOM 3998 O O . ILE B 1 214 ? 11.836 19.875 15.711 1 89.94 214 ILE B O 1
ATOM 4002 N N . LYS B 1 215 ? 13.852 19.703 14.844 1 90.31 215 LYS B N 1
ATOM 4003 C CA . LYS B 1 215 ? 13.398 18.891 13.719 1 90.31 215 LYS B CA 1
ATOM 4004 C C . LYS B 1 215 ? 12.891 17.531 14.195 1 90.31 215 LYS B C 1
ATOM 4006 O O . LYS B 1 215 ? 11.805 17.094 13.812 1 90.31 215 LYS B O 1
ATOM 4011 N N . LEU B 1 216 ? 13.602 16.891 15.047 1 90.19 216 LEU B N 1
ATOM 4012 C CA . LEU B 1 216 ? 13.227 15.539 15.477 1 90.19 216 LEU B CA 1
ATOM 4013 C C . LEU B 1 216 ? 11.93 15.57 16.281 1 90.19 216 LEU B C 1
ATOM 4015 O O . LEU B 1 216 ? 11.031 14.758 16.062 1 90.19 216 LEU B O 1
ATOM 4019 N N . PRO B 1 217 ? 11.828 16.547 17.188 1 87.25 217 PRO B N 1
ATOM 4020 C CA . PRO B 1 217 ? 10.547 16.641 17.875 1 87.25 217 PRO B CA 1
ATOM 4021 C C . PRO B 1 217 ? 9.383 16.938 16.938 1 87.25 217 PRO B C 1
ATOM 4023 O O . PRO B 1 217 ? 8.266 16.469 17.172 1 87.25 217 PRO B O 1
ATOM 4026 N N . ALA B 1 218 ? 9.648 17.703 15.953 1 84.94 218 ALA B N 1
ATOM 4027 C CA . ALA B 1 218 ? 8.602 18.031 14.992 1 84.94 218 ALA B CA 1
ATOM 4028 C C . ALA B 1 218 ? 8.172 16.797 14.203 1 84.94 218 ALA B C 1
ATOM 4030 O O . ALA B 1 218 ? 7.066 16.766 13.656 1 84.94 218 ALA B O 1
ATOM 4031 N N . LEU B 1 219 ? 8.992 15.742 14.18 1 88.62 219 LEU B N 1
ATOM 4032 C CA . LEU B 1 219 ? 8.727 14.547 13.391 1 88.62 219 LEU B CA 1
ATOM 4033 C C . LEU B 1 219 ? 8.016 13.492 14.234 1 88.62 219 LEU B C 1
ATOM 4035 O O . LEU B 1 219 ? 7.625 12.438 13.719 1 88.62 219 LEU B O 1
ATOM 4039 N N . ARG B 1 220 ? 7.781 13.719 15.414 1 84.88 220 ARG B N 1
ATOM 4040 C CA . ARG B 1 220 ? 7.23 12.719 16.328 1 84.88 220 ARG B CA 1
ATOM 4041 C C . ARG B 1 220 ? 5.859 12.242 15.844 1 84.88 220 ARG B C 1
ATOM 4043 O O . ARG B 1 220 ? 5.59 11.039 15.812 1 84.88 220 ARG B O 1
ATOM 4050 N N . GLY B 1 221 ? 4.984 13.141 15.477 1 79.5 221 GLY B N 1
ATOM 4051 C CA . GLY B 1 221 ? 3.668 12.773 14.984 1 79.5 221 GLY B CA 1
ATOM 4052 C C . GLY B 1 221 ? 3.717 11.945 13.719 1 79.5 221 GLY B C 1
ATOM 4053 O O . GLY B 1 221 ? 3.055 10.906 13.617 1 79.5 221 GLY B O 1
ATOM 4054 N N . SER B 1 222 ? 4.488 12.438 12.836 1 83.75 222 SER B N 1
ATOM 4055 C CA . SER B 1 222 ? 4.613 11.727 11.57 1 83.75 222 SER B CA 1
ATOM 4056 C C . SER B 1 222 ? 5.285 10.367 11.758 1 83.75 222 SER B C 1
ATOM 4058 O O . SER B 1 222 ? 4.98 9.414 11.039 1 83.75 222 SER B O 1
ATOM 4060 N N . LEU B 1 223 ? 6.168 10.273 12.727 1 88.12 223 LEU B N 1
ATOM 4061 C CA . LEU B 1 223 ? 6.84 9.016 13.008 1 88.12 223 LEU B CA 1
ATOM 4062 C C . LEU B 1 223 ? 5.848 7.965 13.5 1 88.12 223 LEU B C 1
ATOM 4064 O O . LEU B 1 223 ? 5.895 6.809 13.078 1 88.12 223 LEU B O 1
ATOM 4068 N N . VAL B 1 224 ? 4.977 8.367 14.359 1 83.56 224 VAL B N 1
ATOM 4069 C CA . VAL B 1 224 ? 3.975 7.441 14.883 1 83.56 224 VAL B CA 1
ATOM 4070 C C . VAL B 1 224 ? 3.111 6.914 13.734 1 83.56 224 VAL B C 1
ATOM 4072 O O . VAL B 1 224 ? 2.879 5.707 13.633 1 83.56 224 VAL B O 1
ATOM 4075 N N . VAL B 1 225 ? 2.752 7.793 12.891 1 81.81 225 VAL B N 1
ATOM 4076 C CA . VAL B 1 225 ? 1.886 7.426 11.781 1 81.81 225 VAL B CA 1
ATOM 4077 C C . VAL B 1 225 ? 2.637 6.508 10.82 1 81.81 225 VAL B C 1
ATOM 4079 O O . VAL B 1 225 ? 2.105 5.48 10.391 1 81.81 225 VAL B O 1
ATOM 4082 N N . THR B 1 226 ? 3.846 6.855 10.523 1 88.88 226 THR B N 1
ATOM 4083 C CA . THR B 1 226 ? 4.625 6.062 9.578 1 88.88 226 THR B CA 1
ATOM 4084 C C . THR B 1 226 ? 4.961 4.695 10.172 1 88.88 226 THR B C 1
ATOM 4086 O O . THR B 1 226 ? 5.043 3.701 9.445 1 88.88 226 THR B O 1
ATOM 4089 N N . VAL B 1 227 ? 5.164 4.688 11.477 1 91 227 VAL B N 1
ATOM 4090 C CA . VAL B 1 227 ? 5.43 3.412 12.133 1 91 227 VAL B CA 1
ATOM 4091 C C . VAL B 1 227 ? 4.203 2.508 12.023 1 91 227 VAL B C 1
ATOM 4093 O O . VAL B 1 227 ? 4.32 1.334 11.664 1 91 227 VAL B O 1
ATOM 4096 N N . ILE B 1 228 ? 3.07 3.018 12.258 1 87.44 228 ILE B N 1
ATOM 4097 C CA . ILE B 1 228 ? 1.832 2.246 12.227 1 87.44 228 ILE B CA 1
ATOM 4098 C C . ILE B 1 228 ? 1.581 1.732 10.812 1 87.44 228 ILE B C 1
ATOM 4100 O O . ILE B 1 228 ? 1.323 0.542 10.617 1 87.44 228 ILE B O 1
ATOM 4104 N N . PHE B 1 229 ? 1.729 2.572 9.867 1 87.56 229 PHE B N 1
ATOM 4105 C CA . PHE B 1 229 ? 1.483 2.191 8.484 1 87.56 229 PHE B CA 1
ATOM 4106 C C . PHE B 1 229 ? 2.496 1.151 8.016 1 87.56 229 PHE B C 1
ATOM 4108 O O . PHE B 1 229 ? 2.162 0.252 7.246 1 87.56 229 PHE B O 1
ATOM 4115 N N . SER B 1 230 ? 3.678 1.326 8.484 1 93.12 230 SER B N 1
ATOM 4116 C CA . SER B 1 230 ? 4.719 0.381 8.094 1 93.12 230 SER B CA 1
ATOM 4117 C C . SER B 1 230 ? 4.484 -0.989 8.727 1 93.12 230 SER B C 1
ATOM 4119 O O . SER B 1 230 ? 4.711 -2.018 8.086 1 93.12 230 SER B O 1
ATOM 4121 N N . ILE B 1 231 ? 4.039 -0.938 9.953 1 91.44 231 ILE B N 1
ATOM 4122 C CA . ILE B 1 231 ? 3.721 -2.197 10.617 1 91.44 231 ILE B CA 1
ATOM 4123 C C . ILE B 1 231 ? 2.586 -2.9 9.875 1 91.44 231 ILE B C 1
ATOM 4125 O O . ILE B 1 231 ? 2.691 -4.082 9.547 1 91.44 231 ILE B O 1
ATOM 4129 N N . ILE B 1 232 ? 1.569 -2.223 9.586 1 89.69 232 ILE B N 1
ATOM 4130 C CA . ILE B 1 232 ? 0.438 -2.797 8.867 1 89.69 232 ILE B CA 1
ATOM 4131 C C . ILE B 1 232 ? 0.906 -3.33 7.512 1 89.69 232 ILE B C 1
ATOM 4133 O O . ILE B 1 232 ? 0.567 -4.453 7.133 1 89.69 232 ILE B O 1
ATOM 4137 N N . GLY B 1 233 ? 1.72 -2.578 6.863 1 90.06 233 GLY B N 1
ATOM 4138 C CA . GLY B 1 233 ? 2.232 -2.98 5.562 1 90.06 233 GLY B CA 1
ATOM 4139 C C . GLY B 1 233 ? 3.025 -4.273 5.609 1 90.06 233 GLY B C 1
ATOM 4140 O O . GLY B 1 233 ? 2.889 -5.125 4.73 1 90.06 233 GLY B O 1
ATOM 4141 N N . THR B 1 234 ? 3.861 -4.41 6.586 1 91.81 234 THR B N 1
ATOM 4142 C CA . THR B 1 234 ? 4.695 -5.605 6.676 1 91.81 234 THR B CA 1
ATOM 4143 C C . THR B 1 234 ? 3.848 -6.832 7.012 1 91.81 234 THR B C 1
ATOM 4145 O O . THR B 1 234 ? 4.121 -7.93 6.531 1 91.81 234 THR B O 1
ATOM 4148 N N . PHE B 1 235 ? 2.857 -6.629 7.77 1 89.56 235 PHE B N 1
ATOM 4149 C CA . PHE B 1 235 ? 1.99 -7.742 8.133 1 89.56 235 PHE B CA 1
ATOM 4150 C C . PHE B 1 235 ? 1.1 -8.141 6.957 1 89.56 235 PHE B C 1
ATOM 4152 O O . PHE B 1 235 ? 0.503 -9.219 6.961 1 89.56 235 PHE B O 1
ATOM 4159 N N . GLN B 1 236 ? 1.07 -7.281 5.988 1 89.19 236 GLN B N 1
ATOM 4160 C CA . GLN B 1 236 ? 0.248 -7.574 4.82 1 89.19 236 GLN B CA 1
ATOM 4161 C C . GLN B 1 236 ? 1.099 -8.086 3.662 1 89.19 236 GLN B C 1
ATOM 4163 O O . GLN B 1 236 ? 0.604 -8.25 2.545 1 89.19 236 GLN B O 1
ATOM 4168 N N . MET B 1 237 ? 2.303 -8.344 3.977 1 88.62 237 MET B N 1
ATOM 4169 C CA . MET B 1 237 ? 3.221 -8.773 2.928 1 88.62 237 MET B CA 1
ATOM 4170 C C . MET B 1 237 ? 2.729 -10.062 2.271 1 88.62 237 MET B C 1
ATOM 4172 O O . MET B 1 237 ? 2.443 -11.047 2.957 1 88.62 237 MET B O 1
ATOM 4176 N N . PHE B 1 238 ? 2.68 -10.078 0.899 1 88.38 238 PHE B N 1
ATOM 4177 C CA . PHE B 1 238 ? 2.158 -11.227 0.167 1 88.38 238 PHE B CA 1
ATOM 4178 C C . PHE B 1 238 ? 2.855 -11.375 -1.179 1 88.38 238 PHE B C 1
ATOM 4180 O O . PHE B 1 238 ? 3.256 -12.477 -1.559 1 88.38 238 PHE B O 1
ATOM 4187 N N . ASN B 1 239 ? 3.092 -10.273 -1.865 1 84 239 ASN B N 1
ATOM 4188 C CA . ASN B 1 239 ? 3.545 -10.312 -3.252 1 84 239 ASN B CA 1
ATOM 4189 C C . ASN B 1 239 ? 4.941 -10.914 -3.369 1 84 239 ASN B C 1
ATOM 4191 O O . ASN B 1 239 ? 5.168 -11.812 -4.184 1 84 239 ASN B O 1
ATOM 4195 N N . GLU B 1 240 ? 5.777 -10.5 -2.49 1 86.56 240 GLU B N 1
ATOM 4196 C CA . GLU B 1 240 ? 7.172 -10.922 -2.605 1 86.56 240 GLU B CA 1
ATOM 4197 C C . GLU B 1 240 ? 7.316 -12.422 -2.361 1 86.56 240 GLU B C 1
ATOM 4199 O O . GLU B 1 240 ? 7.863 -13.141 -3.199 1 86.56 240 GLU B O 1
ATOM 4204 N N . PRO B 1 241 ? 6.719 -12.898 -1.284 1 88 241 PRO B N 1
ATOM 4205 C CA . PRO B 1 241 ? 6.859 -14.344 -1.063 1 88 241 PRO B CA 1
ATOM 4206 C C . PRO B 1 241 ? 6.086 -15.172 -2.082 1 88 241 PRO B C 1
ATOM 4208 O O . PRO B 1 241 ? 6.449 -16.328 -2.352 1 88 241 PRO B O 1
ATOM 4211 N N . GLN B 1 242 ? 5.086 -14.648 -2.662 1 84.88 242 GLN B N 1
ATOM 4212 C CA . GLN B 1 242 ? 4.289 -15.391 -3.637 1 84.88 242 GLN B CA 1
ATOM 4213 C C . GLN B 1 242 ? 5.02 -15.5 -4.973 1 84.88 242 GLN B C 1
ATOM 4215 O O . GLN B 1 242 ? 4.918 -16.516 -5.66 1 84.88 242 GLN B O 1
ATOM 4220 N N . ILE B 1 243 ? 5.766 -14.5 -5.352 1 80.44 243 ILE B N 1
ATOM 4221 C CA . ILE B 1 243 ? 6.332 -14.414 -6.691 1 80.44 243 ILE B CA 1
ATOM 4222 C C . ILE B 1 243 ? 7.75 -14.977 -6.695 1 80.44 243 ILE B C 1
ATOM 4224 O O . ILE B 1 243 ? 8.164 -15.617 -7.66 1 80.44 243 ILE B O 1
ATOM 4228 N N . LEU B 1 244 ? 8.453 -14.852 -5.688 1 79.81 244 LEU B N 1
ATOM 4229 C CA . LEU B 1 244 ? 9.883 -15.141 -5.641 1 79.81 244 LEU B CA 1
ATOM 4230 C C . LEU B 1 244 ? 10.148 -16.609 -5.945 1 79.81 244 LEU B C 1
ATOM 4232 O O . LEU B 1 244 ? 11.07 -16.938 -6.691 1 79.81 244 LEU B O 1
ATOM 4236 N N . PRO B 1 245 ? 9.305 -17.484 -5.379 1 78.56 245 PRO B N 1
ATOM 4237 C CA . PRO B 1 245 ? 9.586 -18.891 -5.656 1 78.56 245 PRO B CA 1
ATOM 4238 C C . PRO B 1 245 ? 9.531 -19.234 -7.148 1 78.56 245 PRO B C 1
ATOM 4240 O O . PRO B 1 245 ? 10.18 -20.172 -7.594 1 78.56 245 PRO B O 1
ATOM 4243 N N . SER B 1 246 ? 8.805 -18.531 -7.867 1 73.69 246 SER B N 1
ATOM 4244 C CA . SER B 1 246 ? 8.711 -18.781 -9.305 1 73.69 246 SER B CA 1
ATOM 4245 C C . SER B 1 246 ? 9.969 -18.312 -10.023 1 73.69 246 SER B C 1
ATOM 4247 O O . SER B 1 246 ? 10.25 -18.75 -11.141 1 73.69 246 SER B O 1
ATOM 4249 N N . MET B 1 247 ? 10.75 -17.547 -9.367 1 70.88 247 MET B N 1
ATOM 4250 C CA . MET B 1 247 ? 11.938 -16.969 -10 1 70.88 247 MET B CA 1
ATOM 4251 C C . MET B 1 247 ? 13.203 -17.656 -9.523 1 70.88 247 MET B C 1
ATOM 4253 O O . MET B 1 247 ? 14.188 -17.734 -10.258 1 70.88 247 MET B O 1
ATOM 4257 N N . VAL B 1 248 ? 13.188 -17.938 -8.328 1 69.56 248 VAL B N 1
ATOM 4258 C CA . VAL B 1 248 ? 14.391 -18.484 -7.711 1 69.56 248 VAL B CA 1
ATOM 4259 C C . VAL B 1 248 ? 14.102 -19.891 -7.172 1 69.56 248 VAL B C 1
ATOM 4261 O O . VAL B 1 248 ? 13.32 -20.047 -6.23 1 69.56 248 VAL B O 1
ATOM 4264 N N . ALA B 1 249 ? 14.828 -20.734 -7.934 1 66.62 249 ALA B N 1
ATOM 4265 C CA . ALA B 1 249 ? 14.734 -22.109 -7.438 1 66.62 249 ALA B CA 1
ATOM 4266 C C . ALA B 1 249 ? 15.328 -22.234 -6.039 1 66.62 249 ALA B C 1
ATOM 4268 O O . ALA B 1 249 ? 16.281 -21.516 -5.699 1 66.62 249 ALA B O 1
ATOM 4269 N N . ASN B 1 250 ? 14.516 -22.75 -5.031 1 72 250 ASN B N 1
ATOM 4270 C CA . ASN B 1 250 ? 14.992 -23.047 -3.686 1 72 250 ASN B CA 1
ATOM 4271 C C . ASN B 1 250 ? 15.008 -21.812 -2.805 1 72 250 ASN B C 1
ATOM 4273 O O . ASN B 1 250 ? 15.945 -21.594 -2.035 1 72 250 ASN B O 1
ATOM 4277 N N . SER B 1 251 ? 14.242 -20.891 -3.088 1 75.19 251 SER B N 1
ATOM 4278 C CA . SER B 1 251 ? 14.156 -19.656 -2.305 1 75.19 251 SER B CA 1
ATOM 4279 C C . SER B 1 251 ? 13.844 -19.953 -0.841 1 75.19 251 SER B C 1
ATOM 4281 O O . SER B 1 251 ? 14.016 -19.094 0.023 1 75.19 251 SER B O 1
ATOM 4283 N N . GLY B 1 252 ? 13.492 -21.203 -0.529 1 82.5 252 GLY B N 1
ATOM 4284 C CA . GLY B 1 252 ? 13.117 -21.562 0.829 1 82.5 252 GLY B CA 1
ATOM 4285 C C . GLY B 1 252 ? 11.75 -21.047 1.232 1 82.5 252 GLY B C 1
ATOM 4286 O O . GLY B 1 252 ? 11.344 -21.188 2.389 1 82.5 252 GLY B O 1
ATOM 4287 N N . VAL B 1 253 ? 11.039 -20.516 0.254 1 87.81 253 VAL B N 1
ATOM 4288 C CA . VAL B 1 253 ? 9.703 -20.016 0.548 1 87.81 253 VAL B CA 1
ATOM 4289 C C . VAL B 1 253 ? 8.711 -21.188 0.557 1 87.81 253 VAL B C 1
ATOM 4291 O O . VAL B 1 253 ? 8.516 -21.844 -0.464 1 87.81 253 VAL B O 1
ATOM 4294 N N . THR B 1 254 ? 8.195 -21.375 1.719 1 90.31 254 THR B N 1
ATOM 4295 C CA . THR B 1 254 ? 7.207 -22.438 1.863 1 90.31 254 THR B CA 1
ATOM 4296 C C . THR B 1 254 ? 5.801 -21.906 1.597 1 90.31 254 THR B C 1
ATOM 4298 O O . THR B 1 254 ? 5.613 -20.719 1.385 1 90.31 254 THR B O 1
ATOM 4301 N N . THR B 1 255 ? 4.812 -22.828 1.645 1 89.25 255 THR B N 1
ATOM 4302 C CA . THR B 1 255 ? 3.418 -22.469 1.421 1 89.25 255 THR B CA 1
ATOM 4303 C C . THR B 1 255 ? 2.865 -21.688 2.613 1 89.25 255 THR B C 1
ATOM 4305 O O . THR B 1 255 ? 1.821 -21.031 2.508 1 89.25 255 THR B O 1
ATOM 4308 N N . PHE B 1 256 ? 3.605 -21.703 3.752 1 92.56 256 PHE B N 1
ATOM 4309 C CA . PHE B 1 256 ? 3.18 -21 4.957 1 92.56 256 PHE B CA 1
ATOM 4310 C C . PHE B 1 256 ? 4.23 -19.984 5.387 1 92.56 256 PHE B C 1
ATOM 4312 O O . PHE B 1 256 ? 4.363 -19.688 6.578 1 92.56 256 PHE B O 1
ATOM 4319 N N . TYR B 1 257 ? 4.973 -19.484 4.422 1 93.5 257 TYR B N 1
ATOM 4320 C CA . TYR B 1 257 ? 6.094 -18.594 4.684 1 93.5 257 TYR B CA 1
ATOM 4321 C C . TYR B 1 257 ? 5.641 -17.344 5.453 1 93.5 257 TYR B C 1
ATOM 4323 O O . TYR B 1 257 ? 6.336 -16.891 6.359 1 93.5 257 TYR B O 1
ATOM 4331 N N . THR B 1 258 ? 4.594 -16.766 5.109 1 94.06 258 THR B N 1
ATOM 4332 C CA . THR B 1 258 ? 3.893 -15.703 5.828 1 94.06 258 THR B CA 1
ATOM 4333 C C . THR B 1 258 ? 2.434 -16.078 6.062 1 94.06 258 THR B C 1
ATOM 4335 O O . THR B 1 258 ? 1.882 -16.922 5.344 1 94.06 258 THR B O 1
ATOM 4338 N N . PRO B 1 259 ? 1.857 -15.461 7.031 1 92.81 259 PRO B N 1
ATOM 4339 C CA . PRO B 1 259 ? 0.454 -15.789 7.297 1 92.81 259 PRO B CA 1
ATOM 4340 C C . PRO B 1 259 ? -0.45 -15.516 6.094 1 92.81 259 PRO B C 1
ATOM 4342 O O . PRO B 1 259 ? -1.375 -16.281 5.828 1 92.81 259 PRO B O 1
ATOM 4345 N N . ASN B 1 260 ? -0.185 -14.531 5.344 1 90.94 260 ASN B N 1
ATOM 4346 C CA . ASN B 1 260 ? -1.003 -14.211 4.18 1 90.94 260 ASN B CA 1
ATOM 4347 C C . ASN B 1 260 ? -0.839 -15.25 3.078 1 90.94 260 ASN B C 1
ATOM 4349 O O . ASN B 1 260 ? -1.811 -15.617 2.414 1 90.94 260 ASN B O 1
ATOM 4353 N N . LEU B 1 261 ? 0.368 -15.672 2.898 1 90.44 261 LEU B N 1
ATOM 4354 C CA . LEU B 1 261 ? 0.605 -16.734 1.926 1 90.44 261 LEU B CA 1
ATOM 4355 C C . LEU B 1 261 ? -0.067 -18.031 2.361 1 90.44 261 LEU B C 1
ATOM 4357 O O . LEU B 1 261 ? -0.611 -18.766 1.53 1 90.44 261 LEU B O 1
ATOM 4361 N N . TYR B 1 262 ? 0.027 -18.281 3.658 1 92.38 262 TYR B N 1
ATOM 4362 C CA . TYR B 1 262 ? -0.626 -19.469 4.207 1 92.38 262 TYR B CA 1
ATOM 4363 C C . TYR B 1 262 ? -2.131 -19.422 3.98 1 92.38 262 TYR B C 1
ATOM 4365 O O . TYR B 1 262 ? -2.73 -20.391 3.516 1 92.38 262 TYR B O 1
ATOM 4373 N N . ALA B 1 263 ? -2.721 -18.344 4.23 1 88.25 263 ALA B N 1
ATOM 4374 C CA . ALA B 1 263 ? -4.152 -18.156 4.02 1 88.25 263 ALA B CA 1
ATOM 4375 C C . ALA B 1 263 ? -4.523 -18.359 2.553 1 88.25 263 ALA B C 1
ATOM 4377 O O . ALA B 1 263 ? -5.527 -19 2.238 1 88.25 263 ALA B O 1
ATOM 4378 N N . TYR B 1 264 ? -3.711 -17.844 1.771 1 85.75 264 TYR B N 1
ATOM 4379 C CA . TYR B 1 264 ? -3.939 -17.953 0.335 1 85.75 264 TYR B CA 1
ATOM 4380 C C . TYR B 1 264 ? -3.922 -19.406 -0.103 1 85.75 264 TYR B C 1
ATOM 4382 O O . TYR B 1 264 ? -4.82 -19.859 -0.816 1 85.75 264 TYR B O 1
ATOM 4390 N N . ASN B 1 265 ? -2.945 -20.125 0.304 1 88.62 265 ASN B N 1
ATOM 4391 C CA . ASN B 1 265 ? -2.812 -21.516 -0.101 1 88.62 265 ASN B CA 1
ATOM 4392 C C . ASN B 1 265 ? -3.922 -22.375 0.495 1 88.62 265 ASN B C 1
ATOM 4394 O O . ASN B 1 265 ? -4.402 -23.312 -0.151 1 88.62 265 ASN B O 1
ATOM 4398 N N . LEU B 1 266 ? -4.277 -22.078 1.687 1 86.19 266 LEU B N 1
ATOM 4399 C CA . LEU B 1 266 ? -5.375 -22.812 2.314 1 86.19 266 LEU B CA 1
ATOM 4400 C C . LEU B 1 266 ? -6.688 -22.547 1.575 1 86.19 266 LEU B C 1
ATOM 4402 O O . LEU B 1 266 ? -7.477 -23.484 1.368 1 86.19 266 LEU B O 1
ATOM 4406 N N . ALA B 1 267 ? -6.898 -21.359 1.165 1 79.56 267 ALA B N 1
ATOM 4407 C CA . ALA B 1 267 ? -8.164 -20.984 0.535 1 79.56 267 ALA B CA 1
ATOM 4408 C C . ALA B 1 267 ? -8.25 -21.531 -0.885 1 79.56 267 ALA B C 1
ATOM 4410 O O . ALA B 1 267 ? -9.32 -21.969 -1.323 1 79.56 267 ALA B O 1
ATOM 4411 N N . PHE B 1 268 ? -7.156 -21.625 -1.609 1 76.56 268 PHE B N 1
ATOM 4412 C CA . PHE B 1 268 ? -7.258 -21.859 -3.045 1 76.56 268 PHE B CA 1
ATOM 4413 C C . PHE B 1 268 ? -6.617 -23.188 -3.428 1 76.56 268 PHE B C 1
ATOM 4415 O O . PHE B 1 268 ? -6.996 -23.797 -4.43 1 76.56 268 PHE B O 1
ATOM 4422 N N . THR B 1 269 ? -5.699 -23.578 -2.705 1 70.5 269 THR B N 1
ATOM 4423 C CA . THR B 1 269 ? -5.098 -24.875 -3.018 1 70.5 269 THR B CA 1
ATOM 4424 C C . THR B 1 269 ? -5.699 -25.969 -2.146 1 70.5 269 THR B C 1
ATOM 4426 O O . THR B 1 269 ? -5.953 -27.078 -2.625 1 70.5 269 THR B O 1
ATOM 4429 N N . GLY B 1 270 ? -6.066 -25.609 -0.997 1 68.75 270 GLY B N 1
ATOM 4430 C CA . GLY B 1 270 ? -6.504 -26.609 -0.044 1 68.75 270 GLY B CA 1
ATOM 4431 C C . GLY B 1 270 ? -8.008 -26.672 0.105 1 68.75 270 GLY B C 1
ATOM 4432 O O . GLY B 1 270 ? -8.539 -27.562 0.773 1 68.75 270 GLY B O 1
ATOM 4433 N N . SER B 1 271 ? -8.648 -25.75 -0.433 1 70.5 271 SER B N 1
ATOM 4434 C CA . SER B 1 271 ? -10.109 -25.672 -0.35 1 70.5 271 SER B CA 1
ATOM 4435 C C . SER B 1 271 ? -10.578 -25.578 1.099 1 70.5 271 SER B C 1
ATOM 4437 O O . SER B 1 271 ? -11.578 -26.188 1.472 1 70.5 271 SER B O 1
ATOM 4439 N N . GLN B 1 272 ? -9.758 -25.047 1.908 1 83.06 272 GLN B N 1
ATOM 4440 C CA . GLN B 1 272 ? -10.094 -24.812 3.309 1 83.06 272 GLN B CA 1
ATOM 4441 C C . GLN B 1 272 ? -10.422 -23.344 3.555 1 83.06 272 GLN B C 1
ATOM 4443 O O . GLN B 1 272 ? -9.734 -22.672 4.324 1 83.06 272 GLN B O 1
ATOM 4448 N N . GLN B 1 273 ? -11.539 -23.047 3.072 1 79.94 273 GLN B N 1
ATOM 4449 C CA . GLN B 1 273 ? -11.922 -21.625 3.09 1 79.94 273 GLN B CA 1
ATOM 4450 C C . GLN B 1 273 ? -12.281 -21.172 4.504 1 79.94 273 GLN B C 1
ATOM 4452 O O . GLN B 1 273 ? -11.977 -20.047 4.891 1 79.94 273 GLN B O 1
ATOM 4457 N N . GLY B 1 274 ? -12.906 -22.062 5.23 1 85.25 274 GLY B N 1
ATOM 4458 C CA . GLY B 1 274 ? -13.242 -21.703 6.598 1 85.25 274 GLY B CA 1
ATOM 4459 C C . GLY B 1 274 ? -12.031 -21.469 7.477 1 85.25 274 GLY B C 1
ATOM 4460 O O . GLY B 1 274 ? -11.977 -20.5 8.227 1 85.25 274 GLY B O 1
ATOM 4461 N N . TYR B 1 275 ? -11.094 -22.375 7.312 1 89.19 275 TYR B N 1
ATOM 4462 C CA . TYR B 1 275 ? -9.859 -22.25 8.078 1 89.19 275 TYR B CA 1
ATOM 4463 C C . TYR B 1 275 ? -9.07 -21.016 7.629 1 89.19 275 TYR B C 1
ATOM 4465 O O . TYR B 1 275 ? -8.516 -20.297 8.453 1 89.19 275 TYR B O 1
ATOM 4473 N N . ALA B 1 276 ? -9.078 -20.781 6.375 1 87.44 276 ALA B N 1
ATOM 4474 C CA . ALA B 1 276 ? -8.422 -19.594 5.828 1 87.44 276 ALA B CA 1
ATOM 4475 C C . ALA B 1 276 ? -9.062 -18.312 6.359 1 87.44 276 ALA B C 1
ATOM 4477 O O . ALA B 1 276 ? -8.367 -17.344 6.664 1 87.44 276 ALA B O 1
ATOM 4478 N N . ALA B 1 277 ? -10.352 -18.375 6.469 1 85.06 277 ALA B N 1
ATOM 4479 C CA . ALA B 1 277 ? -11.07 -17.219 6.988 1 85.06 277 ALA B CA 1
ATOM 4480 C C . ALA B 1 277 ? -10.727 -16.969 8.453 1 85.06 277 ALA B C 1
ATOM 4482 O O . ALA B 1 277 ? -10.508 -15.828 8.859 1 85.06 277 ALA B O 1
ATOM 4483 N N . ALA B 1 278 ? -10.703 -18 9.164 1 89.94 278 ALA B N 1
ATOM 4484 C CA . ALA B 1 278 ? -10.32 -17.875 10.57 1 89.94 278 ALA B CA 1
ATOM 4485 C C . ALA B 1 278 ? -8.906 -17.312 10.695 1 89.94 278 ALA B C 1
ATOM 4487 O O . ALA B 1 278 ? -8.656 -16.422 11.516 1 89.94 278 ALA B O 1
ATOM 4488 N N . LEU B 1 279 ? -8.062 -17.812 9.906 1 90.56 279 LEU B N 1
ATOM 4489 C CA . LEU B 1 279 ? -6.68 -17.359 9.891 1 90.56 279 LEU B CA 1
ATOM 4490 C C . LEU B 1 279 ? -6.605 -15.867 9.547 1 90.56 279 LEU B C 1
ATOM 4492 O O . LEU B 1 279 ? -5.891 -15.109 10.195 1 90.56 279 LEU B O 1
ATOM 4496 N N . ALA B 1 280 ? -7.312 -15.484 8.602 1 85.38 280 ALA B N 1
ATOM 4497 C CA . ALA B 1 280 ? -7.316 -14.094 8.156 1 85.38 280 ALA B CA 1
ATOM 4498 C C . ALA B 1 280 ? -7.809 -13.164 9.258 1 85.38 280 ALA B C 1
ATOM 4500 O O . ALA B 1 280 ? -7.254 -12.086 9.461 1 85.38 280 ALA B O 1
ATOM 4501 N N . LEU B 1 281 ? -8.789 -13.555 9.961 1 85.75 281 LEU B N 1
ATOM 4502 C CA . LEU B 1 281 ? -9.352 -12.734 11.023 1 85.75 281 LEU B CA 1
ATOM 4503 C C . LEU B 1 281 ? -8.383 -12.625 12.195 1 85.75 281 LEU B C 1
ATOM 4505 O O . LEU B 1 281 ? -8.234 -11.547 12.781 1 85.75 281 LEU B O 1
ATOM 4509 N N . VAL B 1 282 ? -7.809 -13.664 12.469 1 90 282 VAL B N 1
ATOM 4510 C CA . VAL B 1 282 ? -6.848 -13.641 13.562 1 90 282 VAL B CA 1
ATOM 4511 C C . VAL B 1 282 ? -5.656 -12.766 13.188 1 90 282 VAL B C 1
ATOM 4513 O O . VAL B 1 282 ? -5.164 -11.992 14.016 1 90 282 VAL B O 1
ATOM 4516 N N . MET B 1 283 ? -5.223 -12.914 11.992 1 87.12 283 MET B N 1
ATOM 4517 C CA . MET B 1 283 ? -4.113 -12.078 11.547 1 87.12 283 MET B CA 1
ATOM 4518 C C . MET B 1 283 ? -4.5 -10.602 11.578 1 87.12 283 MET B C 1
ATOM 4520 O O . MET B 1 283 ? -3.682 -9.75 11.922 1 87.12 283 MET B O 1
ATOM 4524 N N . ALA B 1 284 ? -5.695 -10.32 11.133 1 83.25 284 ALA B N 1
ATOM 4525 C CA . ALA B 1 284 ? -6.191 -8.945 11.211 1 83.25 284 ALA B CA 1
ATOM 4526 C C . ALA B 1 284 ? -6.176 -8.438 12.648 1 83.25 284 ALA B C 1
ATOM 4528 O O . ALA B 1 284 ? -5.754 -7.312 12.914 1 83.25 284 ALA B O 1
ATOM 4529 N N . ALA B 1 285 ? -6.586 -9.266 13.547 1 85.75 285 ALA B N 1
ATOM 4530 C CA . ALA B 1 285 ? -6.617 -8.906 14.969 1 85.75 285 ALA B CA 1
ATOM 4531 C C . ALA B 1 285 ? -5.211 -8.648 15.5 1 85.75 285 ALA B C 1
ATOM 4533 O O . ALA B 1 285 ? -4.988 -7.688 16.234 1 85.75 285 ALA B O 1
ATOM 4534 N N . ILE B 1 286 ? -4.309 -9.438 15.102 1 89.5 286 ILE B N 1
ATOM 4535 C CA . ILE B 1 286 ? -2.926 -9.281 15.539 1 89.5 286 ILE B CA 1
ATOM 4536 C C . ILE B 1 286 ? -2.359 -7.973 14.984 1 89.5 286 ILE B C 1
ATOM 4538 O O . ILE B 1 286 ? -1.716 -7.211 15.711 1 89.5 286 ILE B O 1
ATOM 4542 N N . THR B 1 287 ? -2.613 -7.754 13.719 1 85.5 287 THR B N 1
ATOM 4543 C CA . THR B 1 287 ? -2.129 -6.535 13.078 1 85.5 287 THR B CA 1
ATOM 4544 C C . THR B 1 287 ? -2.674 -5.297 13.781 1 85.5 287 THR B C 1
ATOM 4546 O O . THR B 1 287 ? -1.921 -4.371 14.094 1 85.5 287 THR B O 1
ATOM 4549 N N . ILE B 1 288 ? -3.914 -5.316 14.141 1 81.62 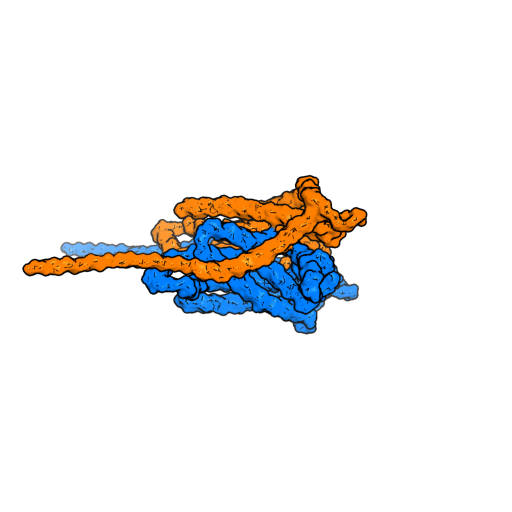288 ILE B N 1
ATOM 4550 C CA . ILE B 1 288 ? -4.559 -4.195 14.82 1 81.62 288 ILE B CA 1
ATOM 4551 C C . ILE B 1 288 ? -3.977 -4.035 16.219 1 81.62 288 ILE B C 1
ATOM 4553 O O . ILE B 1 288 ? -3.695 -2.918 16.656 1 81.62 288 ILE B O 1
ATOM 4557 N N . ALA B 1 289 ? -3.826 -5.113 16.875 1 86.38 289 ALA B N 1
ATOM 4558 C CA . ALA B 1 289 ? -3.297 -5.082 18.234 1 86.38 289 ALA B CA 1
ATOM 4559 C C . ALA B 1 289 ? -1.892 -4.488 18.266 1 86.38 289 ALA B C 1
ATOM 4561 O O . ALA B 1 289 ? -1.585 -3.646 19.109 1 86.38 289 ALA B O 1
ATOM 4562 N N . VAL B 1 290 ? -1.1 -4.844 17.328 1 86.12 290 VAL B N 1
ATOM 4563 C CA . VAL B 1 290 ? 0.271 -4.348 17.266 1 86.12 290 VAL B CA 1
ATOM 4564 C C . VAL B 1 290 ? 0.27 -2.867 16.891 1 86.12 290 VAL B C 1
ATOM 4566 O O . VAL B 1 290 ? 0.981 -2.064 17.5 1 86.12 290 VAL B O 1
ATOM 4569 N N . ALA B 1 291 ? -0.51 -2.566 15.914 1 78.75 291 ALA B N 1
ATOM 4570 C CA . ALA B 1 291 ? -0.614 -1.173 15.484 1 78.75 291 ALA B CA 1
ATOM 4571 C C . ALA B 1 291 ? -1.111 -0.289 16.625 1 78.75 291 ALA B C 1
ATOM 4573 O O . ALA B 1 291 ? -0.607 0.819 16.828 1 78.75 291 ALA B O 1
ATOM 4574 N N . TYR B 1 292 ? -2.021 -0.77 17.406 1 77.38 292 TYR B N 1
ATOM 4575 C CA . TYR B 1 292 ? -2.584 -0.02 18.516 1 77.38 292 TYR B CA 1
ATOM 4576 C C . TYR B 1 292 ? -1.562 0.137 19.641 1 77.38 292 TYR B C 1
ATOM 4578 O O . TYR B 1 292 ? -1.468 1.199 20.266 1 77.38 292 TYR B O 1
ATOM 4586 N N . ALA B 1 293 ? -0.912 -0.858 19.891 1 82.5 293 ALA B N 1
ATOM 4587 C CA . ALA B 1 293 ? 0.112 -0.812 20.922 1 82.5 293 ALA B CA 1
ATOM 4588 C C . ALA B 1 293 ? 1.153 0.261 20.625 1 82.5 293 ALA B C 1
ATOM 4590 O O . ALA B 1 293 ? 1.59 0.982 21.531 1 82.5 293 ALA B O 1
ATOM 4591 N N . VAL B 1 294 ? 1.497 0.409 19.422 1 78.19 294 VAL B N 1
ATOM 4592 C CA . VAL B 1 294 ? 2.479 1.402 19 1 78.19 294 VAL B CA 1
ATOM 4593 C C . VAL B 1 294 ? 1.86 2.797 19.062 1 78.19 294 VAL B C 1
ATOM 4595 O O . VAL B 1 294 ? 2.521 3.76 19.453 1 78.19 294 VAL B O 1
ATOM 4598 N N . GLN B 1 295 ? 0.681 2.861 18.656 1 72.25 295 GLN B N 1
ATOM 4599 C CA . GLN B 1 295 ? -0.015 4.141 18.672 1 72.25 295 GLN B CA 1
ATOM 4600 C C . GLN B 1 295 ? -0.068 4.711 20.094 1 72.25 295 GLN B C 1
ATOM 4602 O O . GLN B 1 295 ? 0.151 5.906 20.297 1 72.25 295 GLN B O 1
ATOM 4607 N N . ILE B 1 296 ? -0.441 3.934 21.062 1 64.88 296 ILE B N 1
ATOM 4608 C CA . ILE B 1 296 ? -0.588 4.367 22.453 1 64.88 296 ILE B CA 1
ATOM 4609 C C . ILE B 1 296 ? 0.764 4.816 23 1 64.88 296 ILE B C 1
ATOM 4611 O O . ILE B 1 296 ? 0.858 5.855 23.656 1 64.88 296 ILE B O 1
ATOM 4615 N N . ARG B 1 297 ? 1.715 4.207 22.609 1 65.88 297 ARG B N 1
ATOM 4616 C CA . ARG B 1 297 ? 3.043 4.539 23.125 1 65.88 297 ARG B CA 1
ATOM 4617 C C . ARG B 1 297 ? 3.58 5.805 22.453 1 65.88 297 ARG B C 1
ATOM 4619 O O . ARG B 1 297 ? 4.238 6.621 23.109 1 65.88 297 ARG B O 1
ATOM 4626 N N . GLY B 1 298 ? 3.305 5.906 21.219 1 62.69 298 GLY B N 1
ATOM 4627 C CA . GLY B 1 298 ? 3.768 7.07 20.484 1 62.69 298 GLY B CA 1
ATOM 4628 C C . GLY B 1 298 ? 3.045 8.344 20.875 1 62.69 298 GLY B C 1
ATOM 4629 O O . GLY B 1 298 ? 3.668 9.406 21 1 62.69 298 GLY B O 1
ATOM 4630 N N . LEU B 1 299 ? 1.761 8.281 21.016 1 52.34 299 LEU B N 1
ATOM 4631 C CA . LEU B 1 299 ? 0.957 9.445 21.344 1 52.34 299 LEU B CA 1
ATOM 4632 C C . LEU B 1 299 ? 1.226 9.891 22.781 1 52.34 299 LEU B C 1
ATOM 4634 O O . LEU B 1 299 ? 1.211 11.094 23.078 1 52.34 299 LEU B O 1
ATOM 4638 N N . ARG B 1 300 ? 1.335 8.992 23.594 1 52.56 300 ARG B N 1
ATOM 4639 C CA . ARG B 1 300 ? 1.651 9.352 24.969 1 52.56 300 ARG B CA 1
ATOM 4640 C C . ARG B 1 300 ? 2.943 10.156 25.047 1 52.56 300 ARG B C 1
ATOM 4642 O O . ARG B 1 300 ? 3.037 11.125 25.812 1 52.56 300 ARG B O 1
ATOM 4649 N N . ASN B 1 301 ? 3.768 9.789 24.203 1 50.25 301 ASN B N 1
ATOM 4650 C CA . ASN B 1 301 ? 5.027 10.523 24.219 1 50.25 301 ASN B CA 1
ATOM 4651 C C . ASN B 1 301 ? 4.91 11.852 23.469 1 50.25 301 ASN B C 1
ATOM 4653 O O . ASN B 1 301 ? 5.609 12.812 23.797 1 50.25 301 ASN B O 1
ATOM 4657 N N . ALA B 1 302 ? 4.117 11.938 22.547 1 51.38 302 ALA B N 1
ATOM 4658 C CA . ALA B 1 302 ? 3.914 13.172 21.797 1 51.38 302 ALA B CA 1
ATOM 4659 C C . ALA B 1 302 ? 3.154 14.203 22.625 1 51.38 302 ALA B C 1
ATOM 4661 O O . ALA B 1 302 ? 3.391 15.406 22.5 1 51.38 302 ALA B O 1
ATOM 4662 N N . SER B 1 303 ? 2.172 13.711 23.328 1 45.47 303 SER B N 1
ATOM 4663 C CA . SER B 1 303 ? 1.436 14.625 24.203 1 45.47 303 SER B CA 1
ATOM 4664 C C . SER B 1 303 ? 2.289 15.078 25.375 1 45.47 303 SER B C 1
ATOM 4666 O O . SER B 1 303 ? 2.104 16.172 25.906 1 45.47 303 SER B O 1
ATOM 4668 N N . SER B 1 304 ? 3.143 14.203 25.75 1 42.19 304 SER B N 1
ATOM 4669 C CA . SER B 1 304 ? 3.918 14.625 26.906 1 42.19 304 SER B CA 1
ATOM 4670 C C . SER B 1 304 ? 4.965 15.664 26.516 1 42.19 304 SER B C 1
ATOM 4672 O O . SER B 1 304 ? 5.566 16.297 27.391 1 42.19 304 SER B O 1
ATOM 4674 N N . GLY B 1 305 ? 5.359 15.68 25.359 1 36.31 305 GLY B N 1
ATOM 4675 C CA . GLY B 1 305 ? 6.332 16.703 25.031 1 36.31 305 GLY B CA 1
ATOM 4676 C C . GLY B 1 305 ? 5.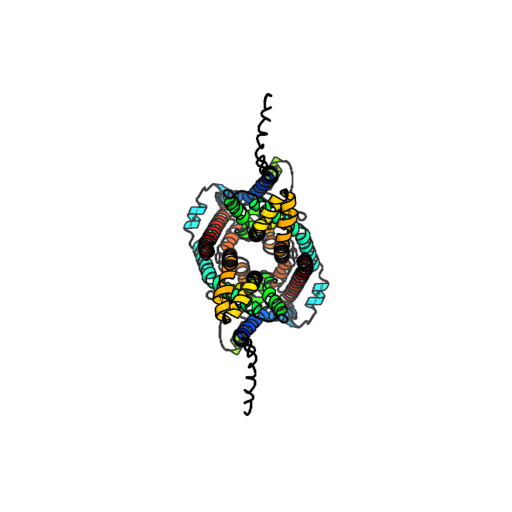715 18.078 24.844 1 36.31 305 GLY B C 1
ATOM 4677 O O . GLY B 1 305 ? 6.387 19.016 24.406 1 36.31 305 GLY B O 1
ATOM 4678 N N . ARG B 1 306 ? 4.387 18.281 24.75 1 33.34 306 ARG B N 1
ATOM 4679 C CA . ARG B 1 306 ? 3.908 19.641 24.969 1 33.34 306 ARG B CA 1
ATOM 4680 C C . ARG B 1 306 ? 3.826 19.969 26.453 1 33.34 306 ARG B C 1
ATOM 4682 O O . ARG B 1 306 ? 3.463 19.109 27.266 1 33.34 306 ARG B O 1
#

Radius of gyration: 28.63 Å; Cα contacts (8 Å, |Δi|>4): 731; chains: 2; bounding box: 92×107×71 Å

pLDDT: mean 77.67, std 15.72, range [32.56, 96.31]

Nearest PDB structures (foldseek):
  7cad-assembly1_A  TM=8.903E-01  e=3.535E-13  Mycolicibacterium smegmatis MC2 155
  8ja7-assembly1_A  TM=8.934E-01  e=3.748E-12  Mycobacterium tuberculosis H37Rv
  8hps-assembly1_A  TM=8.651E-01  e=3.923E-12  Mycolicibacterium smegmatis MC2 155
  4xtc-assembly1_M  TM=8.548E-01  e=1.059E-08  Sphingomonas sp. A1
  3puy-assembly1_F  TM=8.232E-01  e=7.039E-09  Escherichia coli K-12